Protein 6UDG (pdb70)

Organism: NCBI:txid1338011

Solvent-accessible surface area: 25747 Å² total; per-residue (Å²): 188,7,39,41,80,61,114,85,7,61,32,83,42,131,28,13,93,72,58,83,110,15,111,88,14,61,0,3,47,52,75,18,7,80,7,44,46,74,93,19,170,37,17,13,7,0,0,4,0,21,16,10,8,14,86,68,84,55,31,94,56,10,40,47,2,2,46,87,0,17,86,46,139,83,7,22,0,0,2,0,1,34,0,6,2,62,2,3,58,85,17,39,4,10,72,28,46,82,82,14,47,17,0,0,1,36,62,18,121,0,0,78,69,0,2,0,16,2,39,61,33,69,21,80,13,0,0,1,10,0,0,1,2,2,29,99,106,13,40,1,66,40,44,36,49,4,85,44,19,88,50,85,8,80,18,112,35,0,8,62,36,35,181,76,19,102,65,70,88,33,60,37,83,55,85,31,21,93,74,61,81,111,12,44,93,14,62,0,2,48,53,61,14,8,80,12,43,45,79,88,18,88,40,18,10,7,0,0,1,0,24,15,10,7,15,98,66,82,50,33,91,55,10,47,122,3,1,52,69,0,14,86,65,97,84,6,22,0,0,0,0,1,33,0,3,1,62,1,4,67,70,21,47,10,12,74,19,49,81,82,14,46,18,0,1,0,42,61,17,121,0,0,76,87,2,1,0,16,5,37,66,35,85,30,77,16,0,0,1,11,2,1,2,1,2,44,90,127,12,26,3,73,42,47,34,80,5,81,38,25,92,88,71,8,84,13,96,38,0,37,65,30,26,129,73,48,16,101,61,71,87,14,61,37,77,54,87,34,26,99,76,55,85,119,12,44,91,12,60,0,1,30,50,112,47,53,102,57,45,42,79,59,9,78,42,60,11,6,19,0,4,0,19,16,9,12,9,60,20,64,30,34,74,50,1,35,67,21,2,51,44,6,23,88,65,97,81,6,2,5,0,1,0,1,34,0,4,1,61,2,5,60,39,16,34,9,16,63,80,61,122,81,15,31,16,0,1,1,33,66,23,110,2,0,81,72,3,3,0,17,5,40,64,37,56,31,72,16,0,0,1,11,0,5,1,3,2,37,97,71,13,41,2,70,29,56,34,60,10,98,34,23,96,56,68,15,88,38,81,55,15,67,68,26,17,121,62,47,18,84,62,115,84,8,56,34,47,47,130,21,12,89,82,59,72,107,13,102,82,7,60,0,1,36,48,111,47,57,94,53,43,36,78,82,12,87,43,15,10,6,0,0,0,0,20,18,6,9,9,65,23,60,39,33,74,59,4,42,66,9,0,63,58,2,24,88,73,97,79,6,18,0,0,1,0,0,36,1,3,2,54,4,6,59,40,18,36,9,28,66,93,35,72,87,16,30,15,0,1,0,35,62,26,115,2,0,91,41,1,2,0,19,3,50,64,35,49,25,76,15,0,0,2,12,0,0,0,1,2,40,89,123,15,24,3,71,49,46,31,60,4,94,45,15,91,48,66,13,77,22,122,38,0,33,65,28,25,121

Secondary structure (DSSP, 8-state):
-EEETTEEE-BSS-PPPTTSBPPP-EEE-TTS-EEEGGGGTTSEEEEEE-S-S-S----HHHHHHHHHHHHSTTEEEEEEES--GGGGGG-GGGSS-SSEEEEE-TTSSHHHHTT-BB-SSTTTTSBPSEEEEE-SSSBEEEEEE-SBSSSPP-HHHHHHHH-/-BTTB---BSS-PPPTTPBPPP-EEE-TTS-EEEGGGGTTSEEEEEE-S-S--S---HHHHHHHHHHHHSTTEEEEEEESS-HHHHTT-GGGTT-SSEEEEE-TTSSHHHHTT-BB-SSTTTTSBPSEEEEE-SS-BEEEEEE-SSTTSPP-HHHHHHHH-/-EETTEE--BSS-PPPTTSBPPP-EEE-TTS-EEEGGGGTTSEEEEEE-S-S-S----HHHHHHHHHHHHSTTEEEEEEESS-TTTGGG-GGGTT-SSEEEEE-TTS-HHHHTT-BB-SSTTTTSBPSEEEEE-SS-BEEEEEE-SBTTSPP-HHHHHHHH-/-EETTEE--EES-PPPTTPBPPP-EEE-TTS-EEEGGGGTTSEEEEEEES-S-S-S--HHHHHHHHHHHHSTTEEEEEEESS-GGGGGG-GGGSS-SSEEEEE-SSS-HHHHTT-EE-SSTTTTSBPSEEEEE-SS-BEEEEEE-SBSSSPP-HHHHHHHH-

Structure (mmCIF, N/CA/C/O backbone):
data_6UDG
#
_entry.id   6UDG
#
_cell.length_a   53.590
_cell.length_b   107.800
_cell.length_c   113.700
_cell.angle_alpha   90.000
_cell.angle_beta   90.000
_cell.angle_gamma   90.000
#
_symmetry.space_group_name_H-M   'P 21 21 21'
#
loop_
_entity.id
_entity.type
_entity.pdbx_description
1 polymer 'Thiol peroxidase'
2 water water
#
loop_
_atom_site.group_PDB
_atom_site.id
_atom_site.type_symbol
_atom_site.label_atom_id
_atom_site.label_alt_id
_atom_site.label_comp_id
_atom_site.label_asym_id
_atom_site.label_entity_id
_atom_site.label_seq_id
_atom_site.pdbx_PDB_ins_code
_atom_site.Cartn_x
_atom_site.Cartn_y
_atom_site.Cartn_z
_atom_site.occupancy
_atom_site.B_iso_or_equiv
_atom_site.auth_seq_id
_atom_site.auth_comp_id
_atom_site.auth_asym_id
_atom_site.auth_atom_id
_atom_site.pdbx_PDB_model_num
ATOM 1 N N . ASN A 1 11 ? -26.446 -2.367 -35.296 1.00 91.40 3 ASN A N 1
ATOM 2 C CA . ASN A 1 11 ? -26.083 -2.480 -36.706 1.00 104.95 3 ASN A CA 1
ATOM 3 C C . ASN A 1 11 ? -25.429 -1.202 -37.238 1.00 113.88 3 ASN A C 1
ATOM 4 O O . ASN A 1 11 ? -26.108 -0.192 -37.437 1.00 121.90 3 ASN A O 1
ATOM 9 N N . ILE A 1 12 ? -24.111 -1.248 -37.472 1.00 109.67 4 ILE A N 1
ATOM 10 C CA . ILE A 1 12 ? -23.394 -0.121 -38.054 1.00 96.33 4 ILE A CA 1
ATOM 11 C C . ILE A 1 12 ? -23.323 -0.302 -39.566 1.00 97.10 4 ILE A C 1
ATOM 12 O O . ILE A 1 12 ? -23.437 -1.411 -40.093 1.00 92.78 4 ILE A O 1
ATOM 14 N N . THR A 1 13 ? -23.165 0.811 -40.283 1.00 99.57 5 THR A N 1
ATOM 15 C CA . THR A 1 13 ? -22.982 0.789 -41.730 1.00 94.79 5 THR A CA 1
ATOM 16 C C . THR A 1 13 ? -21.909 1.796 -42.122 1.00 91.44 5 THR A C 1
ATOM 17 O O . THR A 1 13 ? -21.606 2.738 -41.385 1.00 82.30 5 THR A O 1
ATOM 21 N N . LEU A 1 14 ? -21.304 1.556 -43.283 1.00 87.69 6 LEU A N 1
ATOM 22 C CA . LEU A 1 14 ? -20.329 2.467 -43.871 1.00 90.48 6 LEU A CA 1
ATOM 23 C C . LEU A 1 14 ? -20.778 2.783 -45.290 1.00 99.18 6 LEU A C 1
ATOM 24 O O . LEU A 1 14 ? -20.768 1.899 -46.154 1.00 101.69 6 LEU A O 1
ATOM 29 N N . LYS A 1 15 ? -21.170 4.038 -45.523 1.00 100.61 7 LYS A N 1
ATOM 30 C CA . LYS A 1 15 ? -21.619 4.495 -46.839 1.00 99.99 7 LYS A CA 1
ATOM 31 C C . LYS A 1 15 ? -22.730 3.599 -47.379 1.00 101.29 7 LYS A C 1
ATOM 32 O O . LYS A 1 15 ? -22.796 3.299 -48.573 1.00 108.04 7 LYS A O 1
ATOM 34 N N . GLY A 1 16 ? -23.614 3.165 -46.488 1.00 97.59 8 GLY A N 1
ATOM 35 C CA . GLY A 1 16 ? -24.708 2.282 -46.843 1.00 98.38 8 GLY A CA 1
ATOM 36 C C . GLY A 1 16 ? -24.400 0.813 -46.646 1.00 98.03 8 GLY A C 1
ATOM 37 O O . GLY A 1 16 ? -25.270 0.048 -46.228 1.00 102.60 8 GLY A O 1
ATOM 38 N N . ASN A 1 17 ? -23.164 0.406 -46.924 1.00 97.17 9 ASN A N 1
ATOM 39 C CA . ASN A 1 17 ? -22.782 -0.990 -46.767 1.00 104.31 9 ASN A CA 1
ATOM 40 C C . ASN A 1 17 ? -22.625 -1.337 -45.291 1.00 100.70 9 ASN A C 1
ATOM 41 O O . ASN A 1 17 ? -22.311 -0.483 -44.460 1.00 96.59 9 ASN A O 1
ATOM 46 N N . ALA A 1 18 ? -22.834 -2.614 -44.973 1.00 101.63 10 ALA A N 1
ATOM 47 C CA . ALA A 1 18 ? -22.876 -3.068 -43.587 1.00 100.95 10 ALA A CA 1
ATOM 48 C C . ALA A 1 18 ? -21.483 -3.244 -42.984 1.00 97.49 10 ALA A C 1
ATOM 49 O O . ALA A 1 18 ? -20.610 -3.880 -43.582 1.00 102.73 10 ALA A O 1
ATOM 51 N N . ILE A 1 19 ? -21.287 -2.678 -41.793 1.00 90.73 11 ILE A N 1
ATOM 52 C CA . ILE A 1 19 ? -20.095 -2.876 -40.978 1.00 80.77 11 ILE A CA 1
ATOM 53 C C . ILE A 1 19 ? -20.544 -3.393 -39.616 1.00 76.98 11 ILE A C 1
ATOM 54 O O . ILE A 1 19 ? -21.673 -3.148 -39.182 1.00 85.92 11 ILE A O 1
ATOM 56 N N . SER A 1 20 ? -19.657 -4.103 -38.935 1.00 70.23 12 SER A N 1
ATOM 57 C CA . SER A 1 20 ? -19.955 -4.646 -37.618 1.00 72.28 12 SER A CA 1
ATOM 58 C C . SER A 1 20 ? -18.832 -4.275 -36.661 1.00 73.70 12 SER A C 1
ATOM 59 O O . SER A 1 20 ? -17.702 -4.012 -37.081 1.00 69.97 12 SER A O 1
ATOM 62 N N . THR A 1 21 ? -19.153 -4.217 -35.371 1.00 76.78 13 THR A N 1
ATOM 63 C CA . THR A 1 21 ? -18.160 -3.899 -34.355 1.00 78.38 13 THR A CA 1
ATOM 64 C C . THR A 1 21 ? -17.910 -5.111 -33.466 1.00 79.22 13 THR A C 1
ATOM 65 O O . THR A 1 21 ? -18.834 -5.855 -33.123 1.00 87.52 13 THR A O 1
ATOM 69 N N . VAL A 1 22 ? -16.647 -5.286 -33.094 1.00 62.36 14 VAL A N 1
ATOM 70 C CA . VAL A 1 22 ? -16.233 -6.301 -32.137 1.00 62.02 14 VAL A CA 1
ATOM 71 C C . VAL A 1 22 ? -16.806 -5.934 -30.776 1.00 51.13 14 VAL A C 1
ATOM 72 O O . VAL A 1 22 ? -16.408 -4.936 -30.171 1.00 55.00 14 VAL A O 1
ATOM 76 N N . GLY A 1 23 ? -17.774 -6.692 -30.317 1.00 51.76 15 GLY A N 1
ATOM 77 C CA . GLY A 1 23 ? -18.326 -6.451 -29.008 1.00 52.30 15 GLY A CA 1
ATOM 78 C C . GLY A 1 23 ? -19.583 -5.619 -29.093 1.00 52.51 15 GLY A C 1
ATOM 79 O O . GLY A 1 23 ? -20.141 -5.361 -30.164 1.00 52.63 15 GLY A O 1
ATOM 80 N N . ASN A 1 24 ? -20.010 -5.160 -27.926 1.00 52.79 16 ASN A N 1
ATOM 81 C CA . ASN A 1 24 ? -21.210 -4.355 -27.826 1.00 67.14 16 ASN A CA 1
ATOM 82 C C . ASN A 1 24 ? -20.935 -3.130 -26.967 1.00 68.76 16 ASN A C 1
ATOM 83 O O . ASN A 1 24 ? -20.177 -3.193 -25.995 1.00 66.10 16 ASN A O 1
ATOM 88 N N . LEU A 1 25 ? -21.556 -2.017 -27.347 1.00 70.29 17 LEU A N 1
ATOM 89 C CA . LEU A 1 25 ? -21.454 -0.771 -26.603 1.00 63.93 17 LEU A CA 1
ATOM 90 C C . LEU A 1 25 ? -22.052 -0.950 -25.203 1.00 68.82 17 LEU A C 1
ATOM 91 O O . LEU A 1 25 ? -22.917 -1.807 -24.998 1.00 81.90 17 LEU A O 1
ATOM 96 N N . PRO A 1 26 ? -21.583 -0.188 -24.210 1.00 68.45 18 PRO A N 1
ATOM 97 C CA . PRO A 1 26 ? -22.175 -0.288 -22.868 1.00 63.97 18 PRO A CA 1
ATOM 98 C C . PRO A 1 26 ? -23.637 0.131 -22.864 1.00 71.84 18 PRO A C 1
ATOM 99 O O . PRO A 1 26 ? -24.072 0.962 -23.664 1.00 74.93 18 PRO A O 1
ATOM 103 N N . ASN A 1 27 ? -24.402 -0.473 -21.966 1.00 81.88 19 ASN A N 1
ATOM 104 C CA . ASN A 1 27 ? -25.808 -0.139 -21.806 1.00 93.10 19 ASN A CA 1
ATOM 105 C C . ASN A 1 27 ? -25.994 0.916 -20.722 1.00 87.73 19 ASN A C 1
ATOM 106 O O . ASN A 1 27 ? -25.156 1.085 -19.831 1.00 92.06 19 ASN A O 1
ATOM 111 N N . ILE A 1 28 ? -27.123 1.622 -20.803 1.00 62.33 20 ILE A N 1
ATOM 112 C CA . ILE A 1 28 ? -27.475 2.572 -19.760 1.00 73.62 20 ILE A CA 1
ATOM 113 C C . ILE A 1 28 ? -27.601 1.821 -18.446 1.00 77.51 20 ILE A C 1
ATOM 114 O O . ILE A 1 28 ? -28.168 0.723 -18.392 1.00 78.61 20 ILE A O 1
ATOM 116 N N . GLY A 1 29 ? -27.015 2.379 -17.392 1.00 75.52 21 GLY A N 1
ATOM 117 C CA . GLY A 1 29 ? -27.027 1.777 -16.083 1.00 81.41 21 GLY A CA 1
ATOM 118 C C . GLY A 1 29 ? -25.768 1.014 -15.738 1.00 89.63 21 GLY A C 1
ATOM 119 O O . GLY A 1 29 ? -25.486 0.811 -14.551 1.00 96.32 21 GLY A O 1
ATOM 120 N N . GLU A 1 30 ? -25.003 0.598 -16.739 1.00 87.40 22 GLU A N 1
ATOM 121 C CA . GLU A 1 30 ? -23.756 -0.094 -16.479 1.00 87.82 22 GLU A CA 1
ATOM 122 C C . GLU A 1 30 ? -22.692 0.907 -16.049 1.00 85.27 22 GLU A C 1
ATOM 123 O O . GLU A 1 30 ? -22.719 2.079 -16.434 1.00 82.10 22 GLU A O 1
ATOM 129 N N . GLN A 1 31 ? -21.739 0.432 -15.256 1.00 83.92 23 GLN A N 1
ATOM 130 C CA . GLN A 1 31 ? -20.639 1.279 -14.829 1.00 78.70 23 GLN A CA 1
ATOM 131 C C . GLN A 1 31 ? -19.608 1.389 -15.946 1.00 81.87 23 GLN A C 1
ATOM 132 O O . GLN A 1 31 ? -19.412 0.456 -16.733 1.00 85.70 23 GLN A O 1
ATOM 138 N N . LEU A 1 32 ? -18.942 2.539 -16.009 1.00 71.49 24 LEU A N 1
ATOM 139 C CA . LEU A 1 32 ? -17.922 2.744 -17.026 1.00 70.26 24 LEU A CA 1
ATOM 140 C C . LEU A 1 32 ? -16.749 1.797 -16.805 1.00 73.92 24 LEU A C 1
ATOM 141 O O . LEU A 1 32 ? -16.272 1.633 -15.677 1.00 68.68 24 LEU A O 1
ATOM 146 N N . LYS A 1 33 ? -16.288 1.172 -17.888 1.00 72.21 25 LYS A N 1
ATOM 147 C CA . LYS A 1 33 ? -15.141 0.276 -17.834 1.00 71.43 25 LYS A CA 1
ATOM 148 C C . LYS A 1 33 ? -13.838 1.064 -17.777 1.00 68.76 25 LYS A C 1
ATOM 149 O O . LYS A 1 33 ? -13.704 2.115 -18.407 1.00 65.62 25 LYS A O 1
ATOM 155 N N . ASP A 1 34 ? -12.867 0.533 -17.039 1.00 66.36 26 ASP A N 1
ATOM 156 C CA . ASP A 1 34 ? -11.565 1.171 -16.911 1.00 60.00 26 ASP A CA 1
ATOM 157 C C . ASP A 1 34 ? -10.845 1.202 -18.261 1.00 62.32 26 ASP A C 1
ATOM 158 O O . ASP A 1 34 ? -11.197 0.484 -19.201 1.00 69.15 26 ASP A O 1
ATOM 163 N N . PHE A 1 35 ? -9.823 2.052 -18.353 1.00 57.21 27 PHE A N 1
ATOM 164 C CA . PHE A 1 35 ? -9.035 2.167 -19.574 1.00 56.91 27 PHE A CA 1
ATOM 165 C C . PHE A 1 35 ? -7.719 2.859 -19.250 1.00 63.12 27 PHE A C 1
ATOM 166 O O . PHE A 1 35 ? -7.549 3.446 -18.179 1.00 73.68 27 PHE A O 1
ATOM 174 N N . THR A 1 36 ? -6.786 2.782 -20.196 1.00 55.05 28 THR A N 1
ATOM 175 C CA . THR A 1 36 ? -5.568 3.588 -20.152 1.00 58.58 28 THR A CA 1
ATOM 176 C C . THR A 1 36 ? -5.306 4.110 -21.557 1.00 55.31 28 THR A C 1
ATOM 177 O O . THR A 1 36 ? -5.029 3.332 -22.471 1.00 56.35 28 THR A O 1
ATOM 181 N N . LEU A 1 37 ? -5.412 5.419 -21.735 1.00 45.67 29 LEU A N 1
ATOM 182 C CA . LEU A 1 37 ? -5.224 6.043 -23.032 1.00 43.73 29 LEU A CA 1
ATOM 183 C C . LEU A 1 37 ? -3.992 6.933 -23.004 1.00 51.24 29 LEU A C 1
ATOM 184 O O . LEU A 1 37 ? -3.487 7.302 -21.940 1.00 58.81 29 LEU A O 1
ATOM 189 N N . VAL A 1 38 ? -3.504 7.276 -24.190 1.00 51.51 30 VAL A N 1
ATOM 190 C CA . VAL A 1 38 ? -2.265 8.032 -24.329 1.00 54.38 30 VAL A CA 1
ATOM 191 C C . VAL A 1 38 ? -2.599 9.449 -24.784 1.00 58.74 30 VAL A C 1
ATOM 192 O O . VAL A 1 38 ? -3.393 9.647 -25.712 1.00 45.70 30 VAL A O 1
ATOM 196 N N . ASN A 1 39 ? -2.001 10.431 -24.119 1.00 57.57 31 ASN A N 1
ATOM 197 C CA . ASN A 1 39 ? -2.189 11.827 -24.470 1.00 72.59 31 ASN A CA 1
ATOM 198 C C . ASN A 1 39 ? -1.222 12.208 -25.591 1.00 75.09 31 ASN A C 1
ATOM 199 O O . ASN A 1 39 ? -0.419 11.397 -26.055 1.00 77.73 31 ASN A O 1
ATOM 204 N N . ALA A 1 40 ? -1.317 13.456 -26.052 1.00 78.17 32 ALA A N 1
ATOM 205 C CA . ALA A 1 40 ? -0.464 13.911 -27.146 1.00 53.95 32 ALA A CA 1
ATOM 206 C C . ALA A 1 40 ? 1.004 13.997 -26.747 1.00 56.29 32 ALA A C 1
ATOM 207 O O . ALA A 1 40 ? 1.881 13.956 -27.619 1.00 57.47 32 ALA A O 1
ATOM 209 N N . ASP A 1 41 ? 1.301 14.182 -25.462 1.00 64.94 33 ASP A N 1
ATOM 210 C CA . ASP A 1 41 ? 2.684 14.236 -25.007 1.00 76.18 33 ASP A CA 1
ATOM 211 C C . ASP A 1 41 ? 3.169 12.886 -24.498 1.00 88.10 33 ASP A C 1
ATOM 212 O O . ASP A 1 41 ? 4.139 12.828 -23.728 1.00 93.65 33 ASP A O 1
ATOM 217 N N . LEU A 1 42 ? 2.513 11.803 -24.928 1.00 83.53 34 LEU A N 1
ATOM 218 C CA . LEU A 1 42 ? 2.842 10.424 -24.586 1.00 66.94 34 LEU A CA 1
ATOM 219 C C . LEU A 1 42 ? 2.607 10.114 -23.113 1.00 60.89 34 LEU A C 1
ATOM 220 O O . LEU A 1 42 ? 3.103 9.104 -22.603 1.00 64.74 34 LEU A O 1
ATOM 225 N N . SER A 1 43 ? 1.869 10.967 -22.416 1.00 57.04 35 SER A N 1
ATOM 226 C CA . SER A 1 43 ? 1.459 10.707 -21.048 1.00 58.78 35 SER A CA 1
ATOM 227 C C . SER A 1 43 ? 0.139 9.956 -21.075 1.00 58.30 35 SER A C 1
ATOM 228 O O . SER A 1 43 ? -0.590 9.978 -22.069 1.00 57.08 35 SER A O 1
ATOM 231 N N . GLU A 1 44 ? -0.145 9.251 -19.986 1.00 69.34 36 GLU A N 1
ATOM 232 C CA . GLU A 1 44 ? -1.303 8.373 -19.917 1.00 66.65 36 GLU A CA 1
ATOM 233 C C . GLU A 1 44 ? -2.437 8.979 -19.103 1.00 70.44 36 GLU A C 1
ATOM 234 O O . GLU A 1 44 ? -2.218 9.698 -18.125 1.00 75.72 36 GLU A O 1
ATOM 240 N N . LYS A 1 45 ? -3.661 8.663 -19.523 1.00 73.67 37 LYS A N 1
ATOM 241 C CA . LYS A 1 45 ? -4.880 9.054 -18.828 1.00 69.26 37 LYS A CA 1
ATOM 242 C C . LYS A 1 45 ? -5.667 7.797 -18.487 1.00 70.10 37 LYS A C 1
ATOM 243 O O . LYS A 1 45 ? -5.687 6.833 -19.262 1.00 72.10 37 LYS A O 1
ATOM 245 N N . THR A 1 46 ? -6.294 7.803 -17.314 1.00 62.30 38 THR A N 1
ATOM 246 C CA . THR A 1 46 ? -6.988 6.636 -16.795 1.00 64.55 38 THR A CA 1
ATOM 247 C C . THR A 1 46 ? -8.389 7.036 -16.348 1.00 71.89 38 THR A C 1
ATOM 248 O O . THR A 1 46 ? -8.661 8.207 -16.078 1.00 77.12 38 THR A O 1
ATOM 252 N N . LEU A 1 47 ? -9.284 6.045 -16.276 1.00 65.92 39 LEU A N 1
ATOM 253 C CA . LEU A 1 47 ? -10.620 6.285 -15.746 1.00 62.92 39 LEU A CA 1
ATOM 254 C C . LEU A 1 47 ? -10.573 6.995 -14.398 1.00 66.86 39 LEU A C 1
ATOM 255 O O . LEU A 1 47 ? -11.456 7.804 -14.089 1.00 74.89 39 LEU A O 1
ATOM 260 N N . ALA A 1 48 ? -9.533 6.742 -13.603 1.00 66.40 40 ALA A N 1
ATOM 261 C CA . ALA A 1 48 ? -9.411 7.416 -12.316 1.00 72.36 40 ALA A CA 1
ATOM 262 C C . ALA A 1 48 ? -9.201 8.914 -12.481 1.00 77.85 40 ALA A C 1
ATOM 263 O O . ALA A 1 48 ? -9.547 9.683 -11.578 1.00 89.40 40 ALA A O 1
ATOM 265 N N . ASP A 1 49 ? -8.630 9.349 -13.613 1.00 73.67 41 ASP A N 1
ATOM 266 C CA . ASP A 1 49 ? -8.425 10.774 -13.865 1.00 73.16 41 ASP A CA 1
ATOM 267 C C . ASP A 1 49 ? -9.729 11.549 -13.984 1.00 68.63 41 ASP A C 1
ATOM 268 O O . ASP A 1 49 ? -9.699 12.783 -13.959 1.00 72.25 41 ASP A O 1
ATOM 273 N N . TYR A 1 50 ? -10.865 10.861 -14.091 1.00 60.51 42 TYR A N 1
ATOM 274 C CA . TYR A 1 50 ? -12.164 11.500 -14.240 1.00 62.08 42 TYR A CA 1
ATOM 275 C C . TYR A 1 50 ? -13.102 11.101 -13.113 1.00 69.58 42 TYR A C 1
ATOM 276 O O . TYR A 1 50 ? -14.325 11.194 -13.259 1.00 74.65 42 TYR A O 1
ATOM 285 N N . LYS A 1 51 ? -12.544 10.664 -11.987 1.00 67.95 43 LYS A N 1
ATOM 286 C CA . LYS A 1 51 ? -13.355 10.216 -10.866 1.00 76.35 43 LYS A CA 1
ATOM 287 C C . LYS A 1 51 ? -14.231 11.350 -10.342 1.00 77.39 43 LYS A C 1
ATOM 288 O O . LYS A 1 51 ? -13.749 12.454 -10.069 1.00 76.60 43 LYS A O 1
ATOM 294 N N . GLY A 1 52 ? -15.524 11.067 -10.196 1.00 78.61 44 GLY A N 1
ATOM 295 C CA . GLY A 1 52 ? -16.468 12.028 -9.658 1.00 86.17 44 GLY A CA 1
ATOM 296 C C . GLY A 1 52 ? -16.921 13.126 -10.598 1.00 78.98 44 GLY A C 1
ATOM 297 O O . GLY A 1 52 ? -17.639 14.028 -10.155 1.00 82.26 44 GLY A O 1
ATOM 298 N N . LYS A 1 53 ? -16.538 13.084 -11.874 1.00 76.21 45 LYS A N 1
ATOM 299 C CA . LYS A 1 53 ? -16.897 14.112 -12.843 1.00 75.40 45 LYS A CA 1
ATOM 300 C C . LYS A 1 53 ? -17.732 13.506 -13.967 1.00 75.64 45 LYS A C 1
ATOM 301 O O . LYS A 1 53 ? -17.460 12.390 -14.420 1.00 75.12 45 LYS A O 1
ATOM 303 N N . LYS A 1 54 ? -18.735 14.255 -14.428 1.00 70.47 46 LYS A N 1
ATOM 304 C CA . LYS A 1 54 ? -19.570 13.804 -15.535 1.00 60.40 46 LYS A CA 1
ATOM 305 C C . LYS A 1 54 ? -18.769 13.798 -16.830 1.00 65.73 46 LYS A C 1
ATOM 306 O O . LYS A 1 54 ? -18.127 14.791 -17.183 1.00 72.07 46 LYS A O 1
ATOM 308 N N . VAL A 1 55 ? -18.818 12.677 -17.545 1.00 58.77 47 VAL A N 1
ATOM 309 C CA . VAL A 1 55 ? -17.922 12.410 -18.661 1.00 55.11 47 VAL A CA 1
ATOM 310 C C . VAL A 1 55 ? -18.728 12.212 -19.937 1.00 56.25 47 VAL A C 1
ATOM 311 O O . VAL A 1 55 ? -19.791 11.579 -19.929 1.00 54.92 47 VAL A O 1
ATOM 315 N N . VAL A 1 56 ? -18.221 12.771 -21.031 1.00 52.81 48 VAL A N 1
ATOM 316 C CA . VAL A 1 56 ? -18.694 12.474 -22.375 1.00 49.03 48 VAL A CA 1
ATOM 317 C C . VAL A 1 56 ? -17.556 11.801 -23.128 1.00 66.84 48 VAL A C 1
ATOM 318 O O . VAL A 1 56 ? -16.478 12.385 -23.290 1.00 69.55 48 VAL A O 1
ATOM 322 N N . LEU A 1 57 ? -17.778 10.565 -23.552 1.00 60.51 49 LEU A N 1
ATOM 323 C CA . LEU A 1 57 ? -16.830 9.868 -24.408 1.00 59.20 49 LEU A CA 1
ATOM 324 C C . LEU A 1 57 ? -17.253 10.131 -25.847 1.00 56.90 49 LEU A C 1
ATOM 325 O O . LEU A 1 57 ? -18.321 9.681 -26.283 1.00 51.60 49 LEU A O 1
ATOM 330 N N . ASN A 1 58 ? -16.442 10.906 -26.563 1.00 58.34 50 ASN A N 1
ATOM 331 C CA . ASN A 1 58 ? -16.682 11.249 -27.962 1.00 59.98 50 ASN A CA 1
ATOM 332 C C . ASN A 1 58 ? -15.766 10.357 -28.792 1.00 55.43 50 ASN A C 1
ATOM 333 O O . ASN A 1 58 ? -14.554 10.571 -28.841 1.00 55.64 50 ASN A O 1
ATOM 338 N N . ILE A 1 59 ? -16.347 9.330 -29.407 1.00 61.30 51 ILE A N 1
ATOM 339 C CA . ILE A 1 59 ? -15.598 8.234 -30.017 1.00 47.51 51 ILE A CA 1
ATOM 340 C C . ILE A 1 59 ? -15.585 8.389 -31.535 1.00 49.31 51 ILE A C 1
ATOM 341 O O . ILE A 1 59 ? -16.642 8.393 -32.183 1.00 42.69 51 ILE A O 1
ATOM 346 N N . PHE A 1 60 ? -14.383 8.482 -32.107 1.00 45.65 52 PHE A N 1
ATOM 347 C CA . PHE A 1 60 ? -14.226 8.743 -33.527 1.00 52.98 52 PHE A CA 1
ATOM 348 C C . PHE A 1 60 ? -13.473 7.613 -34.236 1.00 62.46 52 PHE A C 1
ATOM 349 O O . PHE A 1 60 ? -12.569 6.991 -33.660 1.00 40.79 52 PHE A O 1
ATOM 357 N N . PRO A 1 61 ? -13.832 7.322 -35.489 1.00 55.22 53 PRO A N 1
ATOM 358 C CA . PRO A 1 61 ? -12.920 6.534 -36.337 1.00 42.96 53 PRO A CA 1
ATOM 359 C C . PRO A 1 61 ? -11.571 7.196 -36.509 1.00 48.50 53 PRO A C 1
ATOM 360 O O . PRO A 1 61 ? -10.540 6.511 -36.490 1.00 56.96 53 PRO A O 1
ATOM 364 N N . SER A 1 62 ? -11.550 8.514 -36.684 1.00 54.33 54 SER A N 1
ATOM 365 C CA . SER A 1 62 ? -10.309 9.274 -36.694 1.00 56.36 54 SER A CA 1
ATOM 366 C C . SER A 1 62 ? -10.637 10.723 -36.373 1.00 61.54 54 SER A C 1
ATOM 367 O O . SER A 1 62 ? -11.692 11.224 -36.770 1.00 76.41 54 SER A O 1
ATOM 370 N N . ILE A 1 63 ? -9.738 11.382 -35.636 1.00 60.99 55 ILE A N 1
ATOM 371 C CA . ILE A 1 63 ? -9.799 12.831 -35.463 1.00 66.89 55 ILE A CA 1
ATOM 372 C C . ILE A 1 63 ? -8.815 13.560 -36.366 1.00 67.51 55 ILE A C 1
ATOM 373 O O . ILE A 1 63 ? -8.728 14.796 -36.314 1.00 67.09 55 ILE A O 1
ATOM 378 N N . ASP A 1 64 ? -8.097 12.829 -37.217 1.00 63.85 56 ASP A N 1
ATOM 379 C CA . ASP A 1 64 ? -7.120 13.371 -38.158 1.00 61.08 56 ASP A CA 1
ATOM 380 C C . ASP A 1 64 ? -7.672 13.440 -39.577 1.00 62.33 56 ASP A C 1
ATOM 381 O O . ASP A 1 64 ? -6.972 13.126 -40.547 1.00 66.18 56 ASP A O 1
ATOM 386 N N . THR A 1 65 ? -8.934 13.840 -39.729 1.00 55.90 57 THR A N 1
ATOM 387 C CA . THR A 1 65 ? -9.530 13.990 -41.050 1.00 67.99 57 THR A CA 1
ATOM 388 C C . THR A 1 65 ? -9.488 15.427 -41.545 1.00 89.70 57 THR A C 1
ATOM 389 O O . THR A 1 65 ? -9.488 15.658 -42.759 1.00 95.18 57 THR A O 1
ATOM 393 N N . GLY A 1 66 ? -9.475 16.392 -40.633 1.00 113.31 58 GLY A N 1
ATOM 394 C CA . GLY A 1 66 ? -9.307 17.787 -40.973 1.00 138.18 58 GLY A CA 1
ATOM 395 C C . GLY A 1 66 ? -10.576 18.501 -41.364 1.00 153.04 58 GLY A C 1
ATOM 396 O O . GLY A 1 66 ? -10.503 19.621 -41.887 1.00 157.66 58 GLY A O 1
ATOM 397 N N . VAL A 1 67 ? -11.730 17.899 -41.121 1.00 152.81 59 VAL A N 1
ATOM 398 C CA . VAL A 1 67 ? -13.015 18.467 -41.504 1.00 148.25 59 VAL A CA 1
ATOM 399 C C . VAL A 1 67 ? -13.844 18.602 -40.233 1.00 141.27 59 VAL A C 1
ATOM 400 O O . VAL A 1 67 ? -14.636 17.715 -39.896 1.00 138.69 59 VAL A O 1
ATOM 402 N N . CYS A 1 68 ? -13.640 19.688 -39.487 1.00 130.40 60 CYS A N 1
ATOM 403 C CA . CYS A 1 68 ? -14.416 19.890 -38.270 1.00 116.05 60 CYS A CA 1
ATOM 404 C C . CYS A 1 68 ? -15.833 20.289 -38.663 1.00 101.63 60 CYS A C 1
ATOM 405 O O . CYS A 1 68 ? -16.214 20.258 -39.836 1.00 104.74 60 CYS A O 1
ATOM 408 N N . ALA A 1 69 ? -16.628 20.719 -37.693 1.00 86.55 61 ALA A N 1
ATOM 409 C CA . ALA A 1 69 ? -18.016 21.011 -38.001 1.00 86.53 61 ALA A CA 1
ATOM 410 C C . ALA A 1 69 ? -18.565 21.978 -36.971 1.00 84.79 61 ALA A C 1
ATOM 411 O O . ALA A 1 69 ? -18.207 21.907 -35.791 1.00 74.16 61 ALA A O 1
ATOM 413 N N . ALA A 1 70 ? -19.424 22.889 -37.435 1.00 91.85 62 ALA A N 1
ATOM 414 C CA . ALA A 1 70 ? -20.052 23.836 -36.527 1.00 107.69 62 ALA A CA 1
ATOM 415 C C . ALA A 1 70 ? -20.752 23.096 -35.397 1.00 118.96 62 ALA A C 1
ATOM 416 O O . ALA A 1 70 ? -20.643 23.480 -34.228 1.00 124.08 62 ALA A O 1
ATOM 418 N N . SER A 1 71 ? -21.471 22.022 -35.734 1.00 118.50 63 SER A N 1
ATOM 419 C CA . SER A 1 71 ? -22.161 21.230 -34.722 1.00 110.92 63 SER A CA 1
ATOM 420 C C . SER A 1 71 ? -21.178 20.495 -33.816 1.00 105.42 63 SER A C 1
ATOM 421 O O . SER A 1 71 ? -21.369 20.452 -32.595 1.00 104.36 63 SER A O 1
ATOM 424 N N . ALA A 1 72 ? -20.122 19.907 -34.396 1.00 102.08 64 ALA A N 1
ATOM 425 C CA . ALA A 1 72 ? -19.145 19.171 -33.598 1.00 91.48 64 ALA A CA 1
ATOM 426 C C . ALA A 1 72 ? -18.383 20.097 -32.663 1.00 94.59 64 ALA A C 1
ATOM 427 O O . ALA A 1 72 ? -18.051 19.713 -31.534 1.00 92.48 64 ALA A O 1
ATOM 429 N N . ARG A 1 73 ? -18.053 21.303 -33.138 1.00 95.39 65 ARG A N 1
ATOM 430 C CA . ARG A 1 73 ? -17.382 22.282 -32.292 1.00 88.01 65 ARG A CA 1
ATOM 431 C C . ARG A 1 73 ? -18.325 22.863 -31.248 1.00 82.31 65 ARG A C 1
ATOM 432 O O . ARG A 1 73 ? -17.938 23.031 -30.086 1.00 84.46 65 ARG A O 1
ATOM 434 N N . LYS A 1 74 ? -19.576 23.142 -31.634 1.00 91.44 66 LYS A N 1
ATOM 435 C CA . LYS A 1 74 ? -20.525 23.776 -30.716 1.00 82.59 66 LYS A CA 1
ATOM 436 C C . LYS A 1 74 ? -20.849 22.873 -29.534 1.00 80.96 66 LYS A C 1
ATOM 437 O O . LYS A 1 74 ? -21.038 23.355 -28.411 1.00 82.27 66 LYS A O 1
ATOM 439 N N . PHE A 1 75 ? -20.929 21.563 -29.771 1.00 67.36 67 PHE A N 1
ATOM 440 C CA . PHE A 1 75 ? -21.186 20.626 -28.685 1.00 78.03 67 PHE A CA 1
ATOM 441 C C . PHE A 1 75 ? -20.023 20.598 -27.699 1.00 85.35 67 PHE A C 1
ATOM 442 O O . PHE A 1 75 ? -20.230 20.653 -26.481 1.00 82.46 67 PHE A O 1
ATOM 450 N N . ASN A 1 76 ? -18.790 20.498 -28.210 1.00 88.06 68 ASN A N 1
ATOM 451 C CA . ASN A 1 76 ? -17.623 20.434 -27.332 1.00 84.71 68 ASN A CA 1
ATOM 452 C C . ASN A 1 76 ? -17.489 21.701 -26.493 1.00 87.98 68 ASN A C 1
ATOM 453 O O . ASN A 1 76 ? -17.062 21.644 -25.334 1.00 91.55 68 ASN A O 1
ATOM 455 N N . GLN A 1 77 ? -17.843 22.855 -27.062 1.00 83.69 69 GLN A N 1
ATOM 456 C CA . GLN A 1 77 ? -17.822 24.097 -26.293 1.00 89.47 69 GLN A CA 1
ATOM 457 C C . GLN A 1 77 ? -18.915 24.098 -25.228 1.00 93.30 69 GLN A C 1
ATOM 458 O O . GLN A 1 77 ? -18.668 24.446 -24.067 1.00 100.91 69 GLN A O 1
ATOM 460 N N . GLU A 1 78 ? -20.128 23.688 -25.605 1.00 82.76 70 GLU A N 1
ATOM 461 C CA . GLU A 1 78 ? -21.250 23.726 -24.674 1.00 78.17 70 GLU A CA 1
ATOM 462 C C . GLU A 1 78 ? -21.068 22.717 -23.549 1.00 84.46 70 GLU A C 1
ATOM 463 O O . GLU A 1 78 ? -21.270 23.043 -22.373 1.00 89.05 70 GLU A O 1
ATOM 469 N N . ALA A 1 79 ? -20.681 21.484 -23.893 1.00 82.14 71 ALA A N 1
ATOM 470 C CA . ALA A 1 79 ? -20.537 20.435 -22.888 1.00 79.87 71 ALA A CA 1
ATOM 471 C C . ALA A 1 79 ? -19.478 20.795 -21.854 1.00 86.69 71 ALA A C 1
ATOM 472 O O . ALA A 1 79 ? -19.652 20.530 -20.659 1.00 83.18 71 ALA A O 1
ATOM 474 N N . SER A 1 80 ? -18.370 21.396 -22.295 1.00 96.79 72 SER A N 1
ATOM 475 C CA . SER A 1 80 ? -17.330 21.809 -21.358 1.00 88.71 72 SER A CA 1
ATOM 476 C C . SER A 1 80 ? -17.835 22.894 -20.421 1.00 90.88 72 SER A C 1
ATOM 477 O O . SER A 1 80 ? -17.463 22.923 -19.243 1.00 94.25 72 SER A O 1
ATOM 480 N N . ASN A 1 81 ? -18.695 23.785 -20.930 1.00 91.04 73 ASN A N 1
ATOM 481 C CA . ASN A 1 81 ? -19.292 24.831 -20.109 1.00 95.59 73 ASN A CA 1
ATOM 482 C C . ASN A 1 81 ? -20.145 24.264 -18.985 1.00 96.36 73 ASN A C 1
ATOM 483 O O . ASN A 1 81 ? -20.336 24.938 -17.968 1.00 109.21 73 ASN A O 1
ATOM 485 N N . LEU A 1 82 ? -20.667 23.050 -19.150 1.00 88.54 74 LEU A N 1
ATOM 486 C CA . LEU A 1 82 ? -21.505 22.449 -18.123 1.00 84.58 74 LEU A CA 1
ATOM 487 C C . LEU A 1 82 ? -20.701 22.234 -16.849 1.00 92.96 74 LEU A C 1
ATOM 488 O O . LEU A 1 82 ? -19.491 21.991 -16.882 1.00 103.21 74 LEU A O 1
ATOM 493 N N . ASP A 1 83 ? -21.390 22.327 -15.718 1.00 90.04 75 ASP A N 1
ATOM 494 C CA . ASP A 1 83 ? -20.720 22.228 -14.431 1.00 90.65 75 ASP A CA 1
ATOM 495 C C . ASP A 1 83 ? -20.162 20.826 -14.225 1.00 95.97 75 ASP A C 1
ATOM 496 O O . ASP A 1 83 ? -20.879 19.831 -14.375 1.00 96.28 75 ASP A O 1
ATOM 501 N N . ASN A 1 84 ? -18.872 20.759 -13.882 1.00 94.15 76 ASN A N 1
ATOM 502 C CA . ASN A 1 84 ? -18.195 19.513 -13.529 1.00 86.78 76 ASN A CA 1
ATOM 503 C C . ASN A 1 84 ? -18.379 18.464 -14.625 1.00 87.86 76 ASN A C 1
ATOM 504 O O . ASN A 1 84 ? -18.823 17.340 -14.387 1.00 87.08 76 ASN A O 1
ATOM 509 N N . THR A 1 85 ? -18.032 18.850 -15.847 1.00 86.29 77 THR A N 1
ATOM 510 C CA . THR A 1 85 ? -18.203 17.988 -17.005 1.00 74.24 77 THR A CA 1
ATOM 511 C C . THR A 1 85 ? -16.966 18.084 -17.887 1.00 68.60 77 THR A C 1
ATOM 512 O O . THR A 1 85 ? -16.386 19.159 -18.044 1.00 79.14 77 THR A O 1
ATOM 516 N N . VAL A 1 86 ? -16.558 16.954 -18.449 1.00 72.19 78 VAL A N 1
ATOM 517 C CA . VAL A 1 86 ? -15.399 16.878 -19.327 1.00 70.71 78 VAL A CA 1
ATOM 518 C C . VAL A 1 86 ? -15.812 16.118 -20.579 1.00 70.06 78 VAL A C 1
ATOM 519 O O . VAL A 1 86 ? -16.674 15.232 -20.521 1.00 61.93 78 VAL A O 1
ATOM 523 N N . VAL A 1 87 ? -15.257 16.523 -21.718 1.00 71.32 79 VAL A N 1
ATOM 524 C CA . VAL A 1 87 ? -15.410 15.818 -22.987 1.00 70.55 79 VAL A CA 1
ATOM 525 C C . VAL A 1 87 ? -14.097 15.094 -23.287 1.00 70.98 79 VAL A C 1
ATOM 526 O O . VAL A 1 87 ? -13.018 15.693 -23.196 1.00 69.05 79 VAL A O 1
ATOM 530 N N . VAL A 1 88 ? -14.181 13.804 -23.619 1.00 70.84 80 VAL A N 1
ATOM 531 C CA . VAL A 1 88 ? -13.002 12.972 -23.870 1.00 65.50 80 VAL A CA 1
ATOM 532 C C . VAL A 1 88 ? -13.120 12.342 -25.252 1.00 61.86 80 VAL A C 1
ATOM 533 O O . VAL A 1 88 ? -14.003 11.509 -25.493 1.00 58.23 80 VAL A O 1
ATOM 537 N N . ASN A 1 89 ? -12.203 12.711 -26.142 1.00 60.95 81 ASN A N 1
ATOM 538 C CA . ASN A 1 89 ? -12.181 12.201 -27.506 1.00 64.53 81 ASN A CA 1
ATOM 539 C C . ASN A 1 89 ? -11.252 10.996 -27.608 1.00 67.64 81 ASN A C 1
ATOM 540 O O . ASN A 1 89 ? -10.080 11.072 -27.225 1.00 72.23 81 ASN A O 1
ATOM 545 N N . VAL A 1 90 ? -11.780 9.885 -28.124 1.00 59.40 82 VAL A N 1
ATOM 546 C CA . VAL A 1 90 ? -11.026 8.646 -28.259 1.00 61.14 82 VAL A CA 1
ATOM 547 C C . VAL A 1 90 ? -10.986 8.240 -29.727 1.00 60.07 82 VAL A C 1
ATOM 548 O O . VAL A 1 90 ? -11.990 8.341 -30.441 1.00 40.43 82 VAL A O 1
ATOM 552 N N . SER A 1 91 ? -9.810 7.804 -30.174 1.00 48.36 83 SER A N 1
ATOM 553 C CA . SER A 1 91 ? -9.613 7.347 -31.543 1.00 48.75 83 SER A CA 1
ATOM 554 C C . SER A 1 91 ? -8.393 6.434 -31.573 1.00 46.65 83 SER A C 1
ATOM 555 O O . SER A 1 91 ? -7.666 6.299 -30.585 1.00 47.49 83 SER A O 1
ATOM 558 N N . LYS A 1 92 ? -8.182 5.797 -32.720 1.00 42.65 84 LYS A N 1
ATOM 559 C CA . LYS A 1 92 ? -6.984 4.997 -32.923 1.00 53.93 84 LYS A CA 1
ATOM 560 C C . LYS A 1 92 ? -5.825 5.833 -33.435 1.00 56.53 84 LYS A C 1
ATOM 561 O O . LYS A 1 92 ? -4.746 5.281 -33.681 1.00 46.08 84 LYS A O 1
ATOM 567 N N . ASP A 1 93 ? -6.032 7.143 -33.592 1.00 63.75 85 ASP A N 1
ATOM 568 C CA . ASP A 1 93 ? -4.995 8.039 -34.083 1.00 51.16 85 ASP A CA 1
ATOM 569 C C . ASP A 1 93 ? -3.792 8.014 -33.156 1.00 45.11 85 ASP A C 1
ATOM 570 O O . ASP A 1 93 ? -3.929 7.962 -31.932 1.00 48.98 85 ASP A O 1
ATOM 575 N N . LEU A 1 94 ? -2.607 8.030 -33.739 1.00 45.52 86 LEU A N 1
ATOM 576 C CA . LEU A 1 94 ? -1.422 8.105 -32.913 1.00 51.44 86 LEU A CA 1
ATOM 577 C C . LEU A 1 94 ? -1.374 9.441 -32.166 1.00 64.05 86 LEU A C 1
ATOM 578 O O . LEU A 1 94 ? -1.909 10.449 -32.639 1.00 58.73 86 LEU A O 1
ATOM 583 N N . PRO A 1 95 ? -0.745 9.470 -30.986 1.00 64.55 87 PRO A N 1
ATOM 584 C CA . PRO A 1 95 ? -0.616 10.729 -30.229 1.00 63.47 87 PRO A CA 1
ATOM 585 C C . PRO A 1 95 ? 0.021 11.878 -31.006 1.00 65.13 87 PRO A C 1
ATOM 586 O O . PRO A 1 95 ? -0.171 13.050 -30.668 1.00 79.01 87 PRO A O 1
ATOM 590 N N . PHE A 1 96 ? 0.803 11.555 -32.033 1.00 56.38 88 PHE A N 1
ATOM 591 C CA . PHE A 1 96 ? 1.409 12.581 -32.868 1.00 55.58 88 PHE A CA 1
ATOM 592 C C . PHE A 1 96 ? 0.388 13.365 -33.681 1.00 57.04 88 PHE A C 1
ATOM 593 O O . PHE A 1 96 ? 0.718 14.441 -34.196 1.00 58.44 88 PHE A O 1
ATOM 601 N N . ALA A 1 97 ? -0.825 12.839 -3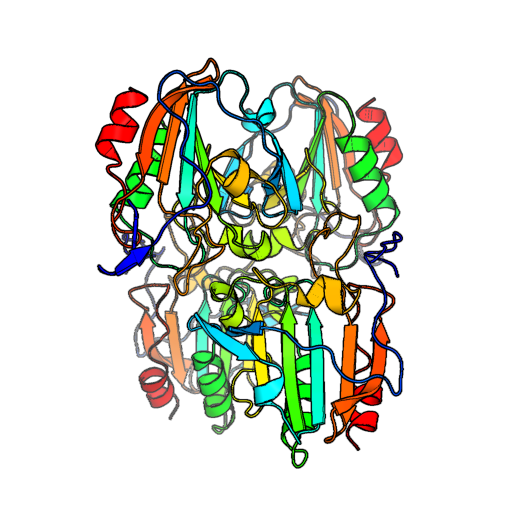3.837 1.00 59.99 89 ALA A N 1
ATOM 602 C CA . ALA A 1 97 ? -1.883 13.518 -34.573 1.00 53.57 89 ALA A CA 1
ATOM 603 C C . ALA A 1 97 ? -3.006 14.034 -33.685 1.00 52.52 89 ALA A C 1
ATOM 604 O O . ALA A 1 97 ? -3.949 14.638 -34.205 1.00 52.89 89 ALA A O 1
ATOM 606 N N . LEU A 1 98 ? -2.966 13.777 -32.375 1.00 51.44 90 LEU A N 1
ATOM 607 C CA . LEU A 1 98 ? -4.065 14.209 -31.518 1.00 50.65 90 LEU A CA 1
ATOM 608 C C . LEU A 1 98 ? -4.239 15.730 -31.518 1.00 71.73 90 LEU A C 1
ATOM 609 O O . LEU A 1 98 ? -5.368 16.226 -31.415 1.00 76.91 90 LEU A O 1
ATOM 614 N N . GLY A 1 99 ? -3.146 16.488 -31.641 1.00 69.45 91 GLY A N 1
ATOM 615 C CA . GLY A 1 99 ? -3.237 17.936 -31.696 1.00 70.19 91 GLY A CA 1
ATOM 616 C C . GLY A 1 99 ? -4.005 18.471 -32.890 1.00 75.32 91 GLY A C 1
ATOM 617 O O . GLY A 1 99 ? -4.422 19.635 -32.875 1.00 76.78 91 GLY A O 1
ATOM 618 N N . ARG A 1 100 ? -4.219 17.643 -33.914 1.00 83.96 92 ARG A N 1
ATOM 619 C CA . ARG A 1 100 ? -4.910 18.049 -35.133 1.00 87.58 92 ARG A CA 1
ATOM 620 C C . ARG A 1 100 ? -6.425 18.049 -34.987 1.00 93.57 92 ARG A C 1
ATOM 621 O O . ARG A 1 100 ? -7.122 18.373 -35.955 1.00 102.55 92 ARG A O 1
ATOM 629 N N . PHE A 1 101 ? -6.954 17.712 -33.814 1.00 87.75 93 PHE A N 1
ATOM 630 C CA . PHE A 1 101 ? -8.392 17.779 -33.584 1.00 84.26 93 PHE A CA 1
ATOM 631 C C . PHE A 1 101 ? -8.787 19.228 -33.354 1.00 86.63 93 PHE A C 1
ATOM 632 O O . PHE A 1 101 ? -8.496 19.807 -32.302 1.00 88.01 93 PHE A O 1
ATOM 640 N N . CYS A 1 102 ? -9.471 19.803 -34.341 1.00 92.02 94 CYS A N 1
ATOM 641 C CA . CYS A 1 102 ? -9.789 21.222 -34.310 1.00 103.48 94 CYS A CA 1
ATOM 642 C C . CYS A 1 102 ? -10.885 21.530 -33.303 1.00 96.67 94 CYS A C 1
ATOM 643 O O . CYS A 1 102 ? -10.895 22.621 -32.723 1.00 90.82 94 CYS A O 1
ATOM 646 N N . ALA A 1 103 ? -11.799 20.582 -33.069 1.00 100.35 95 ALA A N 1
ATOM 647 C CA . ALA A 1 103 ? -12.918 20.818 -32.162 1.00 101.93 95 ALA A CA 1
ATOM 648 C C . ALA A 1 103 ? -12.463 21.123 -30.738 1.00 122.39 95 ALA A C 1
ATOM 649 O O . ALA A 1 103 ? -13.256 21.652 -29.948 1.00 120.14 95 ALA A O 1
ATOM 651 N N . ALA A 1 104 ? -11.219 20.782 -30.385 1.00 148.99 96 ALA A N 1
ATOM 652 C CA . ALA A 1 104 ? -10.645 21.121 -29.089 1.00 143.06 96 ALA A CA 1
ATOM 653 C C . ALA A 1 104 ? -9.685 22.308 -29.155 1.00 135.62 96 ALA A C 1
ATOM 654 O O . ALA A 1 104 ? -8.872 22.485 -28.242 1.00 135.13 96 ALA A O 1
ATOM 656 N N . GLU A 1 105 ? -9.770 23.134 -30.196 1.00 129.35 97 GLU A N 1
ATOM 657 C CA . GLU A 1 105 ? -8.865 24.270 -30.336 1.00 129.41 97 GLU A CA 1
ATOM 658 C C . GLU A 1 105 ? -9.294 25.392 -29.400 1.00 124.79 97 GLU A C 1
ATOM 659 O O . GLU A 1 105 ? -10.401 25.927 -29.526 1.00 129.73 97 GLU A O 1
ATOM 665 N N . GLY A 1 106 ? -8.409 25.758 -28.475 1.00 118.89 98 GLY A N 1
ATOM 666 C CA . GLY A 1 106 ? -8.675 26.820 -27.532 1.00 115.97 98 GLY A CA 1
ATOM 667 C C . GLY A 1 106 ? -9.634 26.463 -26.422 1.00 108.51 98 GLY A C 1
ATOM 668 O O . GLY A 1 106 ? -9.822 27.274 -25.507 1.00 107.42 98 GLY A O 1
ATOM 669 N N . LEU A 1 107 ? -10.222 25.268 -26.456 1.00 103.92 99 LEU A N 1
ATOM 670 C CA . LEU A 1 107 ? -11.207 24.851 -25.471 1.00 99.19 99 LEU A CA 1
ATOM 671 C C . LEU A 1 107 ? -10.537 24.172 -24.287 1.00 93.04 99 LEU A C 1
ATOM 672 O O . LEU A 1 107 ? -9.604 23.382 -24.454 1.00 94.55 99 LEU A O 1
ATOM 677 N N . ASN A 1 108 ? -11.017 24.496 -23.091 1.00 92.85 100 ASN A N 1
ATOM 678 C CA . ASN A 1 108 ? -10.630 23.806 -21.873 1.00 84.44 100 ASN A CA 1
ATOM 679 C C . ASN A 1 108 ? -11.583 22.637 -21.620 1.00 75.28 100 ASN A C 1
ATOM 680 O O . ASN A 1 108 ? -12.614 22.486 -22.277 1.00 63.58 100 ASN A O 1
ATOM 685 N N . ASN A 1 109 ? -11.208 21.785 -20.667 1.00 81.19 101 ASN A N 1
ATOM 686 C CA . ASN A 1 109 ? -12.012 20.623 -20.282 1.00 88.13 101 ASN A CA 1
ATOM 687 C C . ASN A 1 109 ? -12.308 19.690 -21.462 1.00 79.39 101 ASN A C 1
ATOM 688 O O . ASN A 1 109 ? -13.347 19.025 -21.502 1.00 76.30 101 ASN A O 1
ATOM 693 N N . VAL A 1 110 ? -11.400 19.611 -22.431 1.00 77.48 102 VAL A N 1
ATOM 694 C CA . VAL A 1 110 ? -11.531 18.684 -23.552 1.00 77.28 102 VAL A CA 1
ATOM 695 C C . VAL A 1 110 ? -10.197 17.977 -23.758 1.00 75.08 102 VAL A C 1
ATOM 696 O O . VAL A 1 110 ? -9.206 18.600 -24.159 1.00 76.56 102 VAL A O 1
ATOM 700 N N . ASP A 1 111 ? -10.181 16.677 -23.522 1.00 73.82 103 ASP A N 1
ATOM 701 C CA . ASP A 1 111 ? -9.002 15.872 -23.765 1.00 64.95 103 ASP A CA 1
ATOM 702 C C . ASP A 1 111 ? -9.182 15.131 -25.081 1.00 59.79 103 ASP A C 1
ATOM 703 O O . ASP A 1 111 ? -10.296 14.772 -25.468 1.00 58.55 103 ASP A O 1
ATOM 708 N N . THR A 1 112 ? -8.075 14.920 -25.776 1.00 58.86 104 THR A N 1
ATOM 709 C CA . THR A 1 112 ? -8.058 14.115 -26.989 1.00 66.01 104 THR A CA 1
ATOM 710 C C . THR A 1 112 ? -7.039 13.005 -26.764 1.00 66.73 104 THR A C 1
ATOM 711 O O . THR A 1 112 ? -5.831 13.265 -26.727 1.00 76.11 104 THR A O 1
ATOM 715 N N . LEU A 1 113 ? -7.519 11.771 -26.635 1.00 46.32 105 LEU A N 1
ATOM 716 C CA . LEU A 1 113 ? -6.675 10.676 -26.181 1.00 58.60 105 LEU A CA 1
ATOM 717 C C . LEU A 1 113 ? -6.637 9.568 -27.226 1.00 54.71 105 LEU A C 1
ATOM 718 O O . LEU A 1 113 ? -7.554 9.409 -28.036 1.00 53.11 105 LEU A O 1
ATOM 723 N N . SER A 1 114 ? -5.573 8.776 -27.178 1.00 55.75 106 SER A N 1
ATOM 724 C CA . SER A 1 114 ? -5.332 7.741 -28.171 1.00 55.82 106 SER A CA 1
ATOM 725 C C . SER A 1 114 ? -5.413 6.370 -27.526 1.00 60.66 106 SER A C 1
ATOM 726 O O . SER A 1 114 ? -4.906 6.165 -26.417 1.00 61.85 106 SER A O 1
ATOM 729 N N . ASP A 1 115 ? -6.081 5.450 -28.233 1.00 65.28 107 ASP A N 1
ATOM 730 C CA . ASP A 1 115 ? -6.197 4.037 -27.886 1.00 61.67 107 ASP A CA 1
ATOM 731 C C . ASP A 1 115 ? -5.327 3.168 -28.797 1.00 68.09 107 ASP A C 1
ATOM 732 O O . ASP A 1 115 ? -5.659 2.011 -29.062 1.00 80.49 107 ASP A O 1
ATOM 737 N N . PHE A 1 116 ? -4.212 3.717 -29.300 1.00 61.76 108 PHE A N 1
ATOM 738 C CA . PHE A 1 116 ? -3.401 2.990 -30.277 1.00 59.28 108 PHE A CA 1
ATOM 739 C C . PHE A 1 116 ? -2.776 1.724 -29.689 1.00 55.58 108 PHE A C 1
ATOM 740 O O . PHE A 1 116 ? -2.418 0.813 -30.444 1.00 48.95 108 PHE A O 1
ATOM 748 N N . ARG A 1 117 ? -2.639 1.649 -28.363 1.00 55.97 109 ARG A N 1
ATOM 749 C CA . ARG A 1 117 ? -2.102 0.471 -27.695 1.00 53.54 109 ARG A CA 1
ATOM 750 C C . ARG A 1 117 ? -2.938 0.054 -26.488 1.00 57.58 109 ARG A C 1
ATOM 751 O O . ARG A 1 117 ? -2.453 -0.729 -25.660 1.00 55.72 109 ARG A O 1
ATOM 759 N N . GLY A 1 118 ? -4.166 0.563 -26.354 1.00 56.78 110 GLY A N 1
ATOM 760 C CA . GLY A 1 118 ? -5.021 0.245 -25.231 1.00 56.80 110 GLY A CA 1
ATOM 761 C C . GLY A 1 118 ? -6.088 -0.781 -25.577 1.00 70.08 110 GLY A C 1
ATOM 762 O O . GLY A 1 118 ? -6.055 -1.442 -26.617 1.00 76.84 110 GLY A O 1
ATOM 763 N N . HIS A 1 119 ? -7.045 -0.931 -24.659 1.00 72.33 111 HIS A N 1
ATOM 764 C CA . HIS A 1 119 ? -8.192 -1.806 -24.874 1.00 68.74 111 HIS A CA 1
ATOM 765 C C . HIS A 1 119 ? -9.510 -1.061 -24.750 1.00 69.91 111 HIS A C 1
ATOM 766 O O . HIS A 1 119 ? -10.532 -1.686 -24.451 1.00 68.33 111 HIS A O 1
ATOM 773 N N . PHE A 1 120 ? -9.512 0.260 -24.949 1.00 70.52 112 PHE A N 1
ATOM 774 C CA . PHE A 1 120 ? -10.773 0.995 -24.936 1.00 68.49 112 PHE A CA 1
ATOM 775 C C . PHE A 1 120 ? -11.725 0.456 -25.994 1.00 68.92 112 PHE A C 1
ATOM 776 O O . PHE A 1 120 ? -12.869 0.097 -25.692 1.00 74.58 112 PHE A O 1
ATOM 784 N N . GLY A 1 121 ? -11.255 0.365 -27.239 1.00 68.20 113 GLY A N 1
ATOM 785 C CA . GLY A 1 121 ? -12.110 -0.113 -28.311 1.00 71.96 113 GLY A CA 1
ATOM 786 C C . GLY A 1 121 ? -12.617 -1.513 -28.048 1.00 76.31 113 GLY A C 1
ATOM 787 O O . GLY A 1 121 ? -13.759 -1.849 -28.377 1.00 76.57 113 GLY A O 1
ATOM 788 N N . ASP A 1 122 ? -11.758 -2.354 -27.474 1.00 70.84 114 ASP A N 1
ATOM 789 C CA . ASP A 1 122 ? -12.153 -3.707 -27.115 1.00 53.82 114 ASP A CA 1
ATOM 790 C C . ASP A 1 122 ? -13.156 -3.694 -25.970 1.00 49.34 114 ASP A C 1
ATOM 791 O O . ASP A 1 122 ? -14.305 -4.114 -26.133 1.00 57.58 114 ASP A O 1
ATOM 796 N N . ASP A 1 123 ? -12.764 -3.125 -24.824 1.00 45.37 115 ASP A N 1
ATOM 797 C CA . ASP A 1 123 ? -13.623 -3.149 -23.641 1.00 52.38 115 ASP A CA 1
ATOM 798 C C . ASP A 1 123 ? -14.951 -2.415 -23.854 1.00 57.84 115 ASP A C 1
ATOM 799 O O . ASP A 1 123 ? -15.944 -2.737 -23.192 1.00 65.43 115 ASP A O 1
ATOM 804 N N . TYR A 1 124 ? -15.000 -1.435 -24.756 1.00 51.44 116 TYR A N 1
ATOM 805 C CA . TYR A 1 124 ? -16.230 -0.693 -25.004 1.00 58.73 116 TYR A CA 1
ATOM 806 C C . TYR A 1 124 ? -16.966 -1.153 -26.254 1.00 69.97 116 TYR A C 1
ATOM 807 O O . TYR A 1 124 ? -17.980 -0.546 -26.615 1.00 71.36 116 TYR A O 1
ATOM 816 N N . GLY A 1 125 ? -16.474 -2.187 -26.931 1.00 68.91 117 GLY A N 1
ATOM 817 C CA . GLY A 1 125 ? -17.187 -2.769 -28.060 1.00 64.39 117 GLY A CA 1
ATOM 818 C C . GLY A 1 125 ? -17.388 -1.851 -29.246 1.00 68.00 117 GLY A C 1
ATOM 819 O O . GLY A 1 125 ? -18.446 -1.906 -29.890 1.00 68.84 117 GLY A O 1
ATOM 820 N N . VAL A 1 126 ? -16.394 -1.017 -29.564 1.00 62.64 118 VAL A N 1
ATOM 821 C CA . VAL A 1 126 ? -16.521 -0.048 -30.647 1.00 49.63 118 VAL A CA 1
ATOM 822 C C . VAL A 1 126 ? -15.516 -0.231 -31.781 1.00 48.42 118 VAL A C 1
ATOM 823 O O . VAL A 1 126 ? -15.651 0.456 -32.806 1.00 56.24 118 VAL A O 1
ATOM 827 N N . THR A 1 127 ? -14.501 -1.091 -31.657 1.00 50.11 119 THR A N 1
ATOM 828 C CA . THR A 1 127 ? -13.579 -1.279 -32.780 1.00 51.77 119 THR A CA 1
ATOM 829 C C . THR A 1 127 ? -14.327 -1.904 -33.960 1.00 53.42 119 THR A C 1
ATOM 830 O O . THR A 1 127 ? -15.103 -2.846 -33.784 1.00 56.58 119 THR A O 1
ATOM 834 N N . LEU A 1 128 ? -14.111 -1.368 -35.161 1.00 59.25 120 LEU A N 1
ATOM 835 C CA . LEU A 1 128 ? -14.792 -1.861 -36.355 1.00 61.98 120 LEU A CA 1
ATOM 836 C C . LEU A 1 128 ? -14.171 -3.171 -36.833 1.00 64.44 120 LEU A C 1
ATOM 837 O O . LEU A 1 128 ? -12.945 -3.316 -36.862 1.00 65.49 120 LEU A O 1
ATOM 842 N N . ALA A 1 129 ? -15.028 -4.111 -37.251 1.00 62.26 121 ALA A N 1
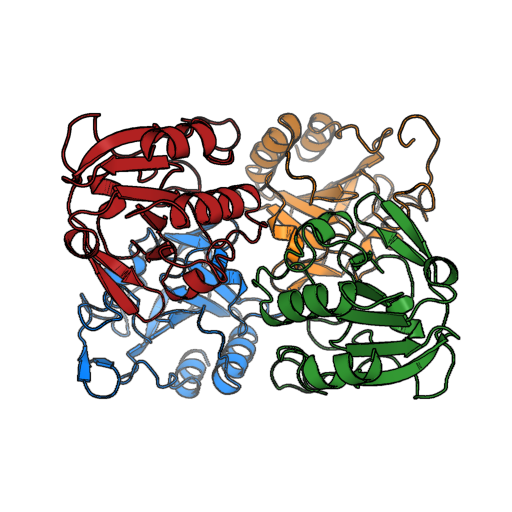ATOM 843 C CA . ALA A 1 129 ? -14.616 -5.480 -37.569 1.00 61.92 121 ALA A CA 1
ATOM 844 C C . ALA A 1 129 ? -14.314 -5.734 -39.043 1.00 59.48 121 ALA A C 1
ATOM 845 O O . ALA A 1 129 ? -13.526 -6.635 -39.346 1.00 54.64 121 ALA A O 1
ATOM 847 N N . ASP A 1 130 ? -14.954 -5.035 -39.971 1.00 70.61 122 ASP A N 1
ATOM 848 C CA . ASP A 1 130 ? -14.647 -5.192 -41.393 1.00 72.99 122 ASP A CA 1
ATOM 849 C C . ASP A 1 130 ? -14.609 -3.804 -42.035 1.00 67.68 122 ASP A C 1
ATOM 850 O O . ASP A 1 130 ? -14.458 -2.787 -41.346 1.00 65.69 122 ASP A O 1
ATOM 855 N N . SER A 1 131 ? -14.724 -3.758 -43.380 1.00 59.15 123 SER A N 1
ATOM 856 C CA . SER A 1 131 ? -14.704 -2.538 -44.194 1.00 61.98 123 SER A CA 1
ATOM 857 C C . SER A 1 131 ? -13.303 -1.931 -44.217 1.00 61.78 123 SER A C 1
ATOM 858 O O . SER A 1 131 ? -12.466 -2.283 -43.372 1.00 54.85 123 SER A O 1
ATOM 861 N N . PRO A 1 132 ? -13.003 -1.007 -45.141 1.00 62.18 124 PRO A N 1
ATOM 862 C CA . PRO A 1 132 ? -11.656 -0.412 -45.149 1.00 62.96 124 PRO A CA 1
ATOM 863 C C . PRO A 1 132 ? -11.296 0.281 -43.851 1.00 55.63 124 PRO A C 1
ATOM 864 O O . PRO A 1 132 ? -10.102 0.470 -43.586 1.00 53.74 124 PRO A O 1
ATOM 868 N N . LEU A 1 133 ? -12.278 0.593 -43.005 1.00 49.67 125 LEU A N 1
ATOM 869 C CA . LEU A 1 133 ? -12.045 1.191 -41.699 1.00 47.56 125 LEU A CA 1
ATOM 870 C C . LEU A 1 133 ? -11.866 0.155 -40.595 1.00 57.20 125 LEU A C 1
ATOM 871 O O . LEU A 1 133 ? -11.907 0.515 -39.412 1.00 52.43 125 LEU A O 1
ATOM 876 N N . GLN A 1 134 ? -11.672 -1.116 -40.950 1.00 57.09 126 GLN A N 1
ATOM 877 C CA . GLN A 1 134 ? -11.513 -2.165 -39.951 1.00 58.57 126 GLN A CA 1
ATOM 878 C C . GLN A 1 134 ? -10.363 -1.826 -39.011 1.00 53.71 126 GLN A C 1
ATOM 879 O O . GLN A 1 134 ? -9.291 -1.397 -39.449 1.00 53.61 126 GLN A O 1
ATOM 885 N N . GLY A 1 135 ? -10.597 -1.991 -37.711 1.00 46.52 127 GLY A N 1
ATOM 886 C CA . GLY A 1 135 ? -9.607 -1.673 -36.713 1.00 44.72 127 GLY A CA 1
ATOM 887 C C . GLY A 1 135 ? -9.730 -0.283 -36.125 1.00 60.70 127 GLY A C 1
ATOM 888 O O . GLY A 1 135 ? -9.169 -0.022 -35.052 1.00 66.70 127 GLY A O 1
ATOM 889 N N . LEU A 1 136 ? -10.431 0.620 -36.800 1.00 57.02 128 LEU A N 1
ATOM 890 C CA . LEU A 1 136 ? -10.675 1.943 -36.255 1.00 59.24 128 LEU A CA 1
ATOM 891 C C . LEU A 1 136 ? -11.913 1.881 -35.368 1.00 64.53 128 LEU A C 1
ATOM 892 O O . LEU A 1 136 ? -12.718 0.951 -35.456 1.00 71.82 128 LEU A O 1
ATOM 897 N N . LEU A 1 137 ? -12.063 2.882 -34.508 1.00 56.60 129 LEU A N 1
ATOM 898 C CA . LEU A 1 137 ? -13.239 2.925 -33.657 1.00 55.35 129 LEU A CA 1
ATOM 899 C C . LEU A 1 137 ? -14.445 3.368 -34.470 1.00 62.66 129 LEU A C 1
ATOM 900 O O . LEU A 1 137 ? -14.319 4.002 -35.516 1.00 69.91 129 LEU A O 1
ATOM 905 N N . SER A 1 138 ? -15.624 2.992 -34.002 1.00 59.73 130 SER A N 1
ATOM 906 C CA . SER A 1 138 ? -16.831 3.455 -34.663 1.00 62.48 130 SER A CA 1
ATOM 907 C C . SER A 1 138 ? -17.223 4.826 -34.122 1.00 58.53 130 SER A C 1
ATOM 908 O O . SER A 1 138 ? -16.758 5.257 -33.065 1.00 54.39 130 SER A O 1
ATOM 911 N N . ARG A 1 139 ? -18.113 5.503 -34.841 1.00 62.60 131 ARG A N 1
ATOM 912 C CA . ARG A 1 139 ? -18.602 6.798 -34.380 1.00 62.12 131 ARG A CA 1
ATOM 913 C C . ARG A 1 139 ? -19.656 6.568 -33.307 1.00 60.96 131 ARG A C 1
ATOM 914 O O . ARG A 1 139 ? -20.726 6.021 -33.589 1.00 79.29 131 ARG A O 1
ATOM 922 N N . ALA A 1 140 ? -19.360 6.991 -32.083 1.00 52.43 132 ALA A N 1
ATOM 923 C CA . ALA A 1 140 ? -20.242 6.718 -30.962 1.00 44.61 132 ALA A CA 1
ATOM 924 C C . ALA A 1 140 ? -20.024 7.751 -29.872 1.00 50.91 132 ALA A C 1
ATOM 925 O O . ALA A 1 140 ? -18.978 8.401 -29.803 1.00 58.54 132 ALA A O 1
ATOM 927 N N . VAL A 1 141 ? -21.025 7.879 -29.007 1.00 50.39 133 VAL A N 1
ATOM 928 C CA . VAL A 1 141 ? -20.997 8.825 -27.901 1.00 51.37 133 VAL A CA 1
ATOM 929 C C . VAL A 1 141 ? -21.513 8.110 -26.662 1.00 57.83 133 VAL A C 1
ATOM 930 O O . VAL A 1 141 ? -22.616 7.553 -26.675 1.00 53.13 133 VAL A O 1
ATOM 934 N N . VAL A 1 142 ? -20.736 8.154 -25.583 1.00 49.02 134 VAL A N 1
ATOM 935 C CA . VAL A 1 142 ? -21.119 7.560 -24.306 1.00 51.95 134 VAL A CA 1
ATOM 936 C C . VAL A 1 142 ? -21.056 8.654 -23.260 1.00 54.79 134 VAL A C 1
ATOM 937 O O . VAL A 1 142 ? -20.019 9.310 -23.105 1.00 60.28 134 VAL A O 1
ATOM 941 N N . VAL A 1 143 ? -22.166 8.863 -22.558 1.00 51.31 135 VAL A N 1
ATOM 942 C CA . VAL A 1 143 ? -22.271 9.862 -21.503 1.00 56.94 135 VAL A CA 1
ATOM 943 C C . VAL A 1 143 ? -22.470 9.144 -20.177 1.00 63.81 135 VAL A C 1
ATOM 944 O O . VAL A 1 143 ? -23.280 8.213 -20.085 1.00 72.48 135 VAL A O 1
ATOM 948 N N . ALA A 1 144 ? -21.735 9.576 -19.156 1.00 63.05 136 ALA A N 1
ATOM 949 C CA . ALA A 1 144 ? -21.835 9.010 -17.822 1.00 62.46 136 ALA A CA 1
ATOM 950 C C . ALA A 1 144 ? -22.009 10.140 -16.822 1.00 70.72 136 ALA A C 1
ATOM 951 O O . ALA A 1 144 ? -21.653 11.290 -17.090 1.00 72.84 136 ALA A O 1
ATOM 953 N N . ASP A 1 145 ? -22.523 9.795 -15.646 1.00 73.25 137 ASP A N 1
ATOM 954 C CA . ASP A 1 145 ? -22.780 10.783 -14.610 1.00 76.19 137 ASP A CA 1
ATOM 955 C C . ASP A 1 145 ? -21.539 10.960 -13.735 1.00 81.28 137 ASP A C 1
ATOM 956 O O . ASP A 1 145 ? -20.448 10.480 -14.050 1.00 86.38 137 ASP A O 1
ATOM 961 N N . GLU A 1 146 ? -21.700 11.663 -12.616 1.00 89.10 138 GLU A N 1
ATOM 962 C CA . GLU A 1 146 ? -20.582 11.874 -11.709 1.00 92.37 138 GLU A CA 1
ATOM 963 C C . GLU A 1 146 ? -20.163 10.576 -11.033 1.00 91.16 138 GLU A C 1
ATOM 964 O O . GLU A 1 146 ? -18.991 10.417 -10.679 1.00 99.33 138 GLU A O 1
ATOM 970 N N . ASN A 1 147 ? -21.098 9.648 -10.829 1.00 83.05 139 ASN A N 1
ATOM 971 C CA . ASN A 1 147 ? -20.744 8.378 -10.212 1.00 81.48 139 ASN A CA 1
ATOM 972 C C . ASN A 1 147 ? -20.027 7.429 -11.169 1.00 76.58 139 ASN A C 1
ATOM 973 O O . ASN A 1 147 ? -19.212 6.614 -10.726 1.00 70.17 139 ASN A O 1
ATOM 978 N N . GLY A 1 148 ? -20.291 7.522 -12.470 1.00 71.32 140 GLY A N 1
ATOM 979 C CA . GLY A 1 148 ? -19.638 6.669 -13.445 1.00 74.23 140 GLY A CA 1
ATOM 980 C C . GLY A 1 148 ? -20.548 5.704 -14.183 1.00 78.74 140 GLY A C 1
ATOM 981 O O . GLY A 1 148 ? -20.051 4.931 -15.014 1.00 70.75 140 GLY A O 1
ATOM 982 N N . ASN A 1 149 ? -21.851 5.695 -13.902 1.00 85.44 141 ASN A N 1
ATOM 983 C CA . ASN A 1 149 ? -22.772 4.823 -14.617 1.00 88.38 141 ASN A CA 1
ATOM 984 C C . ASN A 1 149 ? -23.244 5.497 -15.903 1.00 82.87 141 ASN A C 1
ATOM 985 O O . ASN A 1 149 ? -23.524 6.699 -15.926 1.00 81.96 141 ASN A O 1
ATOM 990 N N . VAL A 1 150 ? -23.281 4.714 -16.984 1.00 80.42 142 VAL A N 1
ATOM 991 C CA . VAL A 1 150 ? -23.715 5.220 -18.283 1.00 69.27 142 VAL A CA 1
ATOM 992 C C . VAL A 1 150 ? -25.175 5.653 -18.227 1.00 76.67 142 VAL A C 1
ATOM 993 O O . VAL A 1 150 ? -26.059 4.887 -17.817 1.00 77.23 142 VAL A O 1
ATOM 997 N N . VAL A 1 151 ? -25.431 6.889 -18.658 1.00 72.20 143 VAL A N 1
ATOM 998 C CA . VAL A 1 151 ? -26.766 7.481 -18.669 1.00 73.86 143 VAL A CA 1
ATOM 999 C C . VAL A 1 151 ? -27.330 7.480 -20.084 1.00 73.80 143 VAL A C 1
ATOM 1000 O O . VAL A 1 151 ? -28.537 7.300 -20.281 1.00 86.75 143 VAL A O 1
ATOM 1004 N N . TYR A 1 152 ? -26.467 7.671 -21.078 1.00 65.03 144 TYR A N 1
ATOM 1005 C CA . TYR A 1 152 ? -26.911 7.787 -22.462 1.00 65.33 144 TYR A CA 1
ATOM 1006 C C . TYR A 1 152 ? -25.817 7.249 -23.371 1.00 61.95 144 TYR A C 1
ATOM 1007 O O . TYR A 1 152 ? -24.631 7.457 -23.106 1.00 62.01 144 TYR A O 1
ATOM 1016 N N . THR A 1 153 ? -26.220 6.545 -24.430 1.00 54.79 145 THR A N 1
ATOM 1017 C CA . THR A 1 153 ? -25.294 6.065 -25.450 1.00 58.42 145 THR A CA 1
ATOM 1018 C C . THR A 1 153 ? -25.876 6.297 -26.833 1.00 59.45 145 THR A C 1
ATOM 1019 O O . THR A 1 153 ? -27.091 6.417 -27.007 1.00 55.04 145 THR A O 1
ATOM 1023 N N . GLU A 1 154 ? -24.985 6.353 -27.821 1.00 58.79 146 GLU A N 1
ATOM 1024 C CA . GLU A 1 154 ? -25.401 6.349 -29.215 1.00 66.94 146 GLU A CA 1
ATOM 1025 C C . GLU A 1 154 ? -24.332 5.666 -30.048 1.00 68.02 146 GLU A C 1
ATOM 1026 O O . GLU A 1 154 ? -23.155 6.015 -29.954 1.00 61.82 146 GLU A O 1
ATOM 1032 N N . GLN A 1 155 ? -24.743 4.683 -30.831 1.00 75.68 147 GLN A N 1
ATOM 1033 C CA . GLN A 1 155 ? -23.911 4.087 -31.868 1.00 77.67 147 GLN A CA 1
ATOM 1034 C C . GLN A 1 155 ? -24.426 4.681 -33.173 1.00 84.42 147 GLN A C 1
ATOM 1035 O O . GLN A 1 155 ? -25.452 4.244 -33.698 1.00 97.60 147 GLN A O 1
ATOM 1041 N N . VAL A 1 156 ? -23.750 5.715 -33.668 1.00 75.52 148 VAL A N 1
ATOM 1042 C CA . VAL A 1 156 ? -24.194 6.426 -34.869 1.00 70.37 148 VAL A CA 1
ATOM 1043 C C . VAL A 1 156 ? -24.358 5.443 -36.025 1.00 69.72 148 VAL A C 1
ATOM 1044 O O . VAL A 1 156 ? -23.366 4.851 -36.477 1.00 63.09 148 VAL A O 1
ATOM 1048 N N . PRO A 1 157 ? -25.580 5.267 -36.552 1.00 68.32 149 PRO A N 1
ATOM 1049 C CA . PRO A 1 157 ? -25.804 4.249 -37.598 1.00 57.89 149 PRO A CA 1
ATOM 1050 C C . PRO A 1 157 ? -24.919 4.400 -38.825 1.00 56.45 149 PRO A C 1
ATOM 1051 O O . PRO A 1 157 ? -24.506 3.395 -39.407 1.00 60.71 149 PRO A O 1
ATOM 1055 N N . GLU A 1 158 ? -24.630 5.620 -39.253 1.00 74.41 150 GLU A N 1
ATOM 1056 C CA . GLU A 1 158 ? -23.747 5.857 -40.386 1.00 83.38 150 GLU A CA 1
ATOM 1057 C C . GLU A 1 158 ? -22.496 6.563 -39.889 1.00 87.66 150 GLU A C 1
ATOM 1058 O O . GLU A 1 158 ? -22.584 7.645 -39.301 1.00 91.61 150 GLU A O 1
ATOM 1064 N N . ILE A 1 159 ? -21.336 5.949 -40.133 1.00 90.99 151 ILE A N 1
ATOM 1065 C CA . ILE A 1 159 ? -20.067 6.460 -39.619 1.00 87.84 151 ILE A CA 1
ATOM 1066 C C . ILE A 1 159 ? -19.795 7.879 -40.117 1.00 89.21 151 ILE A C 1
ATOM 1067 O O . ILE A 1 159 ? -19.177 8.689 -39.411 1.00 95.43 151 ILE A O 1
ATOM 1072 N N . ALA A 1 160 ? -20.278 8.221 -41.313 1.00 82.29 152 ALA A N 1
ATOM 1073 C CA . ALA A 1 160 ? -20.080 9.573 -41.821 1.00 75.90 152 ALA A CA 1
ATOM 1074 C C . ALA A 1 160 ? -20.920 10.595 -41.060 1.00 79.47 152 ALA A C 1
ATOM 1075 O O . ALA A 1 160 ? -20.448 11.703 -40.776 1.00 89.81 152 ALA A O 1
ATOM 1077 N N . GLN A 1 161 ? -22.159 10.247 -40.715 1.00 76.83 153 GLN A N 1
ATOM 1078 C CA . GLN A 1 161 ? -23.058 11.198 -40.076 1.00 70.43 153 GLN A CA 1
ATOM 1079 C C . GLN A 1 161 ? -22.558 11.572 -38.684 1.00 76.66 153 GLN A C 1
ATOM 1080 O O . GLN A 1 161 ? -21.823 10.825 -38.034 1.00 77.84 153 GLN A O 1
ATOM 1082 N N . GLU A 1 162 ? -22.968 12.766 -38.233 1.00 84.00 154 GLU A N 1
ATOM 1083 C CA . GLU A 1 162 ? -22.636 13.287 -36.918 1.00 85.20 154 GLU A CA 1
ATOM 1084 C C . GLU A 1 162 ? -23.603 12.746 -35.867 1.00 78.71 154 GLU A C 1
ATOM 1085 O O . GLU A 1 162 ? -24.758 12.439 -36.173 1.00 75.99 154 GLU A O 1
ATOM 1091 N N . PRO A 1 163 ? -23.145 12.598 -34.627 1.00 71.26 155 PRO A N 1
ATOM 1092 C CA . PRO A 1 163 ? -24.042 12.167 -33.550 1.00 64.41 155 PRO A CA 1
ATOM 1093 C C . PRO A 1 163 ? -25.121 13.197 -33.249 1.00 77.46 155 PRO A C 1
ATOM 1094 O O . PRO A 1 163 ? -25.043 14.368 -33.628 1.00 79.47 155 PRO A O 1
ATOM 1098 N N . ASN A 1 164 ? -26.153 12.729 -32.546 1.00 87.33 156 ASN A N 1
ATOM 1099 C CA . ASN A 1 164 ? -27.228 13.586 -32.042 1.00 84.31 156 ASN A CA 1
ATOM 1100 C C . ASN A 1 164 ? -26.715 14.326 -30.809 1.00 76.51 156 ASN A C 1
ATOM 1101 O O . ASN A 1 164 ? -27.047 14.011 -29.663 1.00 76.45 156 ASN A O 1
ATOM 1106 N N . TYR A 1 165 ? -25.935 15.377 -31.060 1.00 68.37 157 TYR A N 1
ATOM 1107 C CA . TYR A 1 165 ? -25.268 16.068 -29.965 1.00 65.98 157 TYR A CA 1
ATOM 1108 C C . TYR A 1 165 ? -26.267 16.678 -28.984 1.00 67.05 157 TYR A C 1
ATOM 1109 O O . TYR A 1 165 ? -25.963 16.801 -27.791 1.00 66.87 157 TYR A O 1
ATOM 1118 N N . ASP A 1 166 ? -27.473 17.026 -29.453 1.00 72.26 158 ASP A N 1
ATOM 1119 C CA . ASP A 1 166 ? -28.468 17.648 -28.579 1.00 71.14 158 ASP A CA 1
ATOM 1120 C C . ASP A 1 166 ? -28.993 16.664 -27.547 1.00 70.98 158 ASP A C 1
ATOM 1121 O O . ASP A 1 166 ? -29.148 17.013 -26.371 1.00 65.18 158 ASP A O 1
ATOM 1126 N N . ALA A 1 167 ? -29.278 15.432 -27.973 1.00 73.76 159 ALA A N 1
ATOM 1127 C CA . ALA A 1 167 ? -29.717 14.412 -27.031 1.00 70.28 159 ALA A CA 1
ATOM 1128 C C . ALA A 1 167 ? -28.609 14.067 -26.048 1.00 61.12 159 ALA A C 1
ATOM 1129 O O . ALA A 1 167 ? -28.870 13.846 -24.859 1.00 61.94 159 ALA A O 1
ATOM 1131 N N . ALA A 1 168 ? -27.360 14.045 -26.518 1.00 60.73 160 ALA A N 1
ATOM 1132 C CA . ALA A 1 168 ? -26.247 13.795 -25.610 1.00 63.42 160 ALA A CA 1
ATOM 1133 C C . ALA A 1 168 ? -26.131 14.904 -24.575 1.00 70.22 160 ALA A C 1
ATOM 1134 O O . ALA A 1 168 ? -25.986 14.630 -23.378 1.00 67.34 160 ALA A O 1
ATOM 1136 N N . LEU A 1 169 ? -26.223 16.163 -25.013 1.00 79.63 161 LEU A N 1
ATOM 1137 C CA . LEU A 1 169 ? -26.187 17.277 -24.071 1.00 71.50 161 LEU A CA 1
ATOM 1138 C C . LEU A 1 169 ? -27.322 17.182 -23.064 1.00 70.05 161 LEU A C 1
ATOM 1139 O O . LEU A 1 169 ? -27.113 17.391 -21.864 1.00 72.15 161 LEU A O 1
ATOM 1144 N N . ALA A 1 170 ? -28.516 16.804 -23.531 1.00 69.47 162 ALA A N 1
ATOM 1145 C CA . ALA A 1 170 ? -29.690 16.751 -22.664 1.00 79.44 162 ALA A CA 1
ATOM 1146 C C . ALA A 1 170 ? -29.506 15.777 -21.508 1.00 83.50 162 ALA A C 1
ATOM 1147 O O . ALA A 1 170 ? -29.982 16.035 -20.396 1.00 89.71 162 ALA A O 1
ATOM 1149 N N . ALA A 1 171 ? -28.844 14.640 -21.753 1.00 79.43 163 ALA A N 1
ATOM 1150 C CA . ALA A 1 171 ? -28.603 13.683 -20.676 1.00 77.97 163 ALA A CA 1
ATOM 1151 C C . ALA A 1 171 ? -27.699 14.282 -19.611 1.00 81.74 163 ALA A C 1
ATOM 1152 O O . ALA A 1 171 ? -27.873 14.021 -18.415 1.00 78.65 163 ALA A O 1
ATOM 1154 N N . LEU A 1 172 ? -26.715 15.077 -20.033 1.00 89.20 164 LEU A N 1
ATOM 1155 C CA . LEU A 1 172 ? -25.876 15.797 -19.085 1.00 88.22 164 LEU A CA 1
ATOM 1156 C C . LEU A 1 172 ? -26.661 16.844 -18.315 1.00 78.72 164 LEU A C 1
ATOM 1157 O O . LEU A 1 172 ? -26.375 17.084 -17.138 1.00 77.36 164 LEU A O 1
ATOM 1162 N N . LYS A 1 173 ? -27.660 17.454 -18.948 1.00 83.10 165 LYS A N 1
ATOM 1163 C CA . LYS A 1 173 ? -28.409 18.560 -18.345 1.00 86.46 165 LYS A CA 1
ATOM 1164 C C . LYS A 1 173 ? -29.434 18.125 -17.313 1.00 88.06 165 LYS A C 1
ATOM 1165 O O . LYS A 1 173 ? -29.686 16.947 -17.097 1.00 95.47 165 LYS A O 1
ATOM 1172 N N . THR B 1 13 ? 25.113 36.911 -17.542 1.00 150.11 5 THR B N 1
ATOM 1173 C CA . THR B 1 13 ? 25.982 37.011 -18.710 1.00 150.93 5 THR B CA 1
ATOM 1174 C C . THR B 1 13 ? 25.586 36.012 -19.804 1.00 151.96 5 THR B C 1
ATOM 1175 O O . THR B 1 13 ? 25.012 34.961 -19.522 1.00 152.43 5 THR B O 1
ATOM 1179 N N . LEU B 1 14 ? 25.896 36.352 -21.056 1.00 153.61 6 LEU B N 1
ATOM 1180 C CA . LEU B 1 14 ? 25.658 35.479 -22.203 1.00 148.37 6 LEU B CA 1
ATOM 1181 C C . LEU B 1 14 ? 26.963 35.317 -22.971 1.00 154.06 6 LEU B C 1
ATOM 1182 O O . LEU B 1 14 ? 27.458 36.280 -23.570 1.00 157.72 6 LEU B O 1
ATOM 1184 N N . LYS B 1 15 ? 27.509 34.098 -22.963 1.00 158.75 7 LYS B N 1
ATOM 1185 C CA . LYS B 1 15 ? 28.779 33.785 -23.626 1.00 165.17 7 LYS B CA 1
ATOM 1186 C C . LYS B 1 15 ? 29.904 34.691 -23.133 1.00 168.11 7 LYS B C 1
ATOM 1187 O O . LYS B 1 15 ? 30.763 35.125 -23.904 1.00 176.82 7 LYS B O 1
ATOM 1189 N N . GLY B 1 16 ? 29.899 34.980 -21.837 1.00 157.76 8 GLY B N 1
ATOM 1190 C CA . GLY B 1 16 ? 30.901 35.826 -21.210 1.00 159.88 8 GLY B CA 1
ATOM 1191 C C . GLY B 1 16 ? 30.528 37.290 -21.114 1.00 152.62 8 GLY B C 1
ATOM 1192 O O . GLY B 1 16 ? 30.814 37.937 -20.105 1.00 153.26 8 GL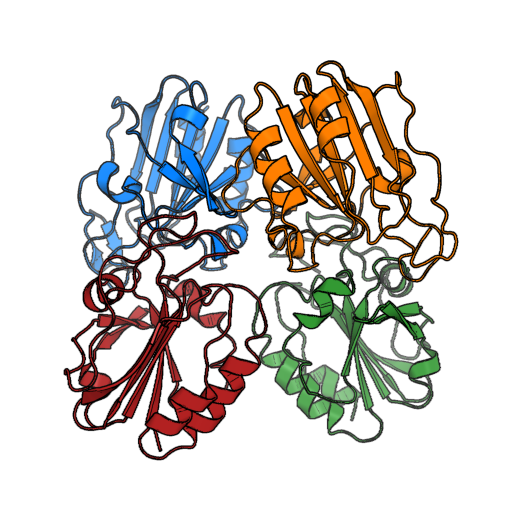Y B O 1
ATOM 1193 N N . ASN B 1 17 ? 29.883 37.826 -22.147 1.00 142.11 9 ASN B N 1
ATOM 1194 C CA . ASN B 1 17 ? 29.458 39.216 -22.132 1.00 135.33 9 ASN B CA 1
ATOM 1195 C C . ASN B 1 17 ? 28.219 39.383 -21.257 1.00 131.56 9 ASN B C 1
ATOM 1196 O O . ASN B 1 17 ? 27.423 38.457 -21.092 1.00 129.96 9 ASN B O 1
ATOM 1198 N N . ALA B 1 18 ? 28.059 40.584 -20.704 1.00 132.20 10 ALA B N 1
ATOM 1199 C CA . ALA B 1 18 ? 26.987 40.864 -19.754 1.00 126.64 10 ALA B CA 1
ATOM 1200 C C . ALA B 1 18 ? 25.663 41.082 -20.479 1.00 118.77 10 ALA B C 1
ATOM 1201 O O . ALA B 1 18 ? 25.602 41.820 -21.467 1.00 119.86 10 ALA B O 1
ATOM 1203 N N . ILE B 1 19 ? 24.603 40.443 -19.982 1.00 114.27 11 ILE B N 1
ATOM 1204 C CA . ILE B 1 19 ? 23.257 40.624 -20.508 1.00 110.87 11 ILE B CA 1
ATOM 1205 C C . ILE B 1 19 ? 22.352 41.134 -19.388 1.00 111.49 11 ILE B C 1
ATOM 1206 O O . ILE B 1 19 ? 22.616 40.935 -18.199 1.00 125.74 11 ILE B O 1
ATOM 1208 N N . SER B 1 20 ? 21.275 41.817 -19.788 1.00 94.67 12 SER B N 1
ATOM 1209 C CA . SER B 1 20 ? 20.325 42.424 -18.863 1.00 83.75 12 SER B CA 1
ATOM 1210 C C . SER B 1 20 ? 18.893 42.059 -19.238 1.00 74.86 12 SER B C 1
ATOM 1211 O O . SER B 1 20 ? 18.598 41.722 -20.389 1.00 71.26 12 SER B O 1
ATOM 1214 N N . THR B 1 21 ? 18.003 42.104 -18.241 1.00 71.22 13 THR B N 1
ATOM 1215 C CA . THR B 1 21 ? 16.586 41.805 -18.430 1.00 68.88 13 THR B CA 1
ATOM 1216 C C . THR B 1 21 ? 15.718 43.034 -18.177 1.00 76.34 13 THR B C 1
ATOM 1217 O O . THR B 1 21 ? 15.990 43.833 -17.271 1.00 65.90 13 THR B O 1
ATOM 1221 N N . VAL B 1 22 ? 14.657 43.159 -18.972 1.00 76.68 14 VAL B N 1
ATOM 1222 C CA . VAL B 1 22 ? 13.621 44.165 -18.756 1.00 67.02 14 VAL B CA 1
ATOM 1223 C C . VAL B 1 22 ? 12.889 43.813 -17.464 1.00 64.32 14 VAL B C 1
ATOM 1224 O O . VAL B 1 22 ? 12.129 42.842 -17.418 1.00 71.90 14 VAL B O 1
ATOM 1228 N N . GLY B 1 23 ? 13.122 44.583 -16.415 1.00 65.82 15 GLY B N 1
ATOM 1229 C CA . GLY B 1 23 ? 12.471 44.351 -15.145 1.00 68.52 15 GLY B CA 1
ATOM 1230 C C . GLY B 1 23 ? 13.368 43.586 -14.197 1.00 81.26 15 GLY B C 1
ATOM 1231 O O . GLY B 1 23 ? 14.569 43.405 -14.424 1.00 80.32 15 GLY B O 1
ATOM 1232 N N . ASN B 1 24 ? 12.760 43.128 -13.106 1.00 89.09 16 ASN B N 1
ATOM 1233 C CA . ASN B 1 24 ? 13.460 42.358 -12.089 1.00 91.09 16 ASN B CA 1
ATOM 1234 C C . ASN B 1 24 ? 12.631 41.135 -11.725 1.00 88.28 16 ASN B C 1
ATOM 1235 O O . ASN B 1 24 ? 11.399 41.203 -11.676 1.00 90.94 16 ASN B O 1
ATOM 1237 N N . LEU B 1 25 ? 13.315 40.022 -11.463 1.00 78.00 17 LEU B N 1
ATOM 1238 C CA . LEU B 1 25 ? 12.635 38.806 -11.052 1.00 69.36 17 LEU B CA 1
ATOM 1239 C C . LEU B 1 25 ? 11.948 39.026 -9.706 1.00 73.06 17 LEU B C 1
ATOM 1240 O O . LEU B 1 25 ? 12.394 39.848 -8.902 1.00 72.71 17 LEU B O 1
ATOM 1242 N N . PRO B 1 26 ? 10.859 38.305 -9.435 1.00 78.98 18 PRO B N 1
ATOM 1243 C CA . PRO B 1 26 ? 10.190 38.445 -8.137 1.00 80.19 18 PRO B CA 1
ATOM 1244 C C . PRO B 1 26 ? 11.122 38.064 -6.998 1.00 85.61 18 PRO B C 1
ATOM 1245 O O . PRO B 1 26 ? 12.018 37.231 -7.151 1.00 92.20 18 PRO B O 1
ATOM 1249 N N . ASN B 1 27 ? 10.905 38.689 -5.848 1.00 86.82 19 ASN B N 1
ATOM 1250 C CA . ASN B 1 27 ? 11.737 38.430 -4.686 1.00 97.78 19 ASN B CA 1
ATOM 1251 C C . ASN B 1 27 ? 11.155 37.318 -3.820 1.00 94.71 19 ASN B C 1
ATOM 1252 O O . ASN B 1 27 ? 9.950 37.050 -3.829 1.00 92.15 19 ASN B O 1
ATOM 1257 N N . ILE B 1 28 ? 12.039 36.680 -3.046 1.00 91.44 20 ILE B N 1
ATOM 1258 C CA . ILE B 1 28 ? 11.598 35.675 -2.092 1.00 92.91 20 ILE B CA 1
ATOM 1259 C C . ILE B 1 28 ? 10.664 36.332 -1.089 1.00 101.13 20 ILE B C 1
ATOM 1260 O O . ILE B 1 28 ? 10.942 37.423 -0.575 1.00 95.84 20 ILE B O 1
ATOM 1262 N N . GLY B 1 29 ? 9.534 35.680 -0.829 1.00 107.57 21 GLY B N 1
ATOM 1263 C CA . GLY B 1 29 ? 8.509 36.196 0.046 1.00 112.71 21 GLY B CA 1
ATOM 1264 C C . GLY B 1 29 ? 7.357 36.859 -0.679 1.00 107.35 21 GLY B C 1
ATOM 1265 O O . GLY B 1 29 ? 6.268 36.987 -0.107 1.00 103.81 21 GLY B O 1
ATOM 1266 N N . GLU B 1 30 ? 7.574 37.288 -1.917 1.00 105.17 22 GLU B N 1
ATOM 1267 C CA . GLU B 1 30 ? 6.524 37.890 -2.720 1.00 102.07 22 GLU B CA 1
ATOM 1268 C C . GLU B 1 30 ? 5.596 36.828 -3.298 1.00 96.30 22 GLU B C 1
ATOM 1269 O O . GLU B 1 30 ? 5.979 35.668 -3.490 1.00 96.74 22 GLU B O 1
ATOM 1275 N N . GLN B 1 31 ? 4.362 37.240 -3.568 1.00 90.45 23 GLN B N 1
ATOM 1276 C CA . GLN B 1 31 ? 3.368 36.373 -4.179 1.00 87.29 23 GLN B CA 1
ATOM 1277 C C . GLN B 1 31 ? 3.591 36.289 -5.681 1.00 82.76 23 GLN B C 1
ATOM 1278 O O . GLN B 1 31 ? 4.098 37.222 -6.307 1.00 81.61 23 GLN B O 1
ATOM 1284 N N . LEU B 1 32 ? 3.235 35.145 -6.256 1.00 83.24 24 LEU B N 1
ATOM 1285 C CA . LEU B 1 32 ? 3.347 34.973 -7.697 1.00 81.53 24 LEU B CA 1
ATOM 1286 C C . LEU B 1 32 ? 2.359 35.887 -8.412 1.00 91.66 24 LEU B C 1
ATOM 1287 O O . LEU B 1 32 ? 1.183 35.959 -8.043 1.00 98.37 24 LEU B O 1
ATOM 1292 N N . LYS B 1 33 ? 2.839 36.588 -9.432 1.00 89.88 25 LYS B N 1
ATOM 1293 C CA . LYS B 1 33 ? 1.978 37.436 -10.239 1.00 75.57 25 LYS B CA 1
ATOM 1294 C C . LYS B 1 33 ? 1.184 36.591 -11.229 1.00 82.85 25 LYS B C 1
ATOM 1295 O O . LYS B 1 33 ? 1.648 35.555 -11.712 1.00 95.33 25 LYS B O 1
ATOM 1297 N N . ASP B 1 34 ? -0.028 37.043 -11.521 1.00 80.31 26 ASP B N 1
ATOM 1298 C CA . ASP B 1 34 ? -0.900 36.345 -12.447 1.00 69.33 26 ASP B CA 1
ATOM 1299 C C . ASP B 1 34 ? -0.265 36.321 -13.839 1.00 57.73 26 ASP B C 1
ATOM 1300 O O . ASP B 1 34 ? 0.716 37.016 -14.122 1.00 65.67 26 ASP B O 1
ATOM 1305 N N . PHE B 1 35 ? -0.807 35.471 -14.704 1.00 54.30 27 PHE B N 1
ATOM 1306 C CA . PHE B 1 35 ? -0.310 35.371 -16.069 1.00 54.51 27 PHE B CA 1
ATOM 1307 C C . PHE B 1 35 ? -1.363 34.672 -16.910 1.00 54.72 27 PHE B C 1
ATOM 1308 O O . PHE B 1 35 ? -2.303 34.065 -16.388 1.00 54.26 27 PHE B O 1
ATOM 1316 N N . THR B 1 36 ? -1.188 34.758 -18.226 1.00 50.76 28 THR B N 1
ATOM 1317 C CA . THR B 1 36 ? -1.984 33.974 -19.166 1.00 62.16 28 THR B CA 1
ATOM 1318 C C . THR B 1 36 ? -1.036 33.437 -20.229 1.00 63.10 28 THR B C 1
ATOM 1319 O O . THR B 1 36 ? -0.497 34.202 -21.035 1.00 56.89 28 THR B O 1
ATOM 1323 N N . LEU B 1 37 ? -0.828 32.125 -20.221 1.00 58.86 29 LEU B N 1
ATOM 1324 C CA . LEU B 1 37 ? 0.069 31.456 -21.147 1.00 58.05 29 LEU B CA 1
ATOM 1325 C C . LEU B 1 37 ? -0.731 30.507 -22.030 1.00 62.34 29 LEU B C 1
ATOM 1326 O O . LEU B 1 37 ? -1.870 30.153 -21.714 1.00 70.34 29 LEU B O 1
ATOM 1331 N N . VAL B 1 38 ? -0.142 30.114 -23.157 1.00 46.83 30 VAL B N 1
ATOM 1332 C CA . VAL B 1 38 ? -0.821 29.277 -24.142 1.00 70.71 30 VAL B CA 1
ATOM 1333 C C . VAL B 1 38 ? -0.215 27.877 -24.160 1.00 73.33 30 VAL B C 1
ATOM 1334 O O . VAL B 1 38 ? 1.015 27.714 -24.155 1.00 72.75 30 VAL B O 1
ATOM 1338 N N . ASN B 1 39 ? -1.089 26.867 -24.169 1.00 57.28 31 ASN B N 1
ATOM 1339 C CA . ASN B 1 39 ? -0.683 25.474 -24.276 1.00 71.43 31 ASN B CA 1
ATOM 1340 C C . ASN B 1 39 ? -0.442 25.101 -25.737 1.00 72.13 31 ASN B C 1
ATOM 1341 O O . ASN B 1 39 ? -0.707 25.875 -26.662 1.00 66.28 31 ASN B O 1
ATOM 1346 N N . ALA B 1 40 ? 0.040 23.873 -25.940 1.00 67.04 32 ALA B N 1
ATOM 1347 C CA . ALA B 1 40 ? 0.314 23.399 -27.290 1.00 55.32 32 ALA B CA 1
ATOM 1348 C C . ALA B 1 40 ? -0.957 23.251 -28.112 1.00 63.00 32 ALA B C 1
ATOM 1349 O O . ALA B 1 40 ? -0.890 23.302 -29.346 1.00 66.95 32 ALA B O 1
ATOM 1351 N N . ASP B 1 41 ? -2.107 23.049 -27.467 1.00 59.85 33 ASP B N 1
ATOM 1352 C CA . ASP B 1 41 ? -3.375 22.928 -28.174 1.00 83.97 33 ASP B CA 1
ATOM 1353 C C . ASP B 1 41 ? -4.127 24.250 -28.246 1.00 69.82 33 ASP B C 1
ATOM 1354 O O . ASP B 1 41 ? -5.353 24.243 -28.391 1.00 66.44 33 ASP B O 1
ATOM 1359 N N . LEU B 1 42 ? -3.419 25.377 -28.118 1.00 75.52 34 LEU B N 1
ATOM 1360 C CA . LEU B 1 42 ? -3.977 26.726 -28.202 1.00 72.99 34 LEU B CA 1
ATOM 1361 C C . LEU B 1 42 ? -4.939 27.033 -27.064 1.00 66.73 34 LEU B C 1
ATOM 1362 O O . LEU B 1 42 ? -5.710 27.991 -27.145 1.00 74.37 34 LEU B O 1
ATOM 1367 N N . SER B 1 43 ? -4.904 26.239 -26.006 1.00 70.70 35 SER B N 1
ATOM 1368 C CA . SER B 1 43 ? -5.689 26.480 -24.809 1.00 77.11 35 SER B CA 1
ATOM 1369 C C . SER B 1 43 ? -4.899 27.355 -23.841 1.00 59.07 35 SER B C 1
ATOM 1370 O O . SER B 1 43 ? -3.668 27.426 -23.889 1.00 56.00 35 SER B O 1
ATOM 1373 N N . GLU B 1 44 ? -5.620 28.048 -22.971 1.00 62.29 36 GLU B N 1
ATOM 1374 C CA . GLU B 1 44 ? -4.990 28.995 -22.066 1.00 68.84 36 GLU B CA 1
ATOM 1375 C C . GLU B 1 44 ? -4.894 28.402 -20.668 1.00 67.52 36 GLU B C 1
ATOM 1376 O O . GLU B 1 44 ? -5.801 27.702 -20.211 1.00 68.94 36 GLU B O 1
ATOM 1382 N N . LYS B 1 45 ? -3.789 28.692 -19.992 1.00 72.08 37 LYS B N 1
ATOM 1383 C CA . LYS B 1 45 ? -3.590 28.318 -18.602 1.00 73.89 37 LYS B CA 1
ATOM 1384 C C . LYS B 1 45 ? -3.256 29.583 -17.830 1.00 73.64 37 LYS B C 1
ATOM 1385 O O . LYS B 1 45 ? -2.594 30.485 -18.350 1.00 78.87 37 LYS B O 1
ATOM 1387 N N . THR B 1 46 ? -3.756 29.667 -16.607 1.00 67.96 38 THR B N 1
ATOM 1388 C CA . THR B 1 46 ? -3.586 30.845 -15.777 1.00 64.77 38 THR B CA 1
ATOM 1389 C C . THR B 1 46 ? -3.097 30.422 -14.398 1.00 68.46 38 THR B C 1
ATOM 1390 O O . THR B 1 46 ? -3.152 29.247 -14.031 1.00 83.15 38 THR B O 1
ATOM 1394 N N . LEU B 1 47 ? -2.576 31.399 -13.653 1.00 62.45 39 LEU B N 1
ATOM 1395 C CA . LEU B 1 47 ? -2.174 31.174 -12.267 1.00 57.06 39 LEU B CA 1
ATOM 1396 C C . LEU B 1 47 ? -3.263 30.502 -11.447 1.00 62.60 39 LEU B C 1
ATOM 1397 O O . LEU B 1 47 ? -2.962 29.817 -10.464 1.00 70.06 39 LEU B O 1
ATOM 1402 N N . ALA B 1 48 ? -4.534 30.724 -11.796 1.00 72.89 40 ALA B N 1
ATOM 1403 C CA . ALA B 1 48 ? -5.616 30.070 -11.064 1.00 80.63 40 ALA B CA 1
ATOM 1404 C C . ALA B 1 48 ? -5.599 28.562 -11.267 1.00 80.35 40 ALA B C 1
ATOM 1405 O O . ALA B 1 48 ? -6.054 27.814 -10.396 1.00 85.53 40 ALA B O 1
ATOM 1407 N N . ASP B 1 49 ? -5.081 28.099 -12.405 1.00 76.37 41 ASP B N 1
ATOM 1408 C CA . ASP B 1 49 ? -4.984 26.673 -12.678 1.00 77.33 41 ASP B CA 1
ATOM 1409 C C . ASP B 1 49 ? -4.023 25.950 -11.738 1.00 79.37 41 ASP B C 1
ATOM 1410 O O . ASP B 1 49 ? -3.993 24.715 -11.749 1.00 82.53 41 ASP B O 1
ATOM 1415 N N . TYR B 1 50 ? -3.232 26.674 -10.939 1.00 71.32 42 TYR B N 1
ATOM 1416 C CA . TYR B 1 50 ? -2.258 26.051 -10.050 1.00 73.06 42 TYR B CA 1
ATOM 1417 C C . TYR B 1 50 ? -2.453 26.446 -8.589 1.00 74.78 42 TYR B C 1
ATOM 1418 O O . TYR B 1 50 ? -1.519 26.320 -7.790 1.00 76.33 42 TYR B O 1
ATOM 1427 N N . LYS B 1 51 ? -3.642 26.919 -8.220 1.00 76.21 43 LYS B N 1
ATOM 1428 C CA . LYS B 1 51 ? -3.883 27.336 -6.843 1.00 82.01 43 LYS B CA 1
ATOM 1429 C C . LYS B 1 51 ? -3.763 26.148 -5.901 1.00 87.93 43 LYS B C 1
ATOM 1430 O O . LYS B 1 51 ? -4.364 25.096 -6.131 1.00 85.46 43 LYS B O 1
ATOM 1432 N N . GLY B 1 52 ? -3.003 26.329 -4.824 1.00 93.73 44 GLY B N 1
ATOM 1433 C CA . GLY B 1 52 ? -2.824 25.283 -3.837 1.00 92.27 44 GLY B CA 1
ATOM 1434 C C . GLY B 1 52 ? -1.855 24.191 -4.225 1.00 92.25 44 GLY B C 1
ATOM 1435 O O . GLY B 1 52 ? -1.708 23.222 -3.474 1.00 104.92 44 GLY B O 1
ATOM 1436 N N . LYS B 1 53 ? -1.167 24.326 -5.351 1.00 81.66 45 LYS B N 1
ATOM 1437 C CA . LYS B 1 53 ? -0.228 23.324 -5.826 1.00 78.13 45 LYS B CA 1
ATOM 1438 C C . LYS B 1 53 ? 1.169 23.926 -5.850 1.00 78.18 45 LYS B C 1
ATOM 1439 O O . LYS B 1 53 ? 1.340 25.092 -6.203 1.00 79.18 45 LYS B O 1
ATOM 1441 N N . LYS B 1 54 ? 2.168 23.129 -5.472 1.00 87.35 46 LYS B N 1
ATOM 1442 C CA . LYS B 1 54 ? 3.548 23.601 -5.489 1.00 88.64 46 LYS B CA 1
ATOM 1443 C C . LYS B 1 54 ? 4.027 23.771 -6.924 1.00 88.85 46 LYS B C 1
ATOM 1444 O O . LYS B 1 54 ? 3.919 22.849 -7.741 1.00 88.72 46 LYS B O 1
ATOM 1446 N N . VAL B 1 55 ? 4.585 24.942 -7.223 1.00 87.08 47 VAL B N 1
ATOM 1447 C CA . VAL B 1 55 ? 4.873 25.351 -8.591 1.00 81.43 47 VAL B CA 1
ATOM 1448 C C . VAL B 1 55 ? 6.369 25.566 -8.759 1.00 76.36 47 VAL B C 1
ATOM 1449 O O . VAL B 1 55 ? 7.023 26.195 -7.919 1.00 77.37 47 VAL B O 1
ATOM 1453 N N . VAL B 1 56 ? 6.903 25.043 -9.857 1.00 68.15 48 VAL B N 1
ATOM 1454 C CA . VAL B 1 56 ? 8.242 25.359 -10.318 1.00 62.77 48 VAL B CA 1
ATOM 1455 C C . VAL B 1 56 ? 8.078 26.042 -11.662 1.00 69.60 48 VAL B C 1
ATOM 1456 O O . VAL B 1 56 ? 7.608 25.422 -12.624 1.00 72.17 48 VAL B O 1
ATOM 1460 N N . LEU B 1 57 ? 8.474 27.304 -11.736 1.00 71.31 49 LEU B N 1
ATOM 1461 C CA . LEU B 1 57 ? 8.467 28.041 -12.990 1.00 58.93 49 LEU B CA 1
ATOM 1462 C C . LEU B 1 57 ? 9.831 27.844 -13.635 1.00 60.05 49 LEU B C 1
ATOM 1463 O O . LEU B 1 57 ? 10.841 28.353 -13.140 1.00 62.87 49 LEU B O 1
ATOM 1468 N N . ASN B 1 58 ? 9.860 27.073 -14.717 1.00 54.26 50 ASN B N 1
ATOM 1469 C CA . ASN B 1 58 ? 11.088 26.737 -15.437 1.00 55.50 50 ASN B CA 1
ATOM 1470 C C . ASN B 1 58 ? 11.107 27.617 -16.681 1.00 59.18 50 ASN B C 1
ATOM 1471 O O . ASN B 1 58 ? 10.405 27.343 -17.657 1.00 64.37 50 ASN B O 1
ATOM 1476 N N . ILE B 1 59 ? 11.916 28.674 -16.645 1.00 62.27 51 ILE B N 1
ATOM 1477 C CA . ILE B 1 59 ? 11.858 29.758 -17.625 1.00 52.35 51 ILE B CA 1
ATOM 1478 C C . ILE B 1 59 ? 13.005 29.589 -18.615 1.00 54.48 51 ILE B C 1
ATOM 1479 O O . ILE B 1 59 ? 14.177 29.560 -18.220 1.00 60.27 51 ILE B O 1
ATOM 1484 N N . PHE B 1 60 ? 12.674 29.463 -19.901 1.00 49.59 52 PHE B N 1
ATOM 1485 C CA . PHE B 1 60 ? 13.668 29.165 -20.926 1.00 54.08 52 PHE B CA 1
ATOM 1486 C C . PHE B 1 60 ? 13.730 30.256 -21.988 1.00 55.02 52 PHE B C 1
ATOM 1487 O O . PHE B 1 60 ? 12.706 30.859 -22.333 1.00 71.16 52 PHE B O 1
ATOM 1495 N N . PRO B 1 61 ? 14.918 30.536 -22.524 1.00 48.63 53 PRO B N 1
ATOM 1496 C CA . PRO B 1 61 ? 14.962 31.262 -23.800 1.00 53.84 53 PRO B CA 1
ATOM 1497 C C . PRO B 1 61 ? 14.262 30.503 -24.912 1.00 52.59 53 PRO B C 1
ATOM 1498 O O . PRO B 1 61 ? 13.501 31.089 -25.692 1.00 69.26 53 PRO B O 1
ATOM 1502 N N . SER B 1 62 ? 14.464 29.195 -24.969 1.00 50.02 54 SER B N 1
ATOM 1503 C CA . SER B 1 62 ? 13.779 28.332 -25.919 1.00 54.46 54 SER B CA 1
ATOM 1504 C C . SER B 1 62 ? 13.791 26.924 -25.359 1.00 44.62 54 SER B C 1
ATOM 1505 O O . SER B 1 62 ? 14.733 26.548 -24.665 1.00 65.71 54 SER B O 1
ATOM 1508 N N . ILE B 1 63 ? 12.702 26.187 -25.585 1.00 58.17 55 ILE B N 1
ATOM 1509 C CA . ILE B 1 63 ? 12.668 24.751 -25.337 1.00 46.34 55 ILE B CA 1
ATOM 1510 C C . ILE B 1 63 ? 12.766 23.971 -26.639 1.00 52.87 55 ILE B C 1
ATOM 1511 O O . ILE B 1 63 ? 12.582 22.752 -26.648 1.00 57.89 55 ILE B O 1
ATOM 1516 N N . ASP B 1 64 ? 13.040 24.658 -27.744 1.00 55.16 56 ASP B N 1
ATOM 1517 C CA . ASP B 1 64 ? 13.165 24.061 -29.070 1.00 56.71 56 ASP B CA 1
ATOM 1518 C C . ASP B 1 64 ? 14.634 23.790 -29.402 1.00 67.83 56 ASP B C 1
ATOM 1519 O O . ASP B 1 64 ? 15.118 24.078 -30.507 1.00 57.05 56 ASP B O 1
ATOM 1524 N N . THR B 1 65 ? 15.368 23.223 -28.432 1.00 78.36 57 THR B N 1
ATOM 1525 C CA . THR B 1 65 ? 16.799 22.975 -28.570 1.00 87.22 57 THR B CA 1
ATOM 1526 C C . THR B 1 65 ? 17.134 21.573 -29.068 1.00 95.80 57 THR B C 1
ATOM 1527 O O . THR B 1 65 ? 18.176 21.390 -29.711 1.00 91.74 57 THR B O 1
ATOM 1531 N N . GLY B 1 66 ? 16.316 20.570 -28.756 1.00 110.07 58 GLY B N 1
ATOM 1532 C CA . GLY B 1 66 ? 16.533 19.261 -29.338 1.00 115.38 58 GLY B CA 1
ATOM 1533 C C . GLY B 1 66 ? 17.549 18.384 -28.643 1.00 116.37 58 GLY B C 1
ATOM 1534 O O . GLY B 1 66 ? 18.014 17.412 -29.248 1.00 123.89 58 GLY B O 1
ATOM 1535 N N . VAL B 1 67 ? 17.927 18.692 -27.406 1.00 113.85 59 VAL B N 1
ATOM 1536 C CA . VAL B 1 67 ? 18.943 17.907 -26.716 1.00 115.73 59 VAL B CA 1
ATOM 1537 C C . VAL B 1 67 ? 18.780 18.108 -25.220 1.00 112.19 59 VAL B C 1
ATOM 1538 O O . VAL B 1 67 ? 19.546 18.849 -24.595 1.00 123.34 59 VAL B O 1
ATOM 1540 N N . CYS B 1 68 ? 17.794 17.438 -24.633 1.00 109.14 60 CYS B N 1
ATOM 1541 C CA . CYS B 1 68 ? 17.497 17.644 -23.223 1.00 115.49 60 CYS B CA 1
ATOM 1542 C C . CYS B 1 68 ? 18.627 17.083 -22.366 1.00 99.35 60 CYS B C 1
ATOM 1543 O O . CYS B 1 68 ? 19.065 15.946 -22.555 1.00 109.45 60 CYS B O 1
ATOM 1546 N N . ALA B 1 69 ? 19.105 17.902 -21.431 1.00 81.82 61 ALA B N 1
ATOM 1547 C CA . ALA B 1 69 ? 20.271 17.584 -20.618 1.00 68.73 61 ALA B CA 1
ATOM 1548 C C . ALA B 1 69 ? 19.964 16.570 -19.522 1.00 71.64 61 ALA B C 1
ATOM 1549 O O . ALA B 1 69 ? 18.866 16.536 -18.962 1.00 68.41 61 ALA B O 1
ATOM 1551 N N . ALA B 1 70 ? 20.987 15.774 -19.183 1.00 79.85 62 ALA B N 1
ATOM 1552 C CA . ALA B 1 70 ? 20.847 14.724 -18.177 1.00 84.16 62 ALA B CA 1
ATOM 1553 C C . ALA B 1 70 ? 20.331 15.266 -16.848 1.00 85.86 62 ALA B C 1
ATOM 1554 O O . ALA B 1 70 ? 19.438 14.675 -16.231 1.00 91.46 62 ALA B O 1
ATOM 1556 N N . SER B 1 71 ? 20.881 16.390 -16.387 1.00 73.70 63 SER B N 1
ATOM 1557 C CA . SER B 1 71 ? 20.425 16.944 -15.116 1.00 81.61 63 SER B CA 1
ATOM 1558 C C . SER B 1 71 ? 18.977 17.391 -15.215 1.00 68.52 63 SER B C 1
ATOM 1559 O O . SER B 1 71 ? 18.201 17.213 -14.271 1.00 69.81 63 SER B O 1
ATOM 1562 N N . ALA B 1 72 ? 18.606 17.992 -16.349 1.00 66.06 64 ALA B N 1
ATOM 1563 C CA . ALA B 1 72 ? 17.246 18.488 -16.541 1.00 69.20 64 ALA B CA 1
ATOM 1564 C C . ALA B 1 72 ? 16.230 17.353 -16.574 1.00 84.48 64 ALA B C 1
ATOM 1565 O O . ALA B 1 72 ? 15.111 17.501 -16.067 1.00 94.34 64 ALA B O 1
ATOM 1567 N N . ARG B 1 73 ? 16.595 16.215 -17.176 1.00 84.44 65 ARG B N 1
ATOM 1568 C CA . ARG B 1 73 ? 15.694 15.067 -17.218 1.00 77.81 65 ARG B CA 1
ATOM 1569 C C . ARG B 1 73 ? 15.482 14.488 -15.827 1.00 77.80 65 ARG B C 1
ATOM 1570 O O . ARG B 1 73 ? 14.383 14.028 -15.495 1.00 78.20 65 ARG B O 1
ATOM 1572 N N . LYS B 1 74 ? 16.536 14.474 -15.015 1.00 78.90 66 LYS B N 1
ATOM 1573 C CA . LYS B 1 74 ? 16.429 13.947 -13.662 1.00 81.97 66 LYS B CA 1
ATOM 1574 C C . LYS B 1 74 ? 15.535 14.823 -12.792 1.00 79.36 66 LYS B C 1
ATOM 1575 O O . LYS B 1 74 ? 14.764 14.312 -11.972 1.00 82.80 66 LYS B O 1
ATOM 1581 N N . PHE B 1 75 ? 15.604 16.143 -12.971 1.00 73.85 67 PHE B N 1
ATOM 1582 C CA . PHE B 1 75 ? 14.788 17.041 -12.160 1.00 77.39 67 PHE B CA 1
ATOM 1583 C C . PHE B 1 75 ? 13.304 16.853 -12.441 1.00 88.65 67 PHE B C 1
ATOM 1584 O O . PHE B 1 75 ? 12.494 16.756 -11.512 1.00 90.99 67 PHE B O 1
ATOM 1592 N N . ASN B 1 76 ? 12.925 16.824 -13.720 1.00 95.92 68 ASN B N 1
ATOM 1593 C CA . ASN B 1 76 ? 11.516 16.674 -14.069 1.00 107.14 68 ASN B CA 1
ATOM 1594 C C . ASN B 1 76 ? 10.952 15.347 -13.579 1.00 107.32 68 ASN B C 1
ATOM 1595 O O . ASN B 1 76 ? 9.767 15.268 -13.239 1.00 117.42 68 ASN B O 1
ATOM 1600 N N . GLN B 1 77 ? 11.769 14.293 -13.553 1.00 97.73 69 GLN B N 1
ATOM 1601 C CA . GLN B 1 77 ? 11.298 13.026 -13.007 1.00 104.58 69 GLN B CA 1
ATOM 1602 C C . GLN B 1 77 ? 11.067 13.132 -11.505 1.00 106.33 69 GLN B C 1
ATOM 1603 O O . GLN B 1 77 ? 10.071 12.614 -10.985 1.00 118.56 69 GLN B O 1
ATOM 1605 N N . GLU B 1 78 ? 11.997 13.760 -10.785 1.00 93.86 70 GLU B N 1
ATOM 1606 C CA . GLU B 1 78 ? 11.868 13.861 -9.335 1.00 86.11 70 GLU B CA 1
ATOM 1607 C C . GLU B 1 78 ? 10.782 14.850 -8.929 1.00 86.56 70 GLU B C 1
ATOM 1608 O O . GLU B 1 78 ? 9.941 14.542 -8.076 1.00 73.90 70 GLU B O 1
ATOM 1614 N N . ALA B 1 79 ? 10.794 16.052 -9.519 1.00 86.26 71 ALA B N 1
ATOM 1615 C CA . ALA B 1 79 ? 9.848 17.096 -9.126 1.00 84.46 71 ALA B CA 1
ATOM 1616 C C . ALA B 1 79 ? 8.409 16.706 -9.431 1.00 94.15 71 ALA B C 1
ATOM 1617 O O . ALA B 1 79 ? 7.511 16.939 -8.615 1.00 90.12 71 ALA B O 1
ATOM 1619 N N . SER B 1 80 ? 8.170 16.109 -10.600 1.00 109.31 72 SER B N 1
ATOM 1620 C CA . SER B 1 80 ? 6.817 15.695 -10.958 1.00 117.04 72 SER B CA 1
ATOM 1621 C C . SER B 1 80 ? 6.298 14.588 -10.043 1.00 116.97 72 SER B C 1
ATOM 1622 O O . SER B 1 80 ? 5.099 14.543 -9.746 1.00 126.90 72 SER B O 1
ATOM 1625 N N . ASN B 1 81 ? 7.179 13.691 -9.596 1.00 110.69 73 ASN B N 1
ATOM 1626 C CA . ASN B 1 81 ? 6.792 12.639 -8.661 1.00 110.92 73 ASN B CA 1
ATOM 1627 C C . ASN B 1 81 ? 6.325 13.189 -7.317 1.00 109.68 73 ASN B C 1
ATOM 1628 O O . ASN B 1 81 ? 5.578 12.503 -6.608 1.00 112.97 73 ASN B O 1
ATOM 1630 N N . LEU B 1 82 ? 6.748 14.399 -6.952 1.00 104.03 74 LEU B N 1
ATOM 1631 C CA . LEU B 1 82 ? 6.423 14.962 -5.646 1.00 107.24 74 LEU B CA 1
ATOM 1632 C C . LEU B 1 82 ? 4.923 15.181 -5.477 1.00 109.66 74 LEU B C 1
ATOM 1633 O O . LEU B 1 82 ? 4.206 15.518 -6.424 1.00 112.45 74 LEU B O 1
ATOM 1638 N N . ASP B 1 83 ? 4.460 14.993 -4.242 1.00 110.59 75 ASP B N 1
ATOM 1639 C CA . ASP B 1 83 ? 3.051 15.174 -3.919 1.00 112.87 75 ASP B CA 1
ATOM 1640 C C . ASP B 1 83 ? 2.687 16.648 -4.001 1.00 114.61 75 ASP B C 1
ATOM 1641 O O . ASP B 1 83 ? 3.390 17.503 -3.451 1.00 110.65 75 ASP B O 1
ATOM 1643 N N . ASN B 1 84 ? 1.584 16.943 -4.689 1.00 115.02 76 ASN B N 1
ATOM 1644 C CA . ASN B 1 84 ? 1.046 18.300 -4.778 1.00 117.29 76 ASN B CA 1
ATOM 1645 C C . ASN B 1 84 ? 2.096 19.271 -5.322 1.00 103.81 76 ASN B C 1
ATOM 1646 O O . ASN B 1 84 ? 2.354 20.338 -4.759 1.00 105.14 76 ASN B O 1
ATOM 1651 N N . THR B 1 85 ? 2.700 18.891 -6.443 1.00 84.60 77 THR B N 1
ATOM 1652 C CA . THR B 1 85 ? 3.738 19.687 -7.073 1.00 76.23 77 THR B CA 1
ATOM 1653 C C . THR B 1 85 ? 3.545 19.657 -8.579 1.00 74.82 77 THR B C 1
ATOM 1654 O O . THR B 1 85 ? 3.169 18.624 -9.139 1.00 71.37 77 THR B O 1
ATOM 1658 N N . VAL B 1 86 ? 3.762 20.806 -9.225 1.00 69.61 78 VAL B N 1
ATOM 1659 C CA . VAL B 1 86 ? 3.660 20.934 -10.672 1.00 64.70 78 VAL B CA 1
ATOM 1660 C C . VAL B 1 86 ? 4.882 21.683 -11.185 1.00 69.83 78 VAL B C 1
ATOM 1661 O O . VAL B 1 86 ? 5.354 22.633 -10.552 1.00 77.46 78 VAL B O 1
ATOM 1665 N N . VAL B 1 87 ? 5.396 21.243 -12.330 1.00 68.39 79 VAL B N 1
ATOM 1666 C CA . VAL B 1 87 ? 6.473 21.915 -13.045 1.00 68.34 79 VAL B CA 1
ATOM 1667 C C . VAL B 1 87 ? 5.852 22.608 -14.243 1.00 69.28 79 VAL B C 1
ATOM 1668 O O . VAL B 1 87 ? 5.092 21.993 -15.001 1.00 78.99 79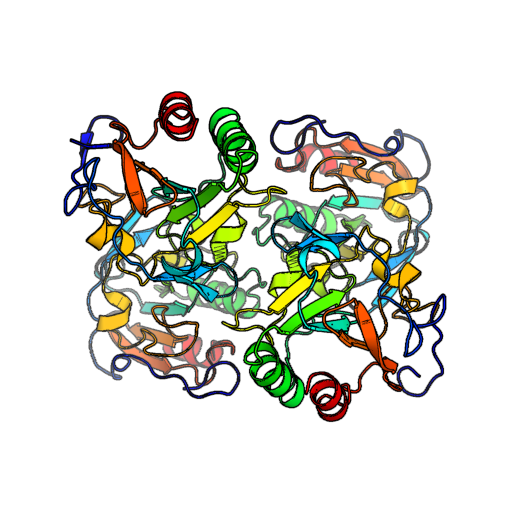 VAL B O 1
ATOM 1672 N N . VAL B 1 88 ? 6.157 23.888 -14.411 1.00 62.38 80 VAL B N 1
ATOM 1673 C CA . VAL B 1 88 ? 5.566 24.691 -15.470 1.00 66.02 80 VAL B CA 1
ATOM 1674 C C . VAL B 1 88 ? 6.702 25.313 -16.272 1.00 70.48 80 VAL B C 1
ATOM 1675 O O . VAL B 1 88 ? 7.498 26.093 -15.731 1.00 68.11 80 VAL B O 1
ATOM 1679 N N . ASN B 1 89 ? 6.785 24.960 -17.548 1.00 64.57 81 ASN B N 1
ATOM 1680 C CA . ASN B 1 89 ? 7.793 25.510 -18.438 1.00 63.53 81 ASN B CA 1
ATOM 1681 C C . ASN B 1 89 ? 7.221 26.710 -19.181 1.00 65.90 81 ASN B C 1
ATOM 1682 O O . ASN B 1 89 ? 6.164 26.611 -19.815 1.00 78.29 81 ASN B O 1
ATOM 1687 N N . VAL B 1 90 ? 7.902 27.846 -19.099 1.00 49.94 82 VAL B N 1
ATOM 1688 C CA . VAL B 1 90 ? 7.447 29.031 -19.806 1.00 47.61 82 VAL B CA 1
ATOM 1689 C C . VAL B 1 90 ? 8.562 29.479 -20.740 1.00 45.12 82 VAL B C 1
ATOM 1690 O O . VAL B 1 90 ? 9.734 29.501 -20.355 1.00 42.38 82 VAL B O 1
ATOM 1694 N N . SER B 1 91 ? 8.197 29.812 -21.974 1.00 43.10 83 SER B N 1
ATOM 1695 C CA . SER B 1 91 ? 9.163 30.267 -22.961 1.00 38.83 83 SER B CA 1
ATOM 1696 C C . SER B 1 91 ? 8.420 31.070 -24.016 1.00 46.04 83 SER B C 1
ATOM 1697 O O . SER B 1 91 ? 7.189 31.052 -24.083 1.00 46.62 83 SER B O 1
ATOM 1700 N N . LYS B 1 92 ? 9.191 31.732 -24.877 1.00 44.61 84 LYS B N 1
ATOM 1701 C CA . LYS B 1 92 ? 8.631 32.516 -25.965 1.00 50.03 84 LYS B CA 1
ATOM 1702 C C . LYS B 1 92 ? 8.333 31.683 -27.200 1.00 51.56 84 LYS B C 1
ATOM 1703 O O . LYS B 1 92 ? 7.888 32.242 -28.206 1.00 64.03 84 LYS B O 1
ATOM 1709 N N . ASP B 1 93 ? 8.574 30.374 -27.149 1.00 48.19 85 ASP B N 1
ATOM 1710 C CA . ASP B 1 93 ? 8.318 29.497 -28.285 1.00 47.07 85 ASP B CA 1
ATOM 1711 C C . ASP B 1 93 ? 6.844 29.492 -28.660 1.00 59.55 85 ASP B C 1
ATOM 1712 O O . ASP B 1 93 ? 5.965 29.472 -27.794 1.00 61.01 85 ASP B O 1
ATOM 1717 N N . LEU B 1 94 ? 6.570 29.473 -29.961 1.00 62.29 86 LEU B N 1
ATOM 1718 C CA . LEU B 1 94 ? 5.187 29.350 -30.386 1.00 56.34 86 LEU B CA 1
ATOM 1719 C C . LEU B 1 94 ? 4.622 28.032 -29.872 1.00 51.68 86 LEU B C 1
ATOM 1720 O O . LEU B 1 94 ? 5.371 27.077 -29.654 1.00 60.49 86 LEU B O 1
ATOM 1725 N N . PRO B 1 95 ? 3.312 27.972 -29.617 1.00 62.10 87 PRO B N 1
ATOM 1726 C CA . PRO B 1 95 ? 2.714 26.712 -29.144 1.00 63.95 87 PRO B CA 1
ATOM 1727 C C . PRO B 1 95 ? 2.944 25.525 -30.066 1.00 55.58 87 PRO B C 1
ATOM 1728 O O . PRO B 1 95 ? 3.040 24.395 -29.573 1.00 55.71 87 PRO B O 1
ATOM 1732 N N . PHE B 1 96 ? 3.120 25.753 -31.372 1.00 52.54 88 PHE B N 1
ATOM 1733 C CA . PHE B 1 96 ? 3.388 24.662 -32.302 1.00 55.07 88 PHE B CA 1
ATOM 1734 C C . PHE B 1 96 ? 4.714 23.970 -32.021 1.00 67.42 88 PHE B C 1
ATOM 1735 O O . PHE B 1 96 ? 4.921 22.843 -32.484 1.00 77.46 88 PHE B O 1
ATOM 1743 N N . ALA B 1 97 ? 5.609 24.614 -31.274 1.00 60.85 89 ALA B N 1
ATOM 1744 C CA . ALA B 1 97 ? 6.908 24.057 -30.941 1.00 58.69 89 ALA B CA 1
ATOM 1745 C C . ALA B 1 97 ? 7.022 23.595 -29.496 1.00 63.35 89 ALA B C 1
ATOM 1746 O O . ALA B 1 97 ? 8.064 23.039 -29.126 1.00 62.85 89 ALA B O 1
ATOM 1748 N N . LEU B 1 98 ? 6.000 23.828 -28.665 1.00 67.39 90 LEU B N 1
ATOM 1749 C CA . LEU B 1 98 ? 6.077 23.396 -27.273 1.00 65.63 90 LEU B CA 1
ATOM 1750 C C . LEU B 1 98 ? 6.247 21.888 -27.180 1.00 65.73 90 LEU B C 1
ATOM 1751 O O . LEU B 1 98 ? 6.901 21.390 -26.257 1.00 62.37 90 LEU B O 1
ATOM 1756 N N . GLY B 1 99 ? 5.679 21.150 -28.135 1.00 70.91 91 GLY B N 1
ATOM 1757 C CA . GLY B 1 99 ? 5.821 19.706 -28.153 1.00 77.00 91 GLY B CA 1
ATOM 1758 C C . GLY B 1 99 ? 7.250 19.225 -28.299 1.00 74.89 91 GLY B C 1
ATOM 1759 O O . GLY B 1 99 ? 7.530 18.059 -28.013 1.00 68.35 91 GLY B O 1
ATOM 1760 N N . ARG B 1 100 ? 8.164 20.099 -28.728 1.00 78.04 92 ARG B N 1
ATOM 1761 C CA . ARG B 1 100 ? 9.564 19.736 -28.917 1.00 61.57 92 ARG B CA 1
ATOM 1762 C C . ARG B 1 100 ? 10.360 19.751 -27.617 1.00 60.21 92 ARG B C 1
ATOM 1763 O O . ARG B 1 100 ? 11.582 19.585 -27.663 1.00 80.63 92 ARG B O 1
ATOM 1771 N N . PHE B 1 101 ? 9.712 19.968 -26.473 1.00 53.84 93 PHE B N 1
ATOM 1772 C CA . PHE B 1 101 ? 10.346 19.809 -25.163 1.00 81.28 93 PHE B CA 1
ATOM 1773 C C . PHE B 1 101 ? 10.458 18.323 -24.839 1.00 109.59 93 PHE B C 1
ATOM 1774 O O . PHE B 1 101 ? 9.475 17.680 -24.463 1.00 120.98 93 PHE B O 1
ATOM 1782 N N . CYS B 1 102 ? 11.668 17.771 -24.958 1.00 145.51 94 CYS B N 1
ATOM 1783 C CA . CYS B 1 102 ? 11.843 16.338 -24.757 1.00 166.34 94 CYS B CA 1
ATOM 1784 C C . CYS B 1 102 ? 11.871 15.962 -23.282 1.00 165.64 94 CYS B C 1
ATOM 1785 O O . CYS B 1 102 ? 11.464 14.851 -22.925 1.00 176.47 94 CYS B O 1
ATOM 1788 N N . ALA B 1 103 ? 12.338 16.871 -22.420 1.00 134.93 95 ALA B N 1
ATOM 1789 C CA . ALA B 1 103 ? 12.520 16.564 -21.002 1.00 118.42 95 ALA B CA 1
ATOM 1790 C C . ALA B 1 103 ? 11.223 16.156 -20.306 1.00 129.69 95 ALA B C 1
ATOM 1791 O O . ALA B 1 103 ? 11.271 15.611 -19.196 1.00 115.81 95 ALA B O 1
ATOM 1793 N N . ALA B 1 104 ? 10.071 16.417 -20.924 1.00 158.81 96 ALA B N 1
ATOM 1794 C CA . ALA B 1 104 ? 8.765 16.002 -20.426 1.00 160.95 96 ALA B CA 1
ATOM 1795 C C . ALA B 1 104 ? 8.271 14.726 -21.104 1.00 165.10 96 ALA B C 1
ATOM 1796 O O . ALA B 1 104 ? 7.059 14.537 -21.262 1.00 171.64 96 ALA B O 1
ATOM 1798 N N . GLU B 1 105 ? 9.188 13.841 -21.502 1.00 144.93 97 GLU B N 1
ATOM 1799 C CA . GLU B 1 105 ? 8.840 12.652 -22.278 1.00 127.47 97 GLU B CA 1
ATOM 1800 C C . GLU B 1 105 ? 8.050 11.672 -21.422 1.00 112.55 97 GLU B C 1
ATOM 1801 O O . GLU B 1 105 ? 8.590 11.077 -20.483 1.00 108.36 97 GLU B O 1
ATOM 1807 N N . GLY B 1 106 ? 6.779 11.470 -21.780 1.00 104.27 98 GLY B N 1
ATOM 1808 C CA . GLY B 1 106 ? 5.923 10.534 -21.085 1.00 101.84 98 GLY B CA 1
ATOM 1809 C C . GLY B 1 106 ? 5.465 10.965 -19.710 1.00 96.06 98 GLY B C 1
ATOM 1810 O O . GLY B 1 106 ? 4.690 10.236 -19.080 1.00 87.81 98 GLY B O 1
ATOM 1811 N N . LEU B 1 107 ? 5.906 12.124 -19.229 1.00 94.60 99 LEU B N 1
ATOM 1812 C CA . LEU B 1 107 ? 5.660 12.550 -17.858 1.00 87.43 99 LEU B CA 1
ATOM 1813 C C . LEU B 1 107 ? 4.348 13.299 -17.690 1.00 82.65 99 LEU B C 1
ATOM 1814 O O . LEU B 1 107 ? 3.955 14.099 -18.543 1.00 100.28 99 LEU B O 1
ATOM 1819 N N . ASN B 1 108 ? 3.671 13.015 -16.583 1.00 73.76 100 ASN B N 1
ATOM 1820 C CA . ASN B 1 108 ? 2.523 13.780 -16.123 1.00 85.20 100 ASN B CA 1
ATOM 1821 C C . ASN B 1 108 ? 3.002 14.908 -15.206 1.00 84.38 100 ASN B C 1
ATOM 1822 O O . ASN B 1 108 ? 4.172 14.972 -14.818 1.00 90.77 100 ASN B O 1
ATOM 1827 N N . ASN B 1 109 ? 2.083 15.812 -14.866 1.00 81.94 101 ASN B N 1
ATOM 1828 C CA . ASN B 1 109 ? 2.374 16.937 -13.971 1.00 80.41 101 ASN B CA 1
ATOM 1829 C C . ASN B 1 109 ? 3.502 17.821 -14.494 1.00 81.70 101 ASN B C 1
ATOM 1830 O O . ASN B 1 109 ? 4.274 18.380 -13.711 1.00 79.56 101 ASN B O 1
ATOM 1835 N N . VAL B 1 110 ? 3.630 17.936 -15.816 1.00 78.56 102 VAL B N 1
ATOM 1836 C CA . VAL B 1 110 ? 4.595 18.846 -16.427 1.00 79.02 102 VAL B CA 1
ATOM 1837 C C . VAL B 1 110 ? 3.894 19.583 -17.565 1.00 77.07 102 VAL B C 1
ATOM 1838 O O . VAL B 1 110 ? 3.539 18.967 -18.577 1.00 83.35 102 VAL B O 1
ATOM 1842 N N . ASP B 1 111 ? 3.710 20.894 -17.415 1.00 69.51 103 ASP B N 1
ATOM 1843 C CA . ASP B 1 111 ? 3.138 21.722 -18.468 1.00 63.34 103 ASP B CA 1
ATOM 1844 C C . ASP B 1 111 ? 4.224 22.517 -19.177 1.00 66.72 103 ASP B C 1
ATOM 1845 O O . ASP B 1 111 ? 5.207 22.946 -18.568 1.00 65.65 103 ASP B O 1
ATOM 1850 N N . THR B 1 112 ? 4.017 22.729 -20.474 1.00 62.18 104 THR B N 1
ATOM 1851 C CA . THR B 1 112 ? 4.897 23.550 -21.296 1.00 64.83 104 THR B CA 1
ATOM 1852 C C . THR B 1 112 ? 4.045 24.613 -21.980 1.00 61.81 104 THR B C 1
ATOM 1853 O O . THR B 1 112 ? 3.191 24.287 -22.809 1.00 61.85 104 THR B O 1
ATOM 1857 N N . LEU B 1 113 ? 4.265 25.877 -21.622 1.00 67.68 105 LEU B N 1
ATOM 1858 C CA . LEU B 1 113 ? 3.390 26.969 -22.023 1.00 66.02 105 LEU B CA 1
ATOM 1859 C C . LEU B 1 113 ? 4.192 28.026 -22.767 1.00 65.59 105 LEU B C 1
ATOM 1860 O O . LEU B 1 113 ? 5.420 28.087 -22.670 1.00 67.58 105 LEU B O 1
ATOM 1865 N N . SER B 1 114 ? 3.474 28.842 -23.534 1.00 55.79 106 SER B N 1
ATOM 1866 C CA . SER B 1 114 ? 4.060 29.854 -24.401 1.00 58.09 106 SER B CA 1
ATOM 1867 C C . SER B 1 114 ? 3.637 31.256 -23.956 1.00 65.29 106 SER B C 1
ATOM 1868 O O . SER B 1 114 ? 2.470 31.488 -23.621 1.00 67.50 106 SER B O 1
ATOM 1871 N N . ASP B 1 115 ? 4.594 32.189 -23.939 1.00 68.91 107 ASP B N 1
ATOM 1872 C CA . ASP B 1 115 ? 4.322 33.591 -23.644 1.00 69.80 107 ASP B CA 1
ATOM 1873 C C . ASP B 1 115 ? 4.411 34.462 -24.896 1.00 66.85 107 ASP B C 1
ATOM 1874 O O . ASP B 1 115 ? 4.668 35.666 -24.809 1.00 64.96 107 ASP B O 1
ATOM 1879 N N . PHE B 1 116 ? 4.153 33.872 -26.068 1.00 50.68 108 PHE B N 1
ATOM 1880 C CA . PHE B 1 116 ? 4.324 34.591 -27.326 1.00 47.77 108 PHE B CA 1
ATOM 1881 C C . PHE B 1 116 ? 3.388 35.795 -27.464 1.00 64.31 108 PHE B C 1
ATOM 1882 O O . PHE B 1 116 ? 3.699 36.714 -28.238 1.00 43.23 108 PHE B O 1
ATOM 1890 N N . ARG B 1 117 ? 2.258 35.815 -26.730 1.00 60.63 109 ARG B N 1
ATOM 1891 C CA . ARG B 1 117 ? 1.320 36.936 -26.755 1.00 48.37 109 ARG B CA 1
ATOM 1892 C C . ARG B 1 117 ? 0.898 37.375 -25.359 1.00 45.73 109 ARG B C 1
ATOM 1893 O O . ARG B 1 117 ? -0.074 38.126 -25.229 1.00 64.90 109 ARG B O 1
ATOM 1901 N N . GLY B 1 118 ? 1.579 36.915 -24.314 1.00 51.29 110 GLY B N 1
ATOM 1902 C CA . GLY B 1 118 ? 1.256 37.272 -22.955 1.00 48.31 110 GLY B CA 1
ATOM 1903 C C . GLY B 1 118 ? 2.237 38.269 -22.370 1.00 48.06 110 GLY B C 1
ATOM 1904 O O . GLY B 1 118 ? 3.066 38.857 -23.066 1.00 64.01 110 GLY B O 1
ATOM 1905 N N . HIS B 1 119 ? 2.138 38.443 -21.052 1.00 43.85 111 HIS B N 1
ATOM 1906 C CA . HIS B 1 119 ? 3.061 39.307 -20.328 1.00 53.37 111 HIS B CA 1
ATOM 1907 C C . HIS B 1 119 ? 3.775 38.583 -19.195 1.00 52.93 111 HIS B C 1
ATOM 1908 O O . HIS B 1 119 ? 4.242 39.238 -18.257 1.00 54.57 111 HIS B O 1
ATOM 1915 N N . PHE B 1 120 ? 3.885 37.251 -19.262 1.00 63.44 112 PHE B N 1
ATOM 1916 C CA . PHE B 1 120 ? 4.651 36.534 -18.247 1.00 60.97 112 PHE B CA 1
ATOM 1917 C C . PHE B 1 120 ? 6.082 37.057 -18.177 1.00 67.75 112 PHE B C 1
ATOM 1918 O O . PHE B 1 120 ? 6.572 37.417 -17.099 1.00 80.47 112 PHE B O 1
ATOM 1926 N N . GLY B 1 121 ? 6.755 37.136 -19.329 1.00 57.03 113 GLY B N 1
ATOM 1927 C CA . GLY B 1 121 ? 8.144 37.563 -19.332 1.00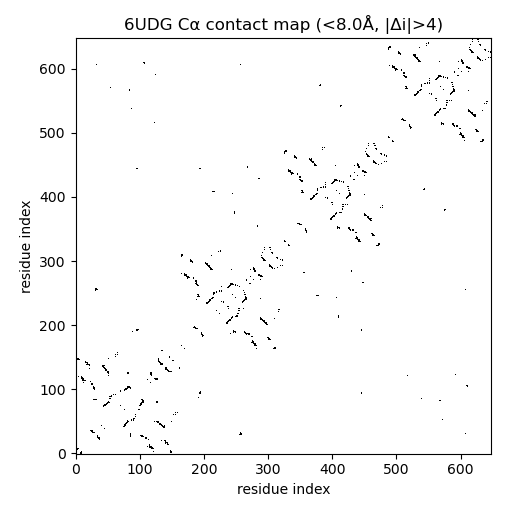 65.03 113 GLY B CA 1
ATOM 1928 C C . GLY B 1 121 ? 8.338 38.953 -18.761 1.00 61.39 113 GLY B C 1
ATOM 1929 O O . GLY B 1 121 ? 9.259 39.186 -17.977 1.00 59.35 113 GLY B O 1
ATOM 1930 N N . ASP B 1 122 ? 7.446 39.880 -19.117 1.00 62.44 114 ASP B N 1
ATOM 1931 C CA . ASP B 1 122 ? 7.495 41.237 -18.578 1.00 55.65 114 ASP B CA 1
ATOM 1932 C C . ASP B 1 122 ? 7.190 41.242 -17.089 1.00 53.67 114 ASP B C 1
ATOM 1933 O O . ASP B 1 122 ? 7.997 41.704 -16.276 1.00 56.33 114 ASP B O 1
ATOM 1938 N N . ASP B 1 123 ? 6.038 40.687 -16.712 1.00 53.62 115 ASP B N 1
ATOM 1939 C CA . ASP B 1 123 ? 5.614 40.710 -15.317 1.00 56.84 115 ASP B CA 1
ATOM 1940 C C . ASP B 1 123 ? 6.581 39.966 -14.409 1.00 63.76 115 ASP B C 1
ATOM 1941 O O . ASP B 1 123 ? 6.638 40.247 -13.207 1.00 67.45 115 ASP B O 1
ATOM 1946 N N . TYR B 1 124 ? 7.338 39.009 -14.949 1.00 70.23 116 TYR B N 1
ATOM 1947 C CA . TYR B 1 124 ? 8.304 38.262 -14.155 1.00 72.06 116 TYR B CA 1
ATOM 1948 C C . TYR B 1 124 ? 9.729 38.768 -14.330 1.00 72.58 116 TYR B C 1
ATOM 1949 O O . TYR B 1 124 ? 10.649 38.214 -13.722 1.00 68.24 116 TYR B O 1
ATOM 1958 N N . GLY B 1 125 ? 9.921 39.825 -15.115 1.00 79.28 117 GLY B N 1
ATOM 1959 C CA . GLY B 1 125 ? 11.213 40.490 -15.233 1.00 74.80 117 GLY B CA 1
ATOM 1960 C C . GLY B 1 125 ? 12.322 39.622 -15.783 1.00 69.32 117 GLY B C 1
ATOM 1961 O O . GLY B 1 125 ? 13.484 39.777 -15.382 1.00 73.48 117 GLY B O 1
ATOM 1962 N N . VAL B 1 126 ? 11.997 38.736 -16.722 1.00 53.58 118 VAL B N 1
ATOM 1963 C CA . VAL B 1 126 ? 12.975 37.807 -17.275 1.00 54.53 118 VAL B CA 1
ATOM 1964 C C . VAL B 1 126 ? 13.203 38.000 -18.763 1.00 53.14 118 VAL B C 1
ATOM 1965 O O . VAL B 1 126 ? 14.181 37.458 -19.297 1.00 58.81 118 VAL B O 1
ATOM 1969 N N . THR B 1 127 ? 12.377 38.780 -19.447 1.00 48.33 119 THR B N 1
ATOM 1970 C CA . THR B 1 127 ? 12.601 39.012 -20.866 1.00 56.29 119 THR B CA 1
ATOM 1971 C C . THR B 1 127 ? 13.939 39.717 -21.084 1.00 58.10 119 THR B C 1
ATOM 1972 O O . THR B 1 127 ? 14.257 40.709 -20.420 1.00 53.44 119 THR B O 1
ATOM 1976 N N . LEU B 1 128 ? 14.717 39.199 -22.028 1.00 64.93 120 LEU B N 1
ATOM 1977 C CA . LEU B 1 128 ? 16.044 39.726 -22.296 1.00 66.87 120 LEU B CA 1
ATOM 1978 C C . LEU B 1 128 ? 15.954 41.037 -23.060 1.00 71.62 120 LEU B C 1
ATOM 1979 O O . LEU B 1 128 ? 15.134 41.189 -23.970 1.00 73.34 120 LEU B O 1
ATOM 1984 N N . ALA B 1 129 ? 16.814 41.984 -22.689 1.00 69.19 121 ALA B N 1
ATOM 1985 C CA . ALA B 1 129 ? 16.751 43.327 -23.245 1.00 59.91 121 ALA B CA 1
ATOM 1986 C C . ALA B 1 129 ? 17.674 43.539 -24.431 1.00 65.94 121 ALA B C 1
ATOM 1987 O O . ALA B 1 129 ? 17.313 44.275 -25.353 1.00 78.21 121 ALA B O 1
ATOM 1989 N N . ASP B 1 130 ? 18.835 42.898 -24.446 1.00 68.13 122 ASP B N 1
ATOM 1990 C CA . ASP B 1 130 ? 19.764 42.995 -25.567 1.00 70.85 122 ASP B CA 1
ATOM 1991 C C . ASP B 1 130 ? 20.285 41.592 -25.859 1.00 69.52 122 ASP B C 1
ATOM 1992 O O . ASP B 1 130 ? 19.647 40.588 -25.518 1.00 73.50 122 ASP B O 1
ATOM 1997 N N . SER B 1 131 ? 21.442 41.524 -26.523 1.00 68.76 123 SER B N 1
ATOM 1998 C CA . SER B 1 131 ? 22.151 40.317 -26.950 1.00 67.40 123 SER B CA 1
ATOM 1999 C C . SER B 1 131 ? 21.363 39.693 -28.094 1.00 63.23 123 SER B C 1
ATOM 2000 O O . SER B 1 131 ? 20.206 40.066 -28.313 1.00 69.39 123 SER B O 1
ATOM 2003 N N . PRO B 1 132 ? 21.942 38.771 -28.864 1.00 63.95 124 PRO B N 1
ATOM 2004 C CA . PRO B 1 132 ? 21.172 38.160 -29.959 1.00 64.40 124 PRO B CA 1
ATOM 2005 C C . PRO B 1 132 ? 19.920 37.452 -29.489 1.00 61.02 124 PRO B C 1
ATOM 2006 O O . PRO B 1 132 ? 19.036 37.185 -30.310 1.00 59.96 124 PRO B O 1
ATOM 2010 N N . LEU B 1 133 ? 19.810 37.157 -28.195 1.00 55.17 125 LEU B N 1
ATOM 2011 C CA . LEU B 1 133 ? 18.639 36.521 -27.612 1.00 56.33 125 LEU B CA 1
ATOM 2012 C C . LEU B 1 133 ? 17.607 37.528 -27.128 1.00 65.92 125 LEU B C 1
ATOM 2013 O O . LEU B 1 133 ? 16.724 37.162 -26.341 1.00 57.95 125 LEU B O 1
ATOM 2018 N N . GLN B 1 134 ? 17.728 38.791 -27.546 1.00 70.81 126 GLN B N 1
ATOM 2019 C CA . GLN B 1 134 ? 16.808 39.829 -27.104 1.00 72.78 126 GLN B CA 1
ATOM 2020 C C . GLN B 1 134 ? 15.370 39.457 -27.448 1.00 69.93 126 GLN B C 1
ATOM 2021 O O . GLN B 1 134 ? 15.081 38.962 -28.542 1.00 72.15 126 GLN B O 1
ATOM 2027 N N . GLY B 1 135 ? 14.473 39.673 -26.491 1.00 59.50 127 GLY B N 1
ATOM 2028 C CA . GLY B 1 135 ? 13.081 39.345 -26.646 1.00 67.77 127 GLY B CA 1
ATOM 2029 C C . GLY B 1 135 ? 12.695 37.991 -26.094 1.00 66.07 127 GLY B C 1
ATOM 2030 O O . GLY B 1 135 ? 11.510 37.769 -25.813 1.00 63.25 127 GLY B O 1
ATOM 2031 N N . LEU B 1 136 ? 13.664 37.099 -25.909 1.00 63.65 128 LEU B N 1
ATOM 2032 C CA . LEU B 1 136 ? 13.432 35.789 -25.324 1.00 57.38 128 LEU B CA 1
ATOM 2033 C C . LEU B 1 136 ? 13.504 35.889 -23.805 1.00 56.18 128 LEU B C 1
ATOM 2034 O O . LEU B 1 136 ? 14.087 36.826 -23.246 1.00 52.12 128 LEU B O 1
ATOM 2039 N N . LEU B 1 137 ? 12.932 34.891 -23.137 1.00 49.02 129 LEU B N 1
ATOM 2040 C CA . LEU B 1 137 ? 12.990 34.858 -21.687 1.00 47.36 129 LEU B CA 1
ATOM 2041 C C . LEU B 1 137 ? 14.380 34.406 -21.255 1.00 56.93 129 LEU B C 1
ATOM 2042 O O . LEU B 1 137 ? 15.071 33.679 -21.975 1.00 55.08 129 LEU B O 1
ATOM 2047 N N . SER B 1 138 ? 14.783 34.822 -20.063 1.00 49.19 130 SER B N 1
ATOM 2048 C CA . SER B 1 138 ? 16.084 34.404 -19.578 1.00 55.22 130 SER B CA 1
ATOM 2049 C C . SER B 1 138 ? 15.970 33.039 -18.913 1.00 65.65 130 SER B C 1
ATOM 2050 O O . SER B 1 138 ? 14.877 32.560 -18.605 1.00 73.97 130 SER B O 1
ATOM 2053 N N . ARG B 1 139 ? 17.119 32.413 -18.673 1.00 59.99 131 ARG B N 1
ATOM 2054 C CA . ARG B 1 139 ? 17.126 31.138 -17.978 1.00 58.67 131 ARG B CA 1
ATOM 2055 C C . ARG B 1 139 ? 16.955 31.411 -16.490 1.00 55.90 131 ARG B C 1
ATOM 2056 O O . ARG B 1 139 ? 17.816 32.037 -15.864 1.00 62.72 131 ARG B O 1
ATOM 2064 N N . ALA B 1 140 ? 15.839 30.952 -15.932 1.00 51.86 132 ALA B N 1
ATOM 2065 C CA . ALA B 1 140 ? 15.523 31.226 -14.541 1.00 51.56 132 ALA B CA 1
ATOM 2066 C C . ALA B 1 140 ? 14.583 30.152 -14.013 1.00 55.80 132 ALA B C 1
ATOM 2067 O O . ALA B 1 140 ? 13.911 29.452 -14.777 1.00 55.46 132 ALA B O 1
ATOM 2069 N N . VAL B 1 141 ? 14.541 30.045 -12.688 1.00 52.99 133 VAL B N 1
ATOM 2070 C CA . VAL B 1 141 ? 13.696 29.093 -11.978 1.00 48.21 133 VAL B CA 1
ATOM 2071 C C . VAL B 1 141 ? 13.037 29.850 -10.839 1.00 58.44 133 VAL B C 1
ATOM 2072 O O . VAL B 1 141 ? 13.723 30.521 -10.063 1.00 66.25 133 VAL B O 1
ATOM 2076 N N . VAL B 1 142 ? 11.714 29.763 -10.745 1.00 55.04 134 VAL B N 1
ATOM 2077 C CA . VAL B 1 142 ? 10.977 30.385 -9.653 1.00 57.59 134 VAL B CA 1
ATOM 2078 C C . VAL B 1 142 ? 10.132 29.305 -9.018 1.00 59.60 134 VAL B C 1
ATOM 2079 O O . VAL B 1 142 ? 9.279 28.710 -9.688 1.00 58.35 134 VAL B O 1
ATOM 2083 N N . VAL B 1 143 ? 10.342 29.072 -7.728 1.00 65.48 135 VAL B N 1
ATOM 2084 C CA . VAL B 1 143 ? 9.592 28.084 -6.966 1.00 72.94 135 VAL B CA 1
ATOM 2085 C C . VAL B 1 143 ? 8.772 28.810 -5.913 1.00 78.04 135 VAL B C 1
ATOM 2086 O O . VAL B 1 143 ? 9.287 29.689 -5.213 1.00 85.34 135 VAL B O 1
ATOM 2090 N N . ALA B 1 144 ? 7.501 28.442 -5.804 1.00 76.37 136 ALA B N 1
ATOM 2091 C CA . ALA B 1 144 ? 6.599 29.027 -4.831 1.00 77.90 136 ALA B CA 1
ATOM 2092 C C . ALA B 1 144 ? 5.885 27.913 -4.087 1.00 82.98 136 ALA B C 1
ATOM 2093 O O . ALA B 1 144 ? 5.830 26.771 -4.546 1.00 88.88 136 ALA B O 1
ATOM 2095 N N . ASP B 1 145 ? 5.308 28.263 -2.943 1.00 86.60 137 ASP B N 1
ATOM 2096 C CA . ASP B 1 145 ? 4.623 27.288 -2.113 1.00 88.29 137 ASP B CA 1
ATOM 2097 C C . ASP B 1 145 ? 3.175 27.144 -2.578 1.00 86.15 137 ASP B C 1
ATOM 2098 O O . ASP B 1 145 ? 2.784 27.647 -3.635 1.00 75.55 137 ASP B O 1
ATOM 2103 N N . GLU B 1 146 ? 2.369 26.445 -1.776 1.00 96.92 138 GLU B N 1
ATOM 2104 C CA . GLU B 1 146 ? 0.981 26.170 -2.129 1.00 103.93 138 GLU B CA 1
ATOM 2105 C C . GLU B 1 146 ? 0.123 27.429 -2.098 1.00 105.21 138 GLU B C 1
ATOM 2106 O O . GLU B 1 146 ? -0.831 27.547 -2.874 1.00 103.54 138 GLU B O 1
ATOM 2112 N N . ASN B 1 147 ? 0.432 28.366 -1.201 1.00 108.70 139 ASN B N 1
ATOM 2113 C CA . ASN B 1 147 ? -0.292 29.629 -1.126 1.00 114.86 139 ASN B CA 1
ATOM 2114 C C . ASN B 1 147 ? 0.107 30.601 -2.233 1.00 111.38 139 ASN B C 1
ATOM 2115 O O . ASN B 1 147 ? -0.679 31.492 -2.572 1.00 119.36 139 ASN B O 1
ATOM 2120 N N . GLY B 1 148 ? 1.308 30.457 -2.789 1.00 98.00 140 GLY B N 1
ATOM 2121 C CA . GLY B 1 148 ? 1.772 31.288 -3.887 1.00 83.80 140 GLY B CA 1
ATOM 2122 C C . GLY B 1 148 ? 2.968 32.165 -3.578 1.00 83.80 140 GLY B C 1
ATOM 2123 O O . GLY B 1 148 ? 3.421 32.889 -4.476 1.00 86.00 140 GLY B O 1
ATOM 2124 N N . ASN B 1 149 ? 3.537 32.128 -2.375 1.00 79.50 141 ASN B N 1
ATOM 2125 C CA . ASN B 1 149 ? 4.668 32.989 -2.065 1.00 78.11 141 ASN B CA 1
ATOM 2126 C C . ASN B 1 149 ? 5.952 32.366 -2.593 1.00 83.65 141 ASN B C 1
ATOM 2127 O O . ASN B 1 149 ? 6.210 31.178 -2.381 1.00 82.09 141 ASN B O 1
ATOM 2129 N N . VAL B 1 150 ? 6.760 33.182 -3.276 1.00 89.81 142 VAL B N 1
ATOM 2130 C CA . VAL B 1 150 ? 8.008 32.694 -3.850 1.00 83.05 142 VAL B CA 1
ATOM 2131 C C . VAL B 1 150 ? 8.947 32.259 -2.739 1.00 89.13 142 VAL B C 1
ATOM 2132 O O . VAL B 1 150 ? 9.263 33.030 -1.825 1.00 90.34 142 VAL B O 1
ATOM 2136 N N . VAL B 1 151 ? 9.434 31.028 -2.838 1.00 97.31 143 VAL B N 1
ATOM 2137 C CA . VAL B 1 151 ? 10.310 30.462 -1.823 1.00 101.59 143 VAL B CA 1
ATOM 2138 C C . VAL B 1 151 ? 11.747 30.509 -2.325 1.00 99.15 143 VAL B C 1
ATOM 2139 O O . VAL B 1 151 ? 12.686 30.721 -1.550 1.00 107.59 143 VAL B O 1
ATOM 2143 N N . TYR B 1 152 ? 11.926 30.336 -3.630 1.00 80.73 144 TYR B N 1
ATOM 2144 C CA . TYR B 1 152 ? 13.257 30.268 -4.206 1.00 75.60 144 TYR B CA 1
ATOM 2145 C C . TYR B 1 152 ? 13.220 30.813 -5.624 1.00 79.85 144 TYR B C 1
ATOM 2146 O O . TYR B 1 152 ? 12.259 30.576 -6.362 1.00 88.02 144 TYR B O 1
ATOM 2155 N N . THR B 1 153 ? 14.263 31.557 -5.990 1.00 73.45 145 THR B N 1
ATOM 2156 C CA . THR B 1 153 ? 14.456 32.023 -7.357 1.00 71.82 145 THR B CA 1
ATOM 2157 C C . THR B 1 153 ? 15.914 31.838 -7.747 1.00 74.85 145 THR B C 1
ATOM 2158 O O . THR B 1 153 ? 16.804 31.767 -6.896 1.00 84.75 145 THR B O 1
ATOM 2162 N N . GLU B 1 154 ? 16.150 31.756 -9.052 1.00 66.53 146 GLU B N 1
ATOM 2163 C CA . GLU B 1 154 ? 17.507 31.749 -9.577 1.00 67.95 146 GLU B CA 1
ATOM 2164 C C . GLU B 1 154 ? 17.530 32.418 -10.941 1.00 74.99 146 GLU B C 1
ATOM 2165 O O . GLU B 1 154 ? 16.734 32.071 -11.816 1.00 75.28 146 GLU B O 1
ATOM 2171 N N . GLN B 1 155 ? 18.432 33.377 -11.110 1.00 79.51 147 GLN B N 1
ATOM 2172 C CA . GLN B 1 155 ? 18.739 33.950 -12.416 1.00 75.74 147 GLN B CA 1
ATOM 2173 C C . GLN B 1 155 ? 20.050 33.305 -12.858 1.00 76.01 147 GLN B C 1
ATOM 2174 O O . GLN B 1 155 ? 21.125 33.665 -12.371 1.00 73.98 147 GLN B O 1
ATOM 2180 N N . VAL B 1 156 ? 19.952 32.299 -13.723 1.00 75.63 148 VAL B N 1
ATOM 2181 C CA . VAL B 1 156 ? 21.115 31.537 -14.176 1.00 83.08 148 VAL B CA 1
ATOM 2182 C C . VAL B 1 156 ? 22.165 32.478 -14.757 1.00 84.95 148 VAL B C 1
ATOM 2183 O O . VAL B 1 156 ? 21.899 33.168 -15.752 1.00 92.61 148 VAL B O 1
ATOM 2187 N N . PRO B 1 157 ? 23.361 32.537 -14.157 1.00 78.84 149 PRO B N 1
ATOM 2188 C CA . PRO B 1 157 ? 24.377 33.515 -14.598 1.00 74.99 149 PRO B CA 1
ATOM 2189 C C . PRO B 1 157 ? 24.784 33.401 -16.058 1.00 80.82 149 PRO B C 1
ATOM 2190 O O . PRO B 1 157 ? 25.082 34.423 -16.683 1.00 87.15 149 PRO B O 1
ATOM 2194 N N . GLU B 1 158 ? 24.867 32.194 -16.608 1.00 93.42 150 GLU B N 1
ATOM 2195 C CA . GLU B 1 158 ? 25.142 32.002 -18.028 1.00 103.37 150 GLU B CA 1
ATOM 2196 C C . GLU B 1 158 ? 23.932 31.341 -18.670 1.00 102.79 150 GLU B C 1
ATOM 2197 O O . GLU B 1 158 ? 23.521 30.257 -18.247 1.00 96.94 150 GLU B O 1
ATOM 2203 N N . ILE B 1 159 ? 23.371 31.990 -19.695 1.00 111.01 151 ILE B N 1
ATOM 2204 C CA . ILE B 1 159 ? 22.148 31.494 -20.320 1.00 113.64 151 ILE B CA 1
ATOM 2205 C C . ILE B 1 159 ? 22.344 30.083 -20.867 1.00 112.65 151 ILE B C 1
ATOM 2206 O O . ILE B 1 159 ? 21.406 29.276 -20.873 1.00 117.91 151 ILE B O 1
ATOM 2211 N N . ALA B 1 160 ? 23.563 29.751 -21.305 1.00 106.59 152 ALA B N 1
ATOM 2212 C CA . ALA B 1 160 ? 23.837 28.403 -21.802 1.00 104.15 152 ALA B CA 1
ATOM 2213 C C . ALA B 1 160 ? 23.839 27.376 -20.671 1.00 89.08 152 ALA B C 1
ATOM 2214 O O . ALA B 1 160 ? 23.415 26.232 -20.864 1.00 85.04 152 ALA B O 1
ATOM 2216 N N . GLN B 1 161 ? 24.343 27.754 -19.501 1.00 82.69 153 GLN B N 1
ATOM 2217 C CA . GLN B 1 161 ? 24.444 26.840 -18.374 1.00 76.64 153 GLN B CA 1
ATOM 2218 C C . GLN B 1 161 ? 23.056 26.442 -17.870 1.00 71.40 153 GLN B C 1
ATOM 2219 O O . GLN B 1 161 ? 22.072 27.166 -18.045 1.00 80.51 153 GLN B O 1
ATOM 2225 N N . GLU B 1 162 ? 22.973 25.229 -17.254 1.00 71.45 154 GLU B N 1
ATOM 2226 C CA . GLU B 1 162 ? 21.759 24.698 -16.653 1.00 68.77 154 GLU B CA 1
ATOM 2227 C C . GLU B 1 162 ? 21.594 25.205 -15.224 1.00 64.88 154 GLU B C 1
ATOM 2228 O O . GLU B 1 162 ? 22.581 25.459 -14.529 1.00 64.29 154 GLU B O 1
ATOM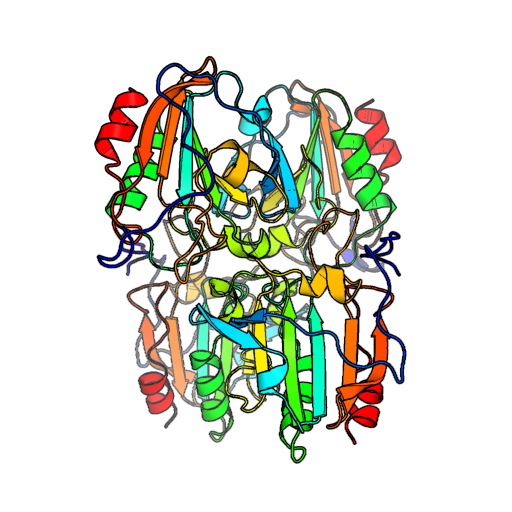 2234 N N . PRO B 1 163 ? 20.353 25.360 -14.770 1.00 68.24 155 PRO B N 1
ATOM 2235 C CA . PRO B 1 163 ? 20.117 25.772 -13.380 1.00 70.13 155 PRO B CA 1
ATOM 2236 C C . PRO B 1 163 ? 20.562 24.719 -12.368 1.00 77.24 155 PRO B C 1
ATOM 2237 O O . PRO B 1 163 ? 20.766 23.545 -12.685 1.00 78.76 155 PRO B O 1
ATOM 2241 N N . ASN B 1 164 ? 20.721 25.179 -11.124 1.00 75.99 156 ASN B N 1
ATOM 2242 C CA . ASN B 1 164 ? 21.014 24.339 -9.959 1.00 78.07 156 ASN B CA 1
ATOM 2243 C C . ASN B 1 164 ? 19.723 23.664 -9.509 1.00 84.29 156 ASN B C 1
ATOM 2244 O O . ASN B 1 164 ? 19.050 24.097 -8.570 1.00 90.50 156 ASN B O 1
ATOM 2249 N N . TYR B 1 165 ? 19.382 22.566 -10.190 1.00 87.33 157 TYR B N 1
ATOM 2250 C CA . TYR B 1 165 ? 18.101 21.906 -9.950 1.00 81.19 157 TYR B CA 1
ATOM 2251 C C . TYR B 1 165 ? 17.959 21.381 -8.524 1.00 78.83 157 TYR B C 1
ATOM 2252 O O . TYR B 1 165 ? 16.834 21.214 -8.040 1.00 77.55 157 TYR B O 1
ATOM 2261 N N . ASP B 1 166 ? 19.067 21.094 -7.839 1.00 83.21 158 ASP B N 1
ATOM 2262 C CA . ASP B 1 166 ? 18.956 20.555 -6.487 1.00 91.97 158 ASP B CA 1
ATOM 2263 C C . ASP B 1 166 ? 18.474 21.610 -5.499 1.00 92.91 158 ASP B C 1
ATOM 2264 O O . ASP B 1 166 ? 17.594 21.337 -4.673 1.00 90.43 158 ASP B O 1
ATOM 2269 N N . ALA B 1 167 ? 19.022 22.827 -5.580 1.00 90.87 159 ALA B N 1
ATOM 2270 C CA . ALA B 1 167 ? 18.579 23.898 -4.691 1.00 91.92 159 ALA B CA 1
ATOM 2271 C C . ALA B 1 167 ? 17.119 24.248 -4.952 1.00 87.81 159 ALA B C 1
ATOM 2272 O O . ALA B 1 167 ? 16.376 24.609 -4.029 1.00 85.21 159 ALA B O 1
ATOM 2274 N N . ALA B 1 168 ? 16.700 24.179 -6.216 1.00 82.60 160 ALA B N 1
ATOM 2275 C CA . ALA B 1 168 ? 15.294 24.365 -6.540 1.00 81.54 160 ALA B CA 1
ATOM 2276 C C . ALA B 1 168 ? 14.452 23.248 -5.938 1.00 87.78 160 ALA B C 1
ATOM 2277 O O . ALA B 1 168 ? 13.411 23.499 -5.318 1.00 93.30 160 ALA B O 1
ATOM 2279 N N . LEU B 1 169 ? 14.906 22.000 -6.094 1.00 90.27 161 LEU B N 1
ATOM 2280 C CA . LEU B 1 169 ? 14.181 20.865 -5.536 1.00 80.67 161 LEU B CA 1
ATOM 2281 C C . LEU B 1 169 ? 14.051 20.984 -4.025 1.00 79.70 161 LEU B C 1
ATOM 2282 O O . LEU B 1 169 ? 12.985 20.708 -3.464 1.00 81.44 161 LEU B O 1
ATOM 2287 N N . ALA B 1 170 ? 15.115 21.435 -3.354 1.00 84.00 162 ALA B N 1
ATOM 2288 C CA . ALA B 1 170 ? 15.084 21.558 -1.899 1.00 86.95 162 ALA B CA 1
ATOM 2289 C C . ALA B 1 170 ? 13.985 22.512 -1.448 1.00 92.41 162 ALA B C 1
ATOM 2290 O O . ALA B 1 170 ? 13.347 22.288 -0.413 1.00 88.39 162 ALA B O 1
ATOM 2292 N N . ALA B 1 171 ? 13.752 23.585 -2.212 1.00 107.33 163 ALA B N 1
ATOM 2293 C CA . ALA B 1 171 ? 12.692 24.529 -1.864 1.00 115.58 163 ALA B CA 1
ATOM 2294 C C . ALA B 1 171 ? 11.322 23.864 -1.920 1.00 120.19 163 ALA B C 1
ATOM 2295 O O . ALA B 1 171 ? 10.436 24.183 -1.119 1.00 132.62 163 ALA B O 1
ATOM 2297 N N . LEU B 1 172 ? 11.122 22.952 -2.875 1.00 111.67 164 LEU B N 1
ATOM 2298 C CA . LEU B 1 172 ? 9.880 22.187 -2.917 1.00 110.07 164 LEU B CA 1
ATOM 2299 C C . LEU B 1 172 ? 9.731 21.286 -1.697 1.00 116.04 164 LEU B C 1
ATOM 2300 O O . LEU B 1 172 ? 8.611 21.052 -1.230 1.00 121.73 164 LEU B O 1
ATOM 2305 N N . LYS B 1 173 ? 10.839 20.775 -1.170 1.00 115.32 165 LYS B N 1
ATOM 2306 C CA . LYS B 1 173 ? 10.796 19.843 -0.047 1.00 118.47 165 LYS B CA 1
ATOM 2307 C C . LYS B 1 173 ? 10.554 20.560 1.279 1.00 124.69 165 LYS B C 1
ATOM 2308 O O . LYS B 1 173 ? 9.418 20.656 1.744 1.00 127.05 165 LYS B O 1
ATOM 2311 N N . ILE C 1 12 ? -12.252 38.052 -44.237 1.00 99.99 4 ILE C N 1
ATOM 2312 C CA . ILE C 1 12 ? -11.385 36.887 -44.078 1.00 108.79 4 ILE C CA 1
ATOM 2313 C C . ILE C 1 12 ? -11.921 35.975 -42.978 1.00 125.80 4 ILE C C 1
ATOM 2314 O O . ILE C 1 12 ? -12.548 36.440 -42.023 1.00 129.03 4 ILE C O 1
ATOM 2316 N N . THR C 1 13 ? -11.670 34.671 -43.124 1.00 128.87 5 THR C N 1
ATOM 2317 C CA . THR C 1 13 ? -12.147 33.656 -42.193 1.00 131.58 5 THR C CA 1
ATOM 2318 C C . THR C 1 13 ? -10.983 32.802 -41.710 1.00 136.90 5 THR C C 1
ATOM 2319 O O . THR C 1 13 ? -9.967 32.658 -42.396 1.00 139.60 5 THR C O 1
ATOM 2323 N N . LEU C 1 14 ? -11.144 32.233 -40.517 1.00 136.04 6 LEU C N 1
ATOM 2324 C CA . LEU C 1 14 ? -10.180 31.290 -39.956 1.00 135.49 6 LEU C CA 1
ATOM 2325 C C . LEU C 1 14 ? -10.947 30.023 -39.613 1.00 135.81 6 LEU C C 1
ATOM 2326 O O . LEU C 1 14 ? -11.765 30.024 -38.687 1.00 140.10 6 LEU C O 1
ATOM 2328 N N . LYS C 1 15 ? -10.678 28.951 -40.358 1.00 127.42 7 LYS C N 1
ATOM 2329 C CA . LYS C 1 15 ? -11.375 27.677 -40.186 1.00 123.84 7 LYS C CA 1
ATOM 2330 C C . LYS C 1 15 ? -12.887 27.877 -40.274 1.00 123.29 7 LYS C C 1
ATOM 2331 O O . LYS C 1 15 ? -13.667 27.219 -39.581 1.00 119.34 7 LYS C O 1
ATOM 2333 N N . GLY C 1 16 ? -13.299 28.789 -41.151 1.00 124.39 8 GLY C N 1
ATOM 2334 C CA . GLY C 1 16 ? -14.696 29.131 -41.380 1.00 130.50 8 GLY C CA 1
ATOM 2335 C C . GLY C 1 16 ? -15.245 30.305 -40.583 1.00 133.83 8 GLY C C 1
ATOM 2336 O O . GLY C 1 16 ? -16.013 31.109 -41.115 1.00 131.73 8 GLY C O 1
ATOM 2337 N N . ASN C 1 17 ? -14.854 30.424 -39.317 1.00 139.81 9 ASN C N 1
ATOM 2338 C CA . ASN C 1 17 ? -15.312 31.530 -38.490 1.00 141.64 9 ASN C CA 1
ATOM 2339 C C . ASN C 1 17 ? -14.565 32.807 -38.854 1.00 141.28 9 ASN C C 1
ATOM 2340 O O . ASN C 1 17 ? -13.434 32.773 -39.349 1.00 137.96 9 ASN C O 1
ATOM 2342 N N . ALA C 1 18 ? -15.208 33.944 -38.601 1.00 142.02 10 ALA C N 1
ATOM 2343 C CA . ALA C 1 18 ? -14.646 35.223 -39.012 1.00 139.47 10 ALA C CA 1
ATOM 2344 C C . ALA C 1 18 ? -13.543 35.652 -38.054 1.00 140.59 10 ALA C C 1
ATOM 2345 O O . ALA C 1 18 ? -13.729 35.654 -36.833 1.00 140.00 10 ALA C O 1
ATOM 2347 N N . ILE C 1 19 ? -12.395 36.017 -38.619 1.00 142.84 11 ILE C N 1
ATOM 2348 C CA . ILE C 1 19 ? -11.279 36.578 -37.875 1.00 133.66 11 ILE C CA 1
ATOM 2349 C C . ILE C 1 19 ? -10.946 37.933 -38.483 1.00 130.35 11 ILE C C 1
ATOM 2350 O O . ILE C 1 19 ? -11.250 38.214 -39.645 1.00 133.72 11 ILE C O 1
ATOM 2352 N N . SER C 1 20 ? -10.320 38.781 -37.674 1.00 122.02 12 SER C N 1
ATOM 2353 C CA . SER C 1 20 ? -9.936 40.115 -38.101 1.00 115.50 12 SER C CA 1
ATOM 2354 C C . SER C 1 20 ? -8.464 40.341 -37.785 1.00 101.88 12 SER C C 1
ATOM 2355 O O . SER C 1 20 ? -7.925 39.771 -36.835 1.00 96.11 12 SER C O 1
ATOM 2358 N N . THR C 1 21 ? -7.825 41.199 -38.575 1.00 98.33 13 THR C N 1
ATOM 2359 C CA . THR C 1 21 ? -6.413 41.510 -38.413 1.00 96.35 13 THR C CA 1
ATOM 2360 C C . THR C 1 21 ? -6.246 42.955 -37.966 1.00 99.00 13 THR C C 1
ATOM 2361 O O . THR C 1 21 ? -6.980 43.843 -38.411 1.00 104.26 13 THR C O 1
ATOM 2365 N N . VAL C 1 22 ? -5.277 43.182 -37.082 1.00 97.15 14 VAL C N 1
ATOM 2366 C CA . VAL C 1 22 ? -4.906 44.534 -36.676 1.00 94.56 14 VAL C CA 1
ATOM 2367 C C . VAL C 1 22 ? -4.270 45.226 -37.877 1.00 85.88 14 VAL C C 1
ATOM 2368 O O . VAL C 1 22 ? -3.129 44.930 -38.242 1.00 88.22 14 VAL C O 1
ATOM 2372 N N . GLY C 1 23 ? -5.000 46.151 -38.485 1.00 79.52 15 GLY C N 1
ATOM 2373 C CA . GLY C 1 23 ? -4.504 46.928 -39.603 1.00 90.61 15 GLY C CA 1
ATOM 2374 C C . GLY C 1 23 ? -4.990 46.437 -40.953 1.00 95.49 15 GLY C C 1
ATOM 2375 O O . GLY C 1 23 ? -5.879 45.589 -41.077 1.00 95.60 15 GLY C O 1
ATOM 2376 N N . ASN C 1 24 ? -4.382 47.010 -41.991 1.00 101.12 16 ASN C N 1
ATOM 2377 C CA . ASN C 1 24 ? -4.709 46.696 -43.373 1.00 101.54 16 ASN C CA 1
ATOM 2378 C C . ASN C 1 24 ? -3.431 46.484 -44.173 1.00 97.21 16 ASN C C 1
ATOM 2379 O O . ASN C 1 24 ? -2.412 47.142 -43.943 1.00 95.07 16 ASN C O 1
ATOM 2381 N N . LEU C 1 25 ? -3.512 45.561 -45.128 1.00 98.05 17 LEU C N 1
ATOM 2382 C CA . LEU C 1 25 ? -2.396 45.262 -46.009 1.00 90.92 17 LEU C CA 1
ATOM 2383 C C . LEU C 1 25 ? -2.032 46.481 -46.860 1.00 92.84 17 LEU C C 1
ATOM 2384 O O . LEU C 1 25 ? -2.892 47.311 -47.176 1.00 82.52 17 LEU C O 1
ATOM 2389 N N . PRO C 1 26 ? -0.759 46.609 -47.246 1.00 89.96 18 PRO C N 1
ATOM 2390 C CA . PRO C 1 26 ? -0.357 47.702 -48.138 1.00 85.45 18 PRO C CA 1
ATOM 2391 C C . PRO C 1 26 ? -1.055 47.631 -49.489 1.00 97.37 18 PRO C C 1
ATOM 2392 O O . PRO C 1 26 ? -1.430 46.560 -49.967 1.00 99.35 18 PRO C O 1
ATOM 2396 N N . ASN C 1 27 ? -1.233 48.797 -50.103 1.00 112.98 19 ASN C N 1
ATOM 2397 C CA . ASN C 1 27 ? -1.875 48.899 -51.405 1.00 120.45 19 ASN C CA 1
ATOM 2398 C C . ASN C 1 27 ? -0.842 48.810 -52.525 1.00 113.68 19 ASN C C 1
ATOM 2399 O O . ASN C 1 27 ? 0.341 49.105 -52.339 1.00 109.84 19 ASN C O 1
ATOM 2404 N N . ILE C 1 28 ? -1.313 48.402 -53.706 1.00 112.97 20 ILE C N 1
ATOM 2405 C CA . ILE C 1 28 ? -0.446 48.370 -54.876 1.00 103.37 20 ILE C CA 1
ATOM 2406 C C . ILE C 1 28 ? 0.025 49.780 -55.183 1.00 104.74 20 ILE C C 1
ATOM 2407 O O . ILE C 1 28 ? -0.772 50.725 -55.227 1.00 107.56 20 ILE C O 1
ATOM 2409 N N . GLY C 1 29 ? 1.328 49.927 -55.408 1.00 104.74 21 GLY C N 1
ATOM 2410 C CA . GLY C 1 29 ? 1.949 51.208 -55.651 1.00 109.65 21 GLY C CA 1
ATOM 2411 C C . GLY C 1 29 ? 2.645 51.815 -54.447 1.00 112.90 21 GLY C C 1
ATOM 2412 O O . GLY C 1 29 ? 3.525 52.666 -54.626 1.00 118.96 21 GLY C O 1
ATOM 2413 N N . GLU C 1 30 ? 2.287 51.398 -53.233 1.00 111.67 22 GLU C N 1
ATOM 2414 C CA . GLU C 1 30 ? 2.949 51.906 -52.041 1.00 111.74 22 GLU C CA 1
ATOM 2415 C C . GLU C 1 30 ? 4.310 51.252 -51.852 1.00 112.71 22 GLU C C 1
ATOM 2416 O O . GLU C 1 30 ? 4.543 50.113 -52.266 1.00 117.29 22 GLU C O 1
ATOM 2422 N N . GLN C 1 31 ? 5.199 51.970 -51.177 1.00 109.52 23 GLN C N 1
ATOM 2423 C CA . GLN C 1 31 ? 6.520 51.443 -50.893 1.00 104.61 23 GLN C CA 1
ATOM 2424 C C . GLN C 1 31 ? 6.431 50.461 -49.733 1.00 97.49 23 GLN C C 1
ATOM 2425 O O . GLN C 1 31 ? 5.624 50.628 -48.815 1.00 104.09 23 GLN C O 1
ATOM 2431 N N . LEU C 1 32 ? 7.268 49.427 -49.781 1.00 83.13 24 LEU C N 1
ATOM 2432 C CA . LEU C 1 32 ? 7.309 48.448 -48.704 1.00 68.67 24 LEU C CA 1
ATOM 2433 C C . LEU C 1 32 ? 7.834 49.097 -47.434 1.00 68.08 24 LEU C C 1
ATOM 2434 O O . LEU C 1 32 ? 8.837 49.813 -47.470 1.00 95.05 24 LEU C O 1
ATOM 2439 N N . LYS C 1 33 ? 7.172 48.843 -46.309 1.00 67.01 25 LYS C N 1
ATOM 2440 C CA . LYS C 1 33 ? 7.625 49.395 -45.041 1.00 76.79 25 LYS C CA 1
ATOM 2441 C C . LYS C 1 33 ? 8.821 48.607 -44.523 1.00 80.74 25 LYS C C 1
ATOM 2442 O O . LYS C 1 33 ? 8.893 47.386 -44.678 1.00 77.07 25 LYS C O 1
ATOM 2444 N N . ASP C 1 34 ? 9.759 49.313 -43.895 1.00 89.90 26 ASP C N 1
ATOM 2445 C CA . ASP C 1 34 ? 10.961 48.669 -43.388 1.00 94.46 26 ASP C CA 1
ATOM 2446 C C . ASP C 1 34 ? 10.605 47.693 -42.267 1.00 85.85 26 ASP C C 1
ATOM 2447 O O . ASP C 1 34 ? 9.512 47.736 -41.692 1.00 92.67 26 ASP C O 1
ATOM 2452 N N . PHE C 1 35 ? 11.555 46.812 -41.958 1.00 77.44 27 PHE C N 1
ATOM 2453 C CA . PHE C 1 35 ? 11.392 45.801 -40.919 1.00 74.43 27 PHE C CA 1
ATOM 2454 C C . PHE C 1 35 ? 12.765 45.284 -40.502 1.00 71.22 27 PHE C C 1
ATOM 2455 O O . PHE C 1 35 ? 13.767 45.485 -41.192 1.00 81.05 27 PHE C O 1
ATOM 2463 N N . THR C 1 36 ? 12.789 44.580 -39.370 1.00 66.02 28 THR C N 1
ATOM 2464 C CA . THR C 1 36 ? 13.966 43.830 -38.933 1.00 64.53 28 THR C CA 1
ATOM 2465 C C . THR C 1 36 ? 13.512 42.443 -38.473 1.00 63.74 28 THR C C 1
ATOM 2466 O O . THR C 1 36 ? 12.839 42.292 -37.444 1.00 55.67 28 THR C O 1
ATOM 2470 N N . LEU C 1 37 ? 13.903 41.425 -39.224 1.00 56.80 29 LEU C N 1
ATOM 2471 C CA . LEU C 1 37 ? 13.531 40.056 -38.923 1.00 66.72 29 LEU C CA 1
ATOM 2472 C C . LEU C 1 37 ? 14.778 39.273 -38.529 1.00 66.75 29 LEU C C 1
ATOM 2473 O O . LEU C 1 37 ? 15.909 39.685 -38.812 1.00 68.12 29 LEU C O 1
ATOM 2478 N N . VAL C 1 38 ? 14.567 38.153 -37.841 1.00 55.95 30 VAL C N 1
ATOM 2479 C CA . VAL C 1 38 ? 15.659 37.322 -37.346 1.00 59.98 30 VAL C CA 1
ATOM 2480 C C . VAL C 1 38 ? 15.670 36.014 -38.123 1.00 60.49 30 VAL C C 1
ATOM 2481 O O . VAL C 1 38 ? 14.625 35.372 -38.289 1.00 46.67 30 VAL C O 1
ATOM 2485 N N . ASN C 1 39 ? 16.857 35.612 -38.576 1.00 69.45 31 ASN C N 1
ATOM 2486 C CA . ASN C 1 39 ? 17.054 34.369 -39.306 1.00 71.60 31 ASN C CA 1
ATOM 2487 C C . ASN C 1 39 ? 17.158 33.204 -38.323 1.00 71.20 31 ASN C C 1
ATOM 2488 O O . ASN C 1 39 ? 17.146 33.381 -37.103 1.00 69.95 31 ASN C O 1
ATOM 2493 N N . ALA C 1 40 ? 17.268 31.987 -38.860 1.00 71.44 32 ALA C N 1
ATOM 2494 C CA . ALA C 1 40 ? 17.317 30.814 -37.995 1.00 66.24 32 ALA C CA 1
ATOM 2495 C C . ALA C 1 40 ? 18.581 30.785 -37.143 1.00 64.91 32 ALA C C 1
ATOM 2496 O O . ALA C 1 40 ? 18.568 30.218 -36.045 1.00 64.46 32 ALA C O 1
ATOM 2498 N N . ASP C 1 41 ? 19.667 31.402 -37.614 1.00 70.67 33 ASP C N 1
ATOM 2499 C CA . ASP C 1 41 ? 20.924 31.466 -36.877 1.00 81.89 33 ASP C CA 1
ATOM 2500 C C . ASP C 1 41 ? 21.071 32.749 -36.050 1.00 79.64 33 ASP C C 1
ATOM 2501 O O . ASP C 1 41 ? 22.202 33.155 -35.754 1.00 71.44 33 ASP C O 1
ATOM 2506 N N . LEU C 1 42 ? 19.957 33.392 -35.689 1.00 78.47 34 LEU C N 1
ATOM 2507 C CA . LEU C 1 42 ? 19.902 34.585 -34.842 1.00 72.99 34 LEU C CA 1
ATOM 2508 C C . LEU C 1 42 ? 20.515 35.826 -35.479 1.00 72.82 34 LEU C C 1
ATOM 2509 O O . LEU C 1 42 ? 20.798 36.797 -34.776 1.00 74.28 34 LEU C O 1
ATOM 2514 N N . SER C 1 43 ? 20.728 35.832 -36.788 1.00 72.51 35 SER C N 1
ATOM 2515 C CA . SER C 1 43 ? 21.179 37.033 -37.475 1.00 73.35 35 SER C CA 1
ATOM 2516 C C . SER C 1 43 ? 19.979 37.859 -37.946 1.00 75.77 35 SER C C 1
ATOM 2517 O O . SER C 1 43 ? 18.871 37.343 -38.121 1.00 80.32 35 SER C O 1
ATOM 2520 N N . GLU C 1 44 ? 20.210 39.157 -38.149 1.00 73.37 36 GLU C N 1
ATOM 2521 C CA . GLU C 1 44 ? 19.144 40.084 -38.510 1.00 65.71 36 GLU C CA 1
ATOM 2522 C C . GLU C 1 44 ? 19.182 40.389 -40.000 1.00 68.05 36 GLU C C 1
ATOM 2523 O O . GLU C 1 44 ? 20.254 40.502 -40.598 1.00 82.43 36 GLU C O 1
ATOM 2529 N N . LYS C 1 45 ? 18.000 40.531 -40.589 1.00 69.21 37 LYS C N 1
ATOM 2530 C CA . LYS C 1 45 ? 17.828 40.924 -41.979 1.00 76.97 37 LYS C CA 1
ATOM 2531 C C . LYS C 1 45 ? 16.913 42.136 -42.021 1.00 76.93 37 LYS C C 1
ATOM 2532 O O . LYS C 1 45 ? 15.974 42.239 -41.228 1.00 79.41 37 LYS C O 1
ATOM 2538 N N . THR C 1 46 ? 17.192 43.057 -42.939 1.00 72.03 38 THR C N 1
ATOM 2539 C CA . THR C 1 46 ? 16.428 44.288 -43.047 1.00 68.62 38 THR C CA 1
ATOM 2540 C C . THR C 1 46 ? 15.988 44.473 -44.489 1.00 70.73 38 THR C C 1
ATOM 2541 O O . THR C 1 46 ? 16.508 43.831 -45.404 1.00 63.90 38 THR C O 1
ATOM 2545 N N . LEU C 1 47 ? 14.995 45.350 -44.671 1.00 72.53 39 LEU C N 1
ATOM 2546 C CA . LEU C 1 47 ? 14.541 45.718 -46.010 1.00 74.35 39 LEU C CA 1
ATOM 2547 C C . LEU C 1 47 ? 15.705 46.135 -46.906 1.00 76.39 39 LEU C C 1
ATOM 2548 O O . LEU C 1 47 ? 15.628 45.996 -48.134 1.00 73.85 39 LEU C O 1
ATOM 2553 N N . ALA C 1 48 ? 16.788 46.655 -46.321 1.00 76.84 40 ALA C N 1
ATOM 2554 C CA . ALA C 1 48 ? 17.954 46.995 -47.127 1.00 83.72 40 ALA C CA 1
ATOM 2555 C C . ALA C 1 48 ? 18.591 45.755 -47.750 1.00 92.99 40 ALA C C 1
ATOM 2556 O O . ALA C 1 48 ? 19.191 45.845 -48.828 1.00 101.02 40 ALA C O 1
ATOM 2558 N N . ASP C 1 49 ? 18.441 44.587 -47.112 1.00 86.31 41 ASP C N 1
ATOM 2559 C CA . ASP C 1 49 ? 19.023 43.346 -47.618 1.00 76.54 41 ASP C CA 1
ATOM 2560 C C . ASP C 1 49 ? 18.439 42.912 -48.957 1.00 77.88 41 ASP C C 1
ATOM 2561 O O . ASP C 1 49 ? 18.973 41.982 -49.572 1.00 76.33 41 ASP C O 1
ATOM 2566 N N . TYR C 1 50 ? 17.351 43.534 -49.413 1.00 77.08 42 TYR C N 1
ATOM 2567 C CA . TYR C 1 50 ? 16.716 43.163 -50.672 1.00 80.98 42 TYR C CA 1
ATOM 2568 C C . TYR C 1 50 ? 16.609 44.347 -51.625 1.00 89.85 42 TYR C C 1
ATOM 2569 O O . TYR C 1 50 ? 15.768 44.339 -52.530 1.00 97.48 42 TYR C O 1
ATOM 2578 N N . LYS C 1 51 ? 17.446 45.364 -51.439 1.00 89.70 43 LYS C N 1
ATOM 2579 C CA . LYS C 1 51 ? 17.386 46.548 -52.285 1.00 91.30 43 LYS C CA 1
ATOM 2580 C C . LYS C 1 51 ? 17.673 46.185 -53.736 1.00 84.54 43 LYS C C 1
ATOM 2581 O O . LYS C 1 51 ? 18.620 45.448 -54.032 1.00 75.97 43 LYS C O 1
ATOM 2583 N N . GLY C 1 52 ? 16.830 46.683 -54.637 1.00 87.29 44 GLY C N 1
ATOM 2584 C CA . GLY C 1 52 ? 17.012 46.447 -56.053 1.00 93.83 44 GLY C CA 1
ATOM 2585 C C . GLY C 1 52 ? 16.605 45.075 -56.529 1.00 105.64 44 GLY C C 1
ATOM 2586 O O . GLY C 1 52 ? 16.857 44.740 -57.692 1.00 109.39 44 GLY C O 1
ATOM 2587 N N . LYS C 1 53 ? 15.996 44.267 -55.669 1.00 108.02 45 LYS C N 1
ATOM 2588 C CA . LYS C 1 53 ? 15.587 42.913 -56.002 1.00 112.94 45 LYS C CA 1
ATOM 2589 C C . LYS C 1 53 ? 14.075 42.782 -55.872 1.00 115.22 45 LYS C C 1
ATOM 2590 O O . LYS C 1 53 ? 13.462 43.409 -55.001 1.00 113.68 45 LYS C O 1
ATOM 2596 N N . LYS C 1 54 ? 13.472 42.010 -56.775 1.00 117.36 46 LYS C N 1
ATOM 2597 C CA . LYS C 1 54 ? 12.048 41.714 -56.677 1.00 110.90 46 LYS C CA 1
ATOM 2598 C C . LYS C 1 54 ? 11.805 40.765 -55.507 1.00 104.81 46 LYS C C 1
ATOM 2599 O O . LYS C 1 54 ? 12.455 39.721 -55.395 1.00 102.26 46 LYS C O 1
ATOM 2601 N N . VAL C 1 55 ? 10.867 41.127 -54.634 1.00 104.03 47 VAL C N 1
ATOM 2602 C CA . VAL C 1 55 ? 10.682 40.464 -53.348 1.00 97.05 47 VAL C CA 1
ATOM 2603 C C . VAL C 1 55 ? 9.271 39.898 -53.267 1.00 102.87 47 VAL C C 1
ATOM 2604 O O . VAL C 1 55 ? 8.304 40.545 -53.682 1.00 108.17 47 VAL C O 1
ATOM 2608 N N . VAL C 1 56 ? 9.162 38.680 -52.741 1.00 99.56 48 VAL C N 1
ATOM 2609 C CA . VAL C 1 56 ? 7.886 38.058 -52.409 1.00 95.89 48 VAL C CA 1
ATOM 2610 C C . VAL C 1 56 ? 7.831 37.868 -50.899 1.00 92.46 48 VAL C C 1
ATOM 2611 O O . VAL C 1 56 ? 8.682 37.176 -50.323 1.00 84.42 48 VAL C O 1
ATOM 2615 N N . LEU C 1 57 ? 6.856 38.509 -50.255 1.00 91.74 49 LEU C N 1
ATOM 2616 C CA . LEU C 1 57 ? 6.609 38.317 -48.829 1.00 85.46 49 LEU C CA 1
ATOM 2617 C C . LEU C 1 57 ? 5.553 37.227 -48.641 1.00 78.57 49 LEU C C 1
ATOM 2618 O O . LEU C 1 57 ? 4.378 37.420 -48.974 1.00 79.71 49 LEU C O 1
ATOM 2623 N N . ASN C 1 58 ? 5.979 36.075 -48.129 1.00 67.66 50 ASN C N 1
ATOM 2624 C CA . ASN C 1 58 ? 5.089 34.945 -47.863 1.00 70.50 50 ASN C CA 1
ATOM 2625 C C . ASN C 1 58 ? 4.834 34.919 -46.359 1.00 69.40 50 ASN C C 1
ATOM 2626 O O . ASN C 1 58 ? 5.679 34.467 -45.581 1.00 74.24 50 ASN C O 1
ATOM 2631 N N . ILE C 1 59 ? 3.657 35.379 -45.953 1.00 59.32 51 ILE C N 1
ATOM 2632 C CA . ILE C 1 59 ? 3.346 35.635 -44.550 1.00 68.85 51 ILE C CA 1
ATOM 2633 C C . ILE C 1 59 ? 2.522 34.468 -44.014 1.00 74.98 51 ILE C C 1
ATOM 2634 O O . ILE C 1 59 ? 1.447 34.163 -44.545 1.00 78.76 51 ILE C O 1
ATOM 2639 N N . PHE C 1 60 ? 3.025 33.807 -42.968 1.00 72.06 52 PHE C N 1
ATOM 2640 C CA . PHE C 1 60 ? 2.372 32.617 -42.445 1.00 71.03 52 PHE C CA 1
ATOM 2641 C C . PHE C 1 60 ? 1.955 32.811 -40.994 1.00 69.24 52 PHE C C 1
ATOM 2642 O O . PHE C 1 60 ? 2.675 33.452 -40.218 1.00 70.32 52 PHE C O 1
ATOM 2650 N N . PRO C 1 61 ? 0.801 32.267 -40.598 1.00 61.21 53 PRO C N 1
ATOM 2651 C CA . PRO C 1 61 ? 0.543 32.093 -39.161 1.00 61.45 53 PRO C CA 1
ATOM 2652 C C . PRO C 1 61 ? 1.575 31.209 -38.501 1.00 67.66 53 PRO C C 1
ATOM 2653 O O . PRO C 1 61 ? 1.970 31.464 -37.357 1.00 76.17 53 PRO C O 1
ATOM 2657 N N . SER C 1 62 ? 1.994 30.147 -39.179 1.00 72.46 54 SER C N 1
ATOM 2658 C CA . SER C 1 62 ? 3.120 29.362 -38.710 1.00 65.91 54 SER C CA 1
ATOM 2659 C C . SER C 1 62 ? 3.681 28.574 -39.880 1.00 66.92 54 SER C C 1
ATOM 2660 O O . SER C 1 62 ? 2.924 28.093 -40.728 1.00 72.16 54 SER C O 1
ATOM 2663 N N . ILE C 1 63 ? 5.010 28.445 -39.915 1.00 61.86 55 ILE C N 1
ATOM 2664 C CA . ILE C 1 63 ? 5.669 27.500 -40.811 1.00 67.79 55 ILE C CA 1
ATOM 2665 C C . ILE C 1 63 ? 6.075 26.217 -40.098 1.00 65.19 55 ILE C C 1
ATOM 2666 O O . ILE C 1 63 ? 6.746 25.367 -40.694 1.00 69.74 55 ILE C O 1
ATOM 2671 N N . ASP C 1 64 ? 5.715 26.075 -38.828 1.00 61.44 56 ASP C N 1
ATOM 2672 C CA . ASP C 1 64 ? 6.002 24.912 -37.997 1.00 51.04 56 ASP C CA 1
ATOM 2673 C C . ASP C 1 64 ? 4.752 24.044 -37.782 1.00 65.10 56 ASP C C 1
ATOM 2674 O O . ASP C 1 64 ? 4.442 23.657 -36.654 1.00 68.39 56 ASP C O 1
ATOM 2679 N N . THR C 1 65 ? 3.974 23.770 -38.838 1.00 55.51 57 THR C N 1
ATOM 2680 C CA . THR C 1 65 ? 2.747 22.989 -38.670 1.00 66.65 57 THR C CA 1
ATOM 2681 C C . THR C 1 65 ? 2.909 21.502 -38.984 1.00 70.86 57 THR C C 1
ATOM 2682 O O . THR C 1 65 ? 2.117 20.694 -38.487 1.00 63.05 57 THR C O 1
ATOM 2686 N N . GLY C 1 66 ? 3.916 21.117 -39.758 1.00 71.11 58 GLY C N 1
ATOM 2687 C CA . GLY C 1 66 ? 4.131 19.729 -40.080 1.00 67.45 58 GLY C CA 1
ATOM 2688 C C . GLY C 1 66 ? 3.550 19.273 -41.397 1.00 78.45 58 GLY C C 1
ATOM 2689 O O . GLY C 1 66 ? 3.307 18.069 -41.564 1.00 97.00 58 GLY C O 1
ATOM 2690 N N . VAL C 1 67 ? 3.346 20.184 -42.343 1.00 70.83 59 VAL C N 1
ATOM 2691 C CA . VAL C 1 67 ? 2.718 19.894 -43.624 1.00 86.94 59 VAL C CA 1
ATOM 2692 C C . VAL C 1 67 ? 3.761 20.042 -44.720 1.00 90.20 59 VAL C C 1
ATOM 2693 O O . VAL C 1 67 ? 4.665 20.877 -44.642 1.00 95.55 59 VAL C O 1
ATOM 2695 N N . CYS C 1 68 ? 3.636 19.201 -45.747 1.00 94.67 60 CYS C N 1
ATOM 2696 C CA . CYS C 1 68 ? 4.651 19.126 -46.790 1.00 95.40 60 CYS C CA 1
ATOM 2697 C C . CYS C 1 68 ? 4.702 20.367 -47.664 1.00 90.55 60 CYS C C 1
ATOM 2698 O O . CYS C 1 68 ? 5.697 20.558 -48.372 1.00 94.48 60 CYS C O 1
ATOM 2701 N N . ALA C 1 69 ? 3.662 21.197 -47.634 1.00 87.36 61 ALA C N 1
ATOM 2702 C CA . ALA C 1 69 ? 3.591 22.434 -48.415 1.00 92.70 61 ALA C CA 1
ATOM 2703 C C . ALA C 1 69 ? 4.094 22.243 -49.845 1.00 101.74 61 ALA C C 1
ATOM 2704 O O . ALA C 1 69 ? 4.982 22.954 -50.322 1.00 105.96 61 ALA C O 1
ATOM 2706 N N . ALA C 1 70 ? 3.509 21.257 -50.532 1.00 98.21 62 ALA C N 1
ATOM 2707 C CA . ALA C 1 70 ? 3.898 20.970 -51.910 1.00 97.69 62 ALA C CA 1
ATOM 2708 C C . ALA C 1 70 ? 3.791 22.204 -52.797 1.00 100.74 62 ALA C C 1
ATOM 2709 O O . ALA C 1 70 ? 4.678 22.465 -53.618 1.00 95.12 62 ALA C O 1
ATOM 2711 N N . SER C 1 71 ? 2.712 22.978 -52.642 1.00 105.43 63 SER C N 1
ATOM 2712 C CA . SER C 1 71 ? 2.520 24.157 -53.480 1.00 96.27 63 SER C CA 1
ATOM 2713 C C . SER C 1 71 ? 3.597 25.200 -53.231 1.00 84.73 63 SER C C 1
ATOM 2714 O O . SER C 1 71 ? 4.142 25.764 -54.184 1.00 87.70 63 SER C O 1
ATOM 2717 N N . ALA C 1 72 ? 3.938 25.448 -51.963 1.00 84.58 64 ALA C N 1
ATOM 2718 C CA . ALA C 1 72 ? 4.960 26.449 -51.657 1.00 83.68 64 ALA C CA 1
ATOM 2719 C C . ALA C 1 72 ? 6.328 26.024 -52.181 1.00 92.83 64 ALA C C 1
ATOM 2720 O O . ALA C 1 72 ? 7.127 26.870 -52.595 1.00 89.55 64 ALA C O 1
ATOM 2722 N N . ARG C 1 73 ? 6.623 24.720 -52.163 1.00 103.25 65 ARG C N 1
ATOM 2723 C CA . ARG C 1 73 ? 7.905 24.257 -52.687 1.00 108.84 65 ARG C CA 1
ATOM 2724 C C . ARG C 1 73 ? 7.999 24.496 -54.188 1.00 114.27 65 ARG C C 1
ATOM 2725 O O . ARG C 1 73 ? 9.061 24.875 -54.696 1.00 113.43 65 ARG C O 1
ATOM 2727 N N . LYS C 1 74 ? 6.900 24.279 -54.915 1.00 128.72 66 LYS C N 1
ATOM 2728 C CA . LYS C 1 74 ? 6.908 24.532 -56.3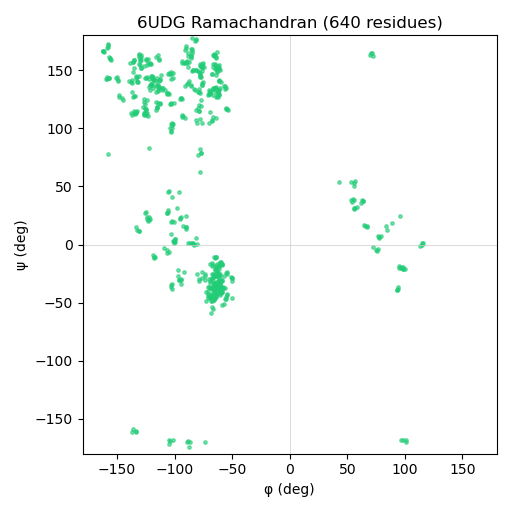52 1.00 131.47 66 LYS C CA 1
ATOM 2729 C C . LYS C 1 74 ? 7.065 26.021 -56.635 1.00 130.41 66 LYS C C 1
ATOM 2730 O O . LYS C 1 74 ? 7.721 26.411 -57.609 1.00 138.78 66 LYS C O 1
ATOM 2732 N N . PHE C 1 75 ? 6.448 26.866 -55.805 1.00 116.92 67 PHE C N 1
ATOM 2733 C CA . PHE C 1 75 ? 6.595 28.308 -55.964 1.00 98.66 67 PHE C CA 1
ATOM 2734 C C . PHE C 1 75 ? 8.018 28.752 -55.651 1.00 104.56 67 PHE C C 1
ATOM 2735 O O . PHE C 1 75 ? 8.633 29.488 -56.431 1.00 106.76 67 PHE C O 1
ATOM 2737 N N . ASN C 1 76 ? 8.562 28.304 -54.514 1.00 102.32 68 ASN C N 1
ATOM 2738 C CA . ASN C 1 76 ? 9.908 28.715 -54.117 1.00 101.95 68 ASN C CA 1
ATOM 2739 C C . ASN C 1 76 ? 10.951 28.265 -55.133 1.00 111.03 68 ASN C C 1
ATOM 2740 O O . ASN C 1 76 ? 11.931 28.977 -55.384 1.00 114.84 68 ASN C O 1
ATOM 2745 N N . GLN C 1 77 ? 10.760 27.086 -55.728 1.00 112.29 69 GLN C N 1
ATOM 2746 C CA . GLN C 1 77 ? 11.701 26.612 -56.739 1.00 109.94 69 GLN C CA 1
ATOM 2747 C C . GLN C 1 77 ? 11.621 27.465 -57.999 1.00 113.20 69 GLN C C 1
ATOM 2748 O O . GLN C 1 77 ? 12.649 27.905 -58.531 1.00 111.99 69 GLN C O 1
ATOM 2750 N N . GLU C 1 78 ? 10.402 27.743 -58.464 1.00 116.29 70 GLU C N 1
ATOM 2751 C CA . GLU C 1 78 ? 10.225 28.502 -59.695 1.00 119.55 70 GLU C CA 1
ATOM 2752 C C . GLU C 1 78 ? 10.655 29.954 -59.512 1.00 116.80 70 GLU C C 1
ATOM 2753 O O . GLU C 1 78 ? 11.357 30.513 -60.364 1.00 117.35 70 GLU C O 1
ATOM 2755 N N . ALA C 1 79 ? 10.242 30.578 -58.401 1.00 116.11 71 ALA C N 1
ATOM 2756 C CA . ALA C 1 79 ? 10.534 31.993 -58.183 1.00 107.99 71 ALA C CA 1
ATOM 2757 C C . ALA C 1 79 ? 12.033 32.255 -58.083 1.00 109.82 71 ALA C C 1
ATOM 2758 O O . ALA C 1 79 ? 12.537 33.241 -58.639 1.00 111.83 71 ALA C O 1
ATOM 2760 N N . SER C 1 80 ? 12.763 31.386 -57.375 1.00 113.99 72 SER C N 1
ATOM 2761 C CA . SER C 1 80 ? 14.210 31.552 -57.265 1.00 120.18 72 SER C CA 1
ATOM 2762 C C . SER C 1 80 ? 14.913 31.357 -58.606 1.00 127.89 72 SER C C 1
ATOM 2763 O O . SER C 1 80 ? 15.966 31.960 -58.845 1.00 134.37 72 SER C O 1
ATOM 2766 N N . ASN C 1 81 ? 14.372 30.512 -59.485 1.00 124.18 73 ASN C N 1
ATOM 2767 C CA . ASN C 1 81 ? 14.958 30.370 -60.816 1.00 125.48 73 ASN C CA 1
ATOM 2768 C C . ASN C 1 81 ? 14.932 31.690 -61.581 1.00 128.11 73 ASN C C 1
ATOM 2769 O O . ASN C 1 81 ? 15.748 31.898 -62.486 1.00 134.52 73 ASN C O 1
ATOM 2771 N N . LEU C 1 82 ? 13.996 32.577 -61.246 1.00 124.43 74 LEU C N 1
ATOM 2772 C CA . LEU C 1 82 ? 13.882 33.880 -61.893 1.00 118.41 74 LEU C CA 1
ATOM 2773 C C . LEU C 1 82 ? 15.076 34.775 -61.559 1.00 117.35 74 LEU C C 1
ATOM 2774 O O . LEU C 1 82 ? 15.635 34.718 -60.461 1.00 122.83 74 LEU C O 1
ATOM 2779 N N . ASP C 1 83 ? 15.461 35.618 -62.521 1.00 114.32 75 ASP C N 1
ATOM 2780 C CA . ASP C 1 83 ? 16.586 36.528 -62.327 1.00 101.14 75 ASP C CA 1
ATOM 2781 C C . ASP C 1 83 ? 16.244 37.630 -61.328 1.00 103.77 75 ASP C C 1
ATOM 2782 O O . ASP C 1 83 ? 15.180 38.249 -61.416 1.00 103.64 75 ASP C O 1
ATOM 2784 N N . ASN C 1 84 ? 17.151 37.866 -60.372 1.00 107.14 76 ASN C N 1
ATOM 2785 C CA . ASN C 1 84 ? 17.064 38.994 -59.436 1.00 112.66 76 ASN C CA 1
ATOM 2786 C C . ASN C 1 84 ? 15.737 38.993 -58.674 1.00 107.96 76 ASN C C 1
ATOM 2787 O O . ASN C 1 84 ? 15.006 39.985 -58.642 1.00 101.26 76 ASN C O 1
ATOM 2792 N N . THR C 1 85 ? 15.431 37.855 -58.053 1.00 111.62 77 THR C N 1
ATOM 2793 C CA . THR C 1 85 ? 14.187 37.667 -57.318 1.00 115.16 77 THR C CA 1
ATOM 2794 C C . THR C 1 85 ? 14.481 36.923 -56.024 1.00 108.95 77 THR C C 1
ATOM 2795 O O . THR C 1 85 ? 15.304 36.003 -56.009 1.00 114.66 77 THR C O 1
ATOM 2799 N N . VAL C 1 86 ? 13.819 37.326 -54.937 1.00 94.77 78 VAL C N 1
ATOM 2800 C CA . VAL C 1 86 ? 13.983 36.691 -53.632 1.00 87.79 78 VAL C CA 1
ATOM 2801 C C . VAL C 1 86 ? 12.612 36.410 -53.026 1.00 87.62 78 VAL C C 1
ATOM 2802 O O . VAL C 1 86 ? 11.697 37.234 -53.124 1.00 88.35 78 VAL C O 1
ATOM 2806 N N . VAL C 1 87 ? 12.476 35.243 -52.394 1.00 85.94 79 VAL C N 1
ATOM 2807 C CA . VAL C 1 87 ? 11.282 34.867 -51.644 1.00 80.55 79 VAL C CA 1
ATOM 2808 C C . VAL C 1 87 ? 11.607 34.937 -50.160 1.00 82.51 79 VAL C C 1
ATOM 2809 O O . VAL C 1 87 ? 12.598 34.352 -49.710 1.00 81.49 79 VAL C O 1
ATOM 2813 N N . VAL C 1 88 ? 10.764 35.632 -49.399 1.00 82.84 80 VAL C N 1
ATOM 2814 C CA . VAL C 1 88 ? 10.989 35.849 -47.974 1.00 78.52 80 VAL C CA 1
ATOM 2815 C C . VAL C 1 88 ? 9.768 35.365 -47.206 1.00 73.36 80 VAL C C 1
ATOM 2816 O O . VAL C 1 88 ? 8.671 35.917 -47.360 1.00 80.96 80 VAL C O 1
ATOM 2820 N N . ASN C 1 89 ? 9.962 34.349 -46.374 1.00 63.74 81 ASN C N 1
ATOM 2821 C CA . ASN C 1 89 ? 8.899 33.790 -45.556 1.00 63.85 81 ASN C CA 1
ATOM 2822 C C . ASN C 1 89 ? 8.942 34.436 -44.182 1.00 56.15 81 ASN C C 1
ATOM 2823 O O . ASN C 1 89 ? 9.975 34.398 -43.508 1.00 55.54 81 ASN C O 1
ATOM 2828 N N . VAL C 1 90 ? 7.817 35.004 -43.762 1.00 60.47 82 VAL C N 1
ATOM 2829 C CA . VAL C 1 90 ? 7.714 35.705 -42.488 1.00 56.51 82 VAL C CA 1
ATOM 2830 C C . VAL C 1 90 ? 6.633 35.039 -41.649 1.00 52.22 82 VAL C C 1
ATOM 2831 O O . VAL C 1 90 ? 5.574 34.660 -42.163 1.00 48.88 82 VAL C O 1
ATOM 2835 N N . SER C 1 91 ? 6.923 34.869 -40.363 1.00 51.11 83 SER C N 1
ATOM 2836 C CA . SER C 1 91 ? 6.006 34.248 -39.419 1.00 54.04 83 SER C CA 1
ATOM 2837 C C . SER C 1 91 ? 6.389 34.705 -38.020 1.00 53.13 83 SER C C 1
ATOM 2838 O O . SER C 1 91 ? 7.387 35.403 -37.829 1.00 48.86 83 SER C O 1
ATOM 2841 N N . LYS C 1 92 ? 5.551 34.354 -37.048 1.00 49.44 84 LYS C N 1
ATOM 2842 C CA . LYS C 1 92 ? 5.865 34.623 -35.652 1.00 50.38 84 LYS C CA 1
ATOM 2843 C C . LYS C 1 92 ? 6.654 33.515 -34.986 1.00 46.28 84 LYS C C 1
ATOM 2844 O O . LYS C 1 92 ? 6.962 33.642 -33.795 1.00 43.55 84 LYS C O 1
ATOM 2850 N N . ASP C 1 93 ? 6.996 32.452 -35.723 1.00 57.97 85 ASP C N 1
ATOM 2851 C CA . ASP C 1 93 ? 7.775 31.346 -35.171 1.00 51.27 85 ASP C CA 1
ATOM 2852 C C . ASP C 1 93 ? 9.141 31.842 -34.705 1.00 50.21 85 ASP C C 1
ATOM 2853 O O . ASP C 1 93 ? 9.760 32.688 -35.349 1.00 50.20 85 ASP C O 1
ATOM 2858 N N . LEU C 1 94 ? 9.611 31.316 -33.578 1.00 58.44 86 LEU C N 1
ATOM 2859 C CA . LEU C 1 94 ? 10.952 31.641 -33.117 1.00 49.54 86 LEU C CA 1
ATOM 2860 C C . LEU C 1 94 ? 11.974 31.157 -34.145 1.00 54.19 86 LEU C C 1
ATOM 2861 O O . LEU C 1 94 ? 11.721 30.191 -34.871 1.00 55.01 86 LEU C O 1
ATOM 2866 N N . PRO C 1 95 ? 13.144 31.816 -34.233 1.00 58.63 87 PRO C N 1
ATOM 2867 C CA . PRO C 1 95 ? 14.175 31.383 -35.192 1.00 58.41 87 PRO C CA 1
ATOM 2868 C C . PRO C 1 95 ? 14.573 29.920 -35.038 1.00 57.20 87 PRO C C 1
ATOM 2869 O O . PRO C 1 95 ? 15.053 29.305 -35.993 1.00 66.50 87 PRO C O 1
ATOM 2873 N N . PHE C 1 96 ? 14.383 29.371 -33.833 1.00 49.16 88 PHE C N 1
ATOM 2874 C CA . PHE C 1 96 ? 14.703 27.976 -33.533 1.00 53.49 88 PHE C CA 1
ATOM 2875 C C . PHE C 1 96 ? 13.812 26.972 -34.255 1.00 60.13 88 PHE C C 1
ATOM 2876 O O . PHE C 1 96 ? 14.179 25.795 -34.348 1.00 76.04 88 PHE C O 1
ATOM 2884 N N . ALA C 1 97 ? 12.655 27.391 -34.759 1.00 55.12 89 ALA C N 1
ATOM 2885 C CA . ALA C 1 97 ? 11.772 26.481 -35.473 1.00 59.17 89 ALA C CA 1
ATOM 2886 C C . ALA C 1 97 ? 11.754 26.711 -36.976 1.00 56.81 89 ALA C C 1
ATOM 2887 O O . ALA C 1 97 ? 11.189 25.885 -37.703 1.00 55.24 89 ALA C O 1
ATOM 2889 N N . LEU C 1 98 ? 12.392 27.779 -37.459 1.00 44.82 90 LEU C N 1
ATOM 2890 C CA . LEU C 1 98 ? 12.392 28.088 -38.885 1.00 54.33 90 LEU C CA 1
ATOM 2891 C C . LEU C 1 98 ? 12.998 26.955 -39.714 1.00 59.07 90 LEU C C 1
ATOM 2892 O O . LEU C 1 98 ? 12.612 26.756 -40.873 1.00 54.94 90 LEU C O 1
ATOM 2897 N N . GLY C 1 99 ? 13.959 26.217 -39.155 1.00 66.05 91 GLY C N 1
ATOM 2898 C CA . GLY C 1 99 ? 14.541 25.110 -39.894 1.00 78.01 91 GLY C CA 1
ATOM 2899 C C . GLY C 1 99 ? 13.543 24.029 -40.268 1.00 78.12 91 GLY C C 1
ATOM 2900 O O . GLY C 1 99 ? 13.817 23.228 -41.170 1.00 71.76 91 GLY C O 1
ATOM 2901 N N . ARG C 1 100 ? 12.390 23.988 -39.602 1.00 70.41 92 ARG C N 1
ATOM 2902 C CA . ARG C 1 100 ? 11.369 23.001 -39.914 1.00 66.90 92 ARG C CA 1
ATOM 2903 C C . ARG C 1 100 ? 10.464 23.413 -41.068 1.00 64.74 92 ARG C C 1
ATOM 2904 O O . ARG C 1 100 ? 9.545 22.663 -41.401 1.00 74.06 92 ARG C O 1
ATOM 2912 N N . PHE C 1 101 ? 10.674 24.571 -41.682 1.00 76.09 93 PHE C N 1
ATOM 2913 C CA . PHE C 1 101 ? 9.970 24.883 -42.925 1.00 89.75 93 PHE C CA 1
ATOM 2914 C C . PHE C 1 101 ? 10.719 24.162 -44.037 1.00 107.21 93 PHE C C 1
ATOM 2915 O O . PHE C 1 101 ? 11.796 24.591 -44.458 1.00 120.21 93 PHE C O 1
ATOM 2923 N N . CYS C 1 102 ? 10.144 23.059 -44.520 1.00 99.58 94 CYS C N 1
ATOM 2924 C CA . CYS C 1 102 ? 10.860 22.200 -45.454 1.00 94.20 94 CYS C CA 1
ATOM 2925 C C . CYS C 1 102 ? 10.857 22.734 -46.881 1.00 84.64 94 CYS C C 1
ATOM 2926 O O . CYS C 1 102 ? 11.822 22.509 -47.617 1.00 73.79 94 CYS C O 1
ATOM 2929 N N . ALA C 1 103 ? 9.804 23.447 -47.290 1.00 94.98 95 ALA C N 1
ATOM 2930 C CA . ALA C 1 103 ? 9.685 23.860 -48.687 1.00 111.32 95 ALA C CA 1
ATOM 2931 C C . ALA C 1 103 ? 10.824 24.763 -49.158 1.00 116.15 95 ALA C C 1
ATOM 2932 O O . ALA C 1 103 ? 11.071 24.840 -50.368 1.00 115.60 95 ALA C O 1
ATOM 2934 N N . ALA C 1 104 ? 11.532 25.434 -48.244 1.00 124.09 96 ALA C N 1
ATOM 2935 C CA . ALA C 1 104 ? 12.695 26.242 -48.593 1.00 125.69 96 ALA C CA 1
ATOM 2936 C C . ALA C 1 104 ? 14.018 25.557 -48.259 1.00 125.39 96 ALA C C 1
ATOM 2937 O O . ALA C 1 104 ? 15.052 26.229 -48.177 1.00 124.17 96 ALA C O 1
ATOM 2939 N N . GLU C 1 105 ? 14.009 24.238 -48.086 1.00 129.19 97 GLU C N 1
ATOM 2940 C CA . GLU C 1 105 ? 15.206 23.485 -47.726 1.00 125.91 97 GLU C CA 1
ATOM 2941 C C . GLU C 1 105 ? 16.094 23.306 -48.950 1.00 133.28 97 GLU C C 1
ATOM 2942 O O . GLU C 1 105 ? 15.639 22.810 -49.986 1.00 135.27 97 GLU C O 1
ATOM 2944 N N . GLY C 1 106 ? 17.345 23.743 -48.845 1.00 142.65 98 GLY C N 1
ATOM 2945 C CA . GLY C 1 106 ? 18.296 23.581 -49.922 1.00 147.11 98 GLY C CA 1
ATOM 2946 C C . GLY C 1 106 ? 18.124 24.532 -51.080 1.00 147.18 98 GLY C C 1
ATOM 2947 O O . GLY C 1 106 ? 18.945 24.511 -52.006 1.00 147.09 98 GLY C O 1
ATOM 2948 N N . LEU C 1 107 ? 17.092 25.365 -51.061 1.00 145.83 99 LEU C N 1
ATOM 2949 C CA . LEU C 1 107 ? 16.856 26.316 -52.131 1.00 145.83 99 LEU C CA 1
ATOM 2950 C C . LEU C 1 107 ? 17.619 27.588 -51.812 1.00 149.46 99 LEU C C 1
ATOM 2951 O O . LEU C 1 107 ? 17.655 28.028 -50.659 1.00 147.11 99 LEU C O 1
ATOM 2956 N N . ASN C 1 108 ? 18.237 28.173 -52.832 1.00 154.11 100 ASN C N 1
ATOM 2957 C CA . ASN C 1 108 ? 18.887 29.457 -52.642 1.00 149.62 100 ASN C CA 1
ATOM 2958 C C . ASN C 1 108 ? 17.899 30.592 -52.894 1.00 145.25 100 ASN C C 1
ATOM 2959 O O . ASN C 1 108 ? 16.835 30.411 -53.490 1.00 148.83 100 ASN C O 1
ATOM 2964 N N . ASN C 1 109 ? 18.286 31.784 -52.444 1.00 132.96 101 ASN C N 1
ATOM 2965 C CA . ASN C 1 109 ? 17.494 33.002 -52.607 1.00 122.11 101 ASN C CA 1
ATOM 2966 C C . ASN C 1 109 ? 16.084 32.861 -52.030 1.00 111.37 101 ASN C C 1
ATOM 2967 O O . ASN C 1 109 ? 15.141 33.488 -52.520 1.00 108.82 101 ASN C O 1
ATOM 2972 N N . VAL C 1 110 ? 15.924 32.048 -50.984 1.00 98.43 102 VAL C N 1
ATOM 2973 C CA . VAL C 1 110 ? 14.665 31.929 -50.248 1.00 81.17 102 VAL C CA 1
ATOM 2974 C C . VAL C 1 110 ? 15.016 31.991 -48.772 1.00 79.70 102 VAL C C 1
ATOM 2975 O O . VAL C 1 110 ? 15.669 31.080 -48.248 1.00 84.36 102 VAL C O 1
ATOM 2979 N N . ASP C 1 111 ? 14.582 33.053 -48.099 1.00 79.50 103 ASP C N 1
ATOM 2980 C CA . ASP C 1 111 ? 14.828 33.233 -46.676 1.00 80.03 103 ASP C CA 1
ATOM 2981 C C . ASP C 1 111 ? 13.582 32.919 -45.857 1.00 76.78 103 ASP C C 1
ATOM 2982 O O . ASP C 1 111 ? 12.449 33.118 -46.302 1.00 72.25 103 ASP C O 1
ATOM 2987 N N . THR C 1 112 ? 13.813 32.412 -44.648 1.00 69.72 104 THR C N 1
ATOM 2988 C CA . THR C 1 112 ? 12.760 32.158 -43.672 1.00 70.25 104 THR C CA 1
ATOM 2989 C C . THR C 1 112 ? 13.131 32.908 -42.402 1.00 71.06 104 THR C C 1
ATOM 2990 O O . THR C 1 112 ? 14.146 32.601 -41.766 1.00 65.81 104 THR C O 1
ATOM 2994 N N . LEU C 1 113 ? 12.328 33.917 -42.065 1.00 66.14 105 LEU C N 1
ATOM 2995 C CA . LEU C 1 113 ? 12.651 34.883 -41.031 1.00 54.88 105 LEU C CA 1
ATOM 2996 C C . LEU C 1 113 ? 11.547 34.948 -39.983 1.00 57.52 105 LEU C C 1
ATOM 2997 O O . LEU C 1 113 ? 10.398 34.574 -40.235 1.00 57.91 105 LEU C O 1
ATOM 3002 N N . SER C 1 114 ? 11.913 35.452 -38.804 1.00 64.39 106 SER C N 1
ATOM 3003 C CA . SER C 1 114 ? 11.038 35.515 -37.638 1.00 62.85 106 SER C CA 1
ATOM 3004 C C . SER C 1 114 ? 10.737 36.955 -37.234 1.00 56.61 106 SER C C 1
ATOM 3005 O O . SER C 1 114 ? 11.637 37.801 -37.181 1.00 55.92 106 SER C O 1
ATOM 3008 N N . ASP C 1 115 ? 9.469 37.218 -36.911 1.00 60.94 107 ASP C N 1
ATOM 3009 C CA . ASP C 1 115 ? 9.026 38.510 -36.390 1.00 61.33 107 ASP C CA 1
ATOM 3010 C C . ASP C 1 115 ? 8.717 38.429 -34.896 1.00 54.78 107 ASP C C 1
ATOM 3011 O O . ASP C 1 115 ? 7.919 39.208 -34.378 1.00 54.27 107 ASP C O 1
ATOM 3016 N N . PHE C 1 116 ? 9.363 37.504 -34.179 1.00 60.99 108 PHE C N 1
ATOM 3017 C CA . PHE C 1 116 ? 8.989 37.278 -32.786 1.00 54.02 108 PHE C CA 1
ATOM 3018 C C . PHE C 1 116 ? 9.243 38.487 -31.900 1.00 51.13 108 PHE C C 1
ATOM 3019 O O . PHE C 1 116 ? 8.647 38.581 -30.820 1.00 49.98 108 PHE C O 1
ATOM 3027 N N . ARG C 1 117 ? 10.106 39.410 -32.323 1.00 48.05 109 ARG C N 1
ATOM 3028 C CA . ARG C 1 117 ? 10.377 40.604 -31.536 1.00 51.99 109 ARG C CA 1
ATOM 3029 C C . ARG C 1 117 ? 10.279 41.873 -32.370 1.00 56.52 109 ARG C C 1
ATOM 3030 O O . ARG C 1 117 ? 10.688 42.941 -31.904 1.00 54.15 109 ARG C O 1
ATOM 3038 N N . GLY C 1 118 ? 9.752 41.785 -33.589 1.00 66.10 110 GLY C N 1
ATOM 3039 C CA . GLY C 1 118 ? 9.534 42.943 -34.421 1.00 69.22 110 GLY C CA 1
ATOM 3040 C C . GLY C 1 118 ? 8.060 43.318 -34.462 1.00 70.18 110 GLY C C 1
ATOM 3041 O O . GLY C 1 118 ? 7.230 42.782 -33.726 1.00 64.83 110 GLY C O 1
ATOM 3042 N N . HIS C 1 119 ? 7.744 44.271 -35.344 1.00 68.29 111 HIS C N 1
ATOM 3043 C CA . HIS C 1 119 ? 6.367 44.677 -35.596 1.00 57.56 111 HIS C CA 1
ATOM 3044 C C . HIS C 1 119 ? 6.022 44.602 -37.080 1.00 57.68 111 HIS C C 1
ATOM 3045 O O . HIS C 1 119 ? 5.144 45.323 -37.549 1.00 57.47 111 HIS C O 1
ATOM 3052 N N . PHE C 1 120 ? 6.699 43.716 -37.821 1.00 64.21 112 PHE C N 1
ATOM 3053 C CA . PHE C 1 120 ? 6.335 43.463 -39.214 1.00 64.42 112 PHE C CA 1
ATOM 3054 C C . PHE C 1 120 ? 4.842 43.180 -39.321 1.00 71.90 112 PHE C C 1
ATOM 3055 O O . PHE C 1 120 ? 4.158 43.698 -40.212 1.00 73.24 112 PHE C O 1
ATOM 3063 N N . GLY C 1 121 ? 4.327 42.330 -38.431 1.00 67.44 113 GLY C N 1
ATOM 3064 C CA . GLY C 1 121 ? 2.911 42.030 -38.458 1.00 71.16 113 GLY C CA 1
ATOM 3065 C C . GLY C 1 121 ? 2.056 43.268 -38.275 1.00 70.08 113 GLY C C 1
ATOM 3066 O O . GLY C 1 121 ? 1.047 43.435 -38.960 1.00 64.98 113 GLY C O 1
ATOM 3067 N N . ASP C 1 122 ? 2.455 44.160 -37.363 1.00 79.16 114 ASP C N 1
ATOM 3068 C CA . ASP C 1 122 ? 1.726 45.417 -37.187 1.00 83.51 114 ASP C CA 1
ATOM 3069 C C . ASP C 1 122 ? 1.881 46.311 -38.408 1.00 72.54 114 ASP C C 1
ATOM 3070 O O . ASP C 1 122 ? 0.886 46.740 -39.000 1.00 68.89 114 ASP C O 1
ATOM 3075 N N . ASP C 1 123 ? 3.126 46.577 -38.815 1.00 74.79 115 ASP C N 1
ATOM 3076 C CA . ASP C 1 123 ? 3.387 47.500 -39.918 1.00 72.99 115 ASP C CA 1
ATOM 3077 C C . ASP C 1 123 ? 2.759 47.030 -41.223 1.00 73.77 115 ASP C C 1
ATOM 3078 O O . ASP C 1 123 ? 2.456 47.853 -42.094 1.00 79.49 115 ASP C O 1
ATOM 3083 N N . TYR C 1 124 ? 2.552 45.724 -41.387 1.00 77.78 116 TYR C N 1
ATOM 3084 C CA . TYR C 1 124 ? 1.921 45.207 -42.596 1.00 80.31 116 TYR C CA 1
ATOM 3085 C C . TYR C 1 124 ? 0.449 44.867 -42.411 1.00 91.18 116 TYR C C 1
ATOM 3086 O O . TYR C 1 124 ? -0.200 44.454 -43.376 1.00 94.42 116 TYR C O 1
ATOM 3095 N N . GLY C 1 125 ? -0.102 45.095 -41.222 1.00 97.89 117 GLY C N 1
ATOM 3096 C CA . GLY C 1 125 ? -1.525 44.897 -40.973 1.00 108.94 117 GLY C CA 1
ATOM 3097 C C . GLY C 1 125 ? -2.017 43.470 -41.107 1.00 112.01 117 GLY C C 1
ATOM 3098 O O . GLY C 1 125 ? -3.148 43.246 -41.561 1.00 118.46 117 GLY C O 1
ATOM 3099 N N . VAL C 1 126 ? -1.208 42.499 -40.689 1.00 97.73 118 VAL C N 1
ATOM 3100 C CA . VAL C 1 126 ? -1.558 41.090 -40.834 1.00 84.75 118 VAL C CA 1
ATOM 3101 C C . VAL C 1 126 ? -1.695 40.368 -39.504 1.00 88.17 118 VAL C C 1
ATOM 3102 O O . VAL C 1 126 ? -2.189 39.230 -39.490 1.00 102.75 118 VAL C O 1
ATOM 3106 N N . THR C 1 127 ? -1.288 40.970 -38.390 1.00 72.93 119 THR C N 1
ATOM 3107 C CA . THR C 1 127 ? -1.422 40.303 -37.102 1.00 66.29 119 THR C CA 1
ATOM 3108 C C . THR C 1 127 ? -2.888 40.092 -36.752 1.00 69.68 119 THR C C 1
ATOM 3109 O O . THR C 1 127 ? -3.713 40.999 -36.904 1.00 67.04 119 THR C O 1
ATOM 3113 N N . LEU C 1 128 ? -3.208 38.891 -36.279 1.00 63.24 120 LEU C N 1
ATOM 3114 C CA . LEU C 1 128 ? -4.573 38.554 -35.916 1.00 73.50 120 LEU C CA 1
ATOM 3115 C C . LEU C 1 128 ? -4.942 39.193 -34.582 1.00 67.80 120 LEU C C 1
ATOM 3116 O O . LEU C 1 128 ? -4.153 39.195 -33.633 1.00 65.75 120 LEU C O 1
ATOM 3121 N N . ALA C 1 129 ? -6.155 39.734 -34.515 1.00 74.55 121 ALA C N 1
ATOM 3122 C CA . ALA C 1 129 ? -6.613 40.476 -33.348 1.00 81.06 121 ALA C CA 1
ATOM 3123 C C . ALA C 1 129 ? -7.420 39.625 -32.380 1.00 87.83 121 ALA C C 1
ATOM 3124 O O . ALA C 1 129 ? -7.381 39.873 -31.170 1.00 89.38 121 ALA C O 1
ATOM 3126 N N . ASP C 1 130 ? -8.141 38.626 -32.877 1.00 91.77 122 ASP C N 1
ATOM 3127 C CA . ASP C 1 130 ? -8.907 37.731 -32.021 1.00 94.21 122 ASP C CA 1
ATOM 3128 C C . ASP C 1 130 ? -8.624 36.308 -32.495 1.00 92.24 122 ASP C C 1
ATOM 3129 O O . ASP C 1 130 ? -7.627 36.049 -33.182 1.00 93.28 122 ASP C O 1
ATOM 3134 N N . SER C 1 131 ? -9.509 35.374 -32.120 1.00 95.74 123 SER C N 1
ATOM 3135 C CA . SER C 1 131 ? -9.438 33.947 -32.426 1.00 92.50 123 SER C CA 1
ATOM 3136 C C . SER C 1 131 ? -8.343 33.265 -31.609 1.00 86.82 123 SER C C 1
ATOM 3137 O O . SER C 1 131 ? -7.467 33.945 -31.053 1.00 77.12 123 SER C O 1
ATOM 3140 N N . PRO C 1 132 ? -8.370 31.930 -31.492 1.00 87.32 124 PRO C N 1
ATOM 3141 C CA . PRO C 1 132 ? -7.304 31.237 -30.749 1.00 84.77 124 PRO C CA 1
ATOM 3142 C C . PRO C 1 132 ? -5.922 31.444 -31.339 1.00 79.13 124 PRO C C 1
ATOM 3143 O O . PRO C 1 132 ? -4.929 31.170 -30.655 1.00 63.83 124 PRO C O 1
ATOM 3147 N N . LEU C 1 133 ? -5.835 31.906 -32.588 1.00 83.86 125 LEU C N 1
ATOM 3148 C CA . LEU C 1 133 ? -4.581 32.243 -33.244 1.00 84.09 125 LEU C CA 1
ATOM 3149 C C . LEU C 1 133 ? -4.177 33.697 -33.044 1.00 83.48 125 LEU C C 1
ATOM 3150 O O . LEU C 1 133 ? -3.318 34.192 -33.784 1.00 68.97 125 LEU C O 1
ATOM 3155 N N . GLN C 1 134 ? -4.797 34.394 -32.094 1.00 85.75 126 GLN C N 1
ATOM 3156 C CA . GLN C 1 134 ? -4.464 35.790 -31.857 1.00 83.60 126 GLN C CA 1
ATOM 3157 C C . GLN C 1 134 ? -2.975 35.923 -31.563 1.00 75.69 126 GLN C C 1
ATOM 3158 O O . GLN C 1 134 ? -2.405 35.129 -30.807 1.00 68.54 126 GLN C O 1
ATOM 3164 N N . GLY C 1 135 ? -2.348 36.934 -32.176 1.00 68.64 127 GLY C N 1
ATOM 3165 C CA . GLY C 1 135 ? -0.931 37.189 -32.053 1.00 63.70 127 GLY C CA 1
ATOM 3166 C C . GLY C 1 135 ? -0.090 36.654 -33.194 1.00 66.68 127 GLY C C 1
ATOM 3167 O O . GLY C 1 135 ? 1.055 37.090 -33.363 1.00 67.51 127 GLY C O 1
ATOM 3168 N N . LEU C 1 136 ? -0.615 35.710 -33.960 1.00 73.45 128 LEU C N 1
ATOM 3169 C CA . LEU C 1 136 ? 0.064 35.189 -35.132 1.00 70.59 128 LEU C CA 1
ATOM 3170 C C . LEU C 1 136 ? -0.282 36.013 -36.362 1.00 61.65 128 LEU C C 1
ATOM 3171 O O . LEU C 1 136 ? -1.282 36.732 -36.402 1.00 67.13 128 LEU C O 1
ATOM 3176 N N . LEU C 1 137 ? 0.544 35.871 -37.386 1.00 54.30 129 LEU C N 1
ATOM 3177 C CA . LEU C 1 137 ? 0.285 36.539 -38.644 1.00 59.84 129 LEU C CA 1
ATOM 3178 C C . LEU C 1 137 ? -0.822 35.807 -39.402 1.00 66.94 129 LEU C C 1
ATOM 3179 O O . LEU C 1 137 ? -1.108 34.636 -39.158 1.00 77.56 129 LEU C O 1
ATOM 3184 N N . SER C 1 138 ? -1.499 36.535 -40.278 1.00 68.88 130 SER C N 1
ATOM 3185 C CA . SER C 1 138 ? -2.504 35.956 -41.155 1.00 66.82 130 SER C CA 1
ATOM 3186 C C . SER C 1 138 ? -1.830 35.407 -42.408 1.00 61.58 130 SER C C 1
ATOM 3187 O O . SER C 1 138 ? -0.645 35.638 -42.661 1.00 61.42 130 SER C O 1
ATOM 3190 N N . ARG C 1 139 ? -2.583 34.643 -43.188 1.00 64.00 131 ARG C N 1
ATOM 3191 C CA . ARG C 1 139 ? -2.049 34.136 -44.444 1.00 70.39 131 ARG C CA 1
ATOM 3192 C C . ARG C 1 139 ? -2.172 35.234 -45.487 1.00 70.53 131 ARG C C 1
ATOM 3193 O O . ARG C 1 139 ? -3.286 35.643 -45.832 1.00 75.32 131 ARG C O 1
ATOM 3201 N N . ALA C 1 140 ? -1.037 35.713 -45.988 1.00 74.99 132 ALA C N 1
ATOM 3202 C CA . ALA C 1 140 ? -1.061 36.833 -46.918 1.00 74.40 132 ALA C CA 1
ATOM 3203 C C . ALA C 1 140 ? 0.185 36.791 -47.789 1.00 74.55 132 ALA C C 1
ATOM 3204 O O . ALA C 1 140 ? 1.202 36.193 -47.424 1.00 78.41 132 ALA C O 1
ATOM 3206 N N . VAL C 1 141 ? 0.096 37.460 -48.939 1.00 73.87 133 VAL C N 1
ATOM 3207 C CA . VAL C 1 141 ? 1.172 37.504 -49.923 1.00 72.75 133 VAL C CA 1
ATOM 3208 C C . VAL C 1 141 ? 1.339 38.941 -50.396 1.00 75.65 133 VAL C C 1
ATOM 3209 O O . VAL C 1 141 ? 0.366 39.589 -50.790 1.00 75.00 133 VAL C O 1
ATOM 3213 N N . VAL C 1 142 ? 2.568 39.442 -50.342 1.00 73.19 134 VAL C N 1
ATOM 3214 C CA . VAL C 1 142 ? 2.893 40.771 -50.838 1.00 78.30 134 VAL C CA 1
ATOM 3215 C C . VAL C 1 142 ? 4.056 40.633 -51.814 1.00 75.53 134 VAL C C 1
ATOM 3216 O O . VAL C 1 142 ? 5.117 40.114 -51.449 1.00 70.20 134 VAL C O 1
ATOM 3220 N N . VAL C 1 143 ? 3.857 41.090 -53.047 1.00 84.83 135 VAL C N 1
ATOM 3221 C CA . VAL C 1 143 ? 4.897 41.104 -54.071 1.00 87.98 135 VAL C CA 1
ATOM 3222 C C . VAL C 1 143 ? 5.219 42.556 -54.411 1.00 98.70 135 VAL C C 1
ATOM 3223 O O . VAL C 1 143 ? 4.311 43.368 -54.639 1.00 96.66 135 VAL C O 1
ATOM 3227 N N . ALA C 1 144 ? 6.511 42.880 -54.451 1.00 99.00 136 ALA C N 1
ATOM 3228 C CA . ALA C 1 144 ? 6.985 44.212 -54.791 1.00 93.75 136 ALA C CA 1
ATOM 3229 C C . ALA C 1 144 ? 8.079 44.098 -55.843 1.00 100.26 136 ALA C C 1
ATOM 3230 O O . ALA C 1 144 ? 8.679 43.038 -56.033 1.00 105.99 136 ALA C O 1
ATOM 3232 N N . ASP C 1 145 ? 8.338 45.207 -56.526 1.00 100.29 137 ASP C N 1
ATOM 3233 C CA . ASP C 1 145 ? 9.344 45.237 -57.577 1.00 101.43 137 ASP C CA 1
ATOM 3234 C C . ASP C 1 145 ? 10.715 45.589 -56.996 1.00 104.06 137 ASP C C 1
ATOM 3235 O O . ASP C 1 145 ? 10.923 45.603 -55.779 1.00 96.85 137 ASP C O 1
ATOM 3240 N N . GLU C 1 146 ? 11.673 45.859 -57.886 1.00 108.48 138 GLU C N 1
ATOM 3241 C CA . GLU C 1 146 ? 13.022 46.216 -57.463 1.00 112.58 138 GLU C CA 1
ATOM 3242 C C . GLU C 1 146 ? 13.068 47.597 -56.820 1.00 121.80 138 GLU C C 1
ATOM 3243 O O . GLU C 1 146 ? 13.920 47.848 -55.960 1.00 133.50 138 GLU C O 1
ATOM 3249 N N . ASN C 1 147 ? 12.176 48.506 -57.224 1.00 121.64 139 ASN C N 1
ATOM 3250 C CA . ASN C 1 147 ? 12.155 49.825 -56.599 1.00 116.44 139 ASN C CA 1
ATOM 3251 C C . ASN C 1 147 ? 11.564 49.759 -55.195 1.00 112.54 139 ASN C C 1
ATOM 3252 O O . ASN C 1 147 ? 11.886 50.601 -54.349 1.00 120.91 139 ASN C O 1
ATOM 3254 N N . GLY C 1 148 ? 10.696 48.780 -54.934 1.00 99.84 140 GLY C N 1
ATOM 3255 C CA . GLY C 1 148 ? 10.124 48.566 -53.619 1.00 82.86 140 GLY C CA 1
ATOM 3256 C C . GLY C 1 148 ? 8.636 48.811 -53.514 1.00 84.84 140 GLY C C 1
ATOM 3257 O O . GLY C 1 148 ? 8.073 48.632 -52.426 1.00 79.92 140 GLY C O 1
ATOM 3258 N N . ASN C 1 149 ? 7.976 49.217 -54.593 1.00 96.49 141 ASN C N 1
ATOM 3259 C CA . ASN C 1 149 ? 6.542 49.454 -54.541 1.00 99.86 141 ASN C CA 1
ATOM 3260 C C . ASN C 1 149 ? 5.768 48.162 -54.787 1.00 95.99 141 ASN C C 1
ATOM 3261 O O . ASN C 1 149 ? 6.105 47.365 -55.669 1.00 92.44 141 ASN C O 1
ATOM 3266 N N . VAL C 1 150 ? 4.725 47.964 -53.981 1.00 89.57 142 VAL C N 1
ATOM 3267 C CA . VAL C 1 150 ? 3.903 46.767 -54.072 1.00 87.58 142 VAL C CA 1
ATOM 3268 C C . VAL C 1 150 ? 3.256 46.681 -55.446 1.00 94.00 142 VAL C C 1
ATOM 3269 O O . VAL C 1 150 ? 2.658 47.650 -55.931 1.00 85.58 142 VAL C O 1
ATOM 3273 N N . VAL C 1 151 ? 3.399 45.527 -56.094 1.00 93.99 143 VAL C N 1
ATOM 3274 C CA . VAL C 1 151 ? 2.802 45.295 -57.403 1.00 98.64 143 VAL C CA 1
ATOM 3275 C C . VAL C 1 151 ? 1.552 44.428 -57.302 1.00 93.09 143 VAL C C 1
ATOM 3276 O O . VAL C 1 151 ? 0.575 44.657 -58.016 1.00 93.39 143 VAL C O 1
ATOM 3280 N N . TYR C 1 152 ? 1.559 43.447 -56.403 1.00 95.05 144 TYR C N 1
ATOM 3281 C CA . TYR C 1 152 ? 0.444 42.525 -56.248 1.00 103.18 144 TYR C CA 1
ATOM 3282 C C . TYR C 1 152 ? 0.392 42.054 -54.806 1.00 99.60 144 TYR C C 1
ATOM 3283 O O . TYR C 1 152 ? 1.431 41.871 -54.167 1.00 97.02 144 TYR C O 1
ATOM 3285 N N . THR C 1 153 ? -0.823 41.881 -54.298 1.00 99.39 145 THR C N 1
ATOM 3286 C CA . THR C 1 153 ? -1.031 41.333 -52.969 1.00 92.59 145 THR C CA 1
ATOM 3287 C C . THR C 1 153 ? -2.145 40.301 -53.009 1.00 93.98 145 THR C C 1
ATOM 3288 O O . THR C 1 153 ? -2.974 40.271 -53.922 1.00 95.10 145 THR C O 1
ATOM 3292 N N . GLU C 1 154 ? -2.136 39.439 -52.001 1.00 94.07 146 GLU C N 1
ATOM 3293 C CA . GLU C 1 154 ? -3.229 38.506 -51.774 1.00 97.09 146 GLU C CA 1
ATOM 3294 C C . GLU C 1 154 ? -3.370 38.314 -50.274 1.00 95.03 146 GLU C C 1
ATOM 3295 O O . GLU C 1 154 ? -2.383 38.025 -49.590 1.00 76.16 146 GLU C O 1
ATOM 3297 N N . GLN C 1 155 ? -4.580 38.536 -49.768 1.00 104.92 147 GLN C N 1
ATOM 3298 C CA . GLN C 1 155 ? -4.973 38.159 -48.412 1.00 103.88 147 GLN C CA 1
ATOM 3299 C C . GLN C 1 155 ? -5.854 36.920 -48.496 1.00 110.60 147 GLN C C 1
ATOM 3300 O O . GLN C 1 155 ? -7.041 37.015 -48.820 1.00 119.00 147 GLN C O 1
ATOM 3306 N N . VAL C 1 156 ? -5.265 35.757 -48.229 1.00 106.79 148 VAL C N 1
ATOM 3307 C CA . VAL C 1 156 ? -5.982 34.487 -48.317 1.00 106.96 148 VAL C CA 1
ATOM 3308 C C . VAL C 1 156 ? -7.245 34.594 -47.469 1.00 106.97 148 VAL C C 1
ATOM 3309 O O . VAL C 1 156 ? -7.153 34.807 -46.252 1.00 107.18 148 VAL C O 1
ATOM 3311 N N . PRO C 1 157 ? -8.438 34.520 -48.071 1.00 109.96 149 PRO C N 1
ATOM 3312 C CA . PRO C 1 157 ? -9.665 34.688 -47.274 1.00 114.97 149 PRO C CA 1
ATOM 3313 C C . PRO C 1 157 ? -9.789 33.663 -46.166 1.00 121.43 149 PRO C C 1
ATOM 3314 O O . PRO C 1 157 ? -10.231 33.996 -45.060 1.00 131.51 149 PRO C O 1
ATOM 3318 N N . GLU C 1 158 ? -9.385 32.425 -46.430 1.00 112.89 150 GLU C N 1
ATOM 3319 C CA . GLU C 1 158 ? -9.369 31.362 -45.436 1.00 115.41 150 GLU C CA 1
ATOM 3320 C C . GLU C 1 158 ? -7.914 31.008 -45.178 1.00 121.24 150 GLU C C 1
ATOM 3321 O O . GLU C 1 158 ? -7.186 30.651 -46.110 1.00 126.57 150 GLU C O 1
ATOM 3323 N N . ILE C 1 159 ? -7.492 31.129 -43.918 1.00 116.22 151 ILE C N 1
ATOM 3324 C CA . ILE C 1 159 ? -6.087 30.937 -43.570 1.00 108.91 151 ILE C CA 1
ATOM 3325 C C . ILE C 1 159 ? -5.613 29.540 -43.947 1.00 113.37 151 ILE C C 1
ATOM 3326 O O . ILE C 1 159 ? -4.445 29.349 -44.316 1.00 110.55 151 ILE C O 1
ATOM 3331 N N . ALA C 1 160 ? -6.516 28.555 -43.906 1.00 114.68 152 ALA C N 1
ATOM 3332 C CA . ALA C 1 160 ? -6.147 27.178 -44.222 1.00 114.53 152 ALA C CA 1
ATOM 3333 C C . ALA C 1 160 ? -5.827 26.997 -45.702 1.00 112.19 152 ALA C C 1
ATOM 3334 O O . ALA C 1 160 ? -4.918 26.235 -46.051 1.00 121.02 152 ALA C O 1
ATOM 3336 N N . GLN C 1 161 ? -6.554 27.677 -46.585 1.00 107.87 153 GLN C N 1
ATOM 3337 C CA . GLN C 1 161 ? -6.345 27.481 -48.013 1.00 104.90 153 GLN C CA 1
ATOM 3338 C C . GLN C 1 161 ? -4.952 27.952 -48.427 1.00 110.58 153 GLN C C 1
ATOM 3339 O O . GLN C 1 161 ? -4.342 28.819 -47.790 1.00 105.92 153 GLN C O 1
ATOM 3341 N N . GLU C 1 162 ? -4.450 27.373 -49.515 1.00 117.48 154 GLU C N 1
ATOM 3342 C CA . GLU C 1 162 ? -3.141 27.775 -49.998 1.00 114.56 154 GLU C CA 1
ATOM 3343 C C . GLU C 1 162 ? -3.261 29.059 -50.816 1.00 113.26 154 GLU C C 1
ATOM 3344 O O . GLU C 1 162 ? -4.293 29.312 -51.440 1.00 127.25 154 GLU C O 1
ATOM 3346 N N . PRO C 1 163 ? -2.221 29.888 -50.822 1.00 101.59 155 PRO C N 1
ATOM 3347 C CA . PRO C 1 163 ? -2.275 31.123 -51.608 1.00 94.67 155 PRO C CA 1
ATOM 3348 C C . PRO C 1 163 ? -2.385 30.839 -53.095 1.00 102.01 155 PRO C C 1
ATOM 3349 O O . PRO C 1 163 ? -2.074 29.749 -53.578 1.00 104.25 155 PRO C O 1
ATOM 3353 N N . ASN C 1 164 ? -2.825 31.859 -53.828 1.00 103.49 156 ASN C N 1
ATOM 3354 C CA . ASN C 1 164 ? -2.887 31.782 -55.283 1.00 101.54 156 ASN C CA 1
ATOM 3355 C C . ASN C 1 164 ? -1.469 31.960 -55.807 1.00 105.08 156 ASN C C 1
ATOM 3356 O O . ASN C 1 164 ? -1.064 33.030 -56.271 1.00 112.25 156 ASN C O 1
ATOM 3361 N N . TYR C 1 165 ? -0.701 30.874 -55.724 1.00 100.94 157 TYR C N 1
ATOM 3362 C CA . TYR C 1 165 ? 0.702 30.938 -56.106 1.00 96.09 157 TYR C CA 1
ATOM 3363 C C . TYR C 1 165 ? 0.862 31.266 -57.585 1.00 103.39 157 TYR C C 1
ATOM 3364 O O . TYR C 1 165 ? 1.869 31.862 -57.981 1.00 110.15 157 TYR C O 1
ATOM 3373 N N . ASP C 1 166 ? -0.123 30.916 -58.412 1.00 107.36 158 ASP C N 1
ATOM 3374 C CA . ASP C 1 166 ? -0.006 31.198 -59.838 1.00 116.94 158 ASP C CA 1
ATOM 3375 C C . ASP C 1 166 ? -0.140 32.693 -60.121 1.00 122.20 158 ASP C C 1
ATOM 3376 O O . ASP C 1 166 ? 0.656 33.266 -60.874 1.00 121.13 158 ASP C O 1
ATOM 3378 N N . ALA C 1 167 ? -1.141 33.347 -59.520 1.00 129.81 159 ALA C N 1
ATOM 3379 C CA . ALA C 1 167 ? -1.312 34.785 -59.723 1.00 132.22 159 ALA C CA 1
ATOM 3380 C C . ALA C 1 167 ? -0.191 35.586 -59.073 1.00 123.60 159 ALA C C 1
ATOM 3381 O O . ALA C 1 167 ? 0.256 36.598 -59.625 1.00 120.70 159 ALA C O 1
ATOM 3383 N N . ALA C 1 168 ? 0.271 35.152 -57.899 1.00 116.02 160 ALA C N 1
ATOM 3384 C CA . ALA C 1 168 ? 1.375 35.840 -57.242 1.00 106.80 160 ALA C CA 1
ATOM 3385 C C . ALA C 1 168 ? 2.638 35.773 -58.088 1.00 107.79 160 ALA C C 1
ATOM 3386 O O . ALA C 1 168 ? 3.364 36.765 -58.214 1.00 109.11 160 ALA C O 1
ATOM 3388 N N . LEU C 1 169 ? 2.923 34.603 -58.662 1.00 107.74 161 LEU C N 1
ATOM 3389 C CA . LEU C 1 169 ? 4.088 34.455 -59.528 1.00 107.23 161 LEU C CA 1
ATOM 3390 C C . LEU C 1 169 ? 4.023 35.400 -60.721 1.00 107.52 161 LEU C C 1
ATOM 3391 O O . LEU C 1 169 ? 5.054 35.912 -61.171 1.00 115.09 161 LEU C O 1
ATOM 3396 N N . ALA C 1 170 ? 2.822 35.624 -61.260 1.00 106.82 162 ALA C N 1
ATOM 3397 C CA . ALA C 1 170 ? 2.684 36.481 -62.435 1.00 112.55 162 ALA C CA 1
ATOM 3398 C C . ALA C 1 170 ? 3.206 37.888 -62.168 1.00 111.42 162 ALA C C 1
ATOM 3399 O O . ALA C 1 170 ? 3.789 38.521 -63.056 1.00 111.12 162 ALA C O 1
ATOM 3401 N N . ALA C 1 171 ? 2.986 38.402 -60.957 1.00 110.62 163 ALA C N 1
ATOM 3402 C CA . ALA C 1 171 ? 3.501 39.721 -60.607 1.00 111.83 163 ALA C CA 1
ATOM 3403 C C . ALA C 1 171 ? 5.025 39.744 -60.589 1.00 113.60 163 ALA C C 1
ATOM 3404 O O . ALA C 1 171 ? 5.640 40.735 -60.997 1.00 112.61 163 ALA C O 1
ATOM 3406 N N . LEU C 1 172 ? 5.649 38.654 -60.131 1.00 116.02 164 LEU C N 1
ATOM 3407 C CA . LEU C 1 172 ? 7.106 38.574 -60.128 1.00 117.63 164 LEU C CA 1
ATOM 3408 C C . LEU C 1 172 ? 7.675 38.646 -61.538 1.00 125.81 164 LEU C C 1
ATOM 3409 O O . LEU C 1 172 ? 8.788 39.147 -61.734 1.00 129.54 164 LEU C O 1
ATOM 3411 N N . LYS C 1 173 ? 6.939 38.150 -62.525 1.00 131.87 165 LYS C N 1
ATOM 3412 C CA . LYS C 1 173 ? 7.416 38.149 -63.901 1.00 138.90 165 LYS C CA 1
ATOM 3413 C C . LYS C 1 173 ? 7.266 39.535 -64.518 1.00 142.66 165 LYS C C 1
ATOM 3414 O O . LYS C 1 173 ? 7.564 40.555 -63.894 1.00 138.48 165 LYS C O 1
ATOM 3417 N N . ILE D 1 12 ? 19.388 -1.680 -27.779 1.00 104.41 4 ILE D N 1
ATOM 3418 C CA . ILE D 1 12 ? 18.770 -0.462 -28.292 1.00 105.14 4 ILE D CA 1
ATOM 3419 C C . ILE D 1 12 ? 18.526 0.532 -27.156 1.00 107.61 4 ILE D C 1
ATOM 3420 O O . ILE D 1 12 ? 18.353 0.135 -26.002 1.00 116.08 4 ILE D O 1
ATOM 3422 N N . THR D 1 13 ? 18.531 1.828 -27.479 1.00 96.54 5 THR D N 1
ATOM 3423 C CA . THR D 1 13 ? 18.260 2.872 -26.500 1.00 91.71 5 THR D CA 1
ATOM 3424 C C . THR D 1 13 ? 17.313 3.907 -27.091 1.00 96.43 5 THR D C 1
ATOM 3425 O O . THR D 1 13 ? 17.301 4.140 -28.303 1.00 89.54 5 THR D O 1
ATOM 3429 N N . LEU D 1 14 ? 16.537 4.545 -26.211 1.00 102.88 6 LEU D N 1
ATOM 3430 C CA . LEU D 1 14 ? 15.624 5.629 -26.575 1.00 99.52 6 LEU D CA 1
ATOM 3431 C C . LEU D 1 14 ? 15.927 6.831 -25.690 1.00 105.11 6 LEU D C 1
ATOM 3432 O O . LEU D 1 14 ? 15.663 6.797 -24.483 1.00 114.21 6 LEU D O 1
ATOM 3434 N N . LYS D 1 15 ? 16.460 7.896 -26.293 1.00 100.64 7 LYS D N 1
ATOM 3435 C CA . LYS D 1 15 ? 16.824 9.119 -25.570 1.00 96.71 7 LYS D CA 1
ATOM 3436 C C . LYS D 1 15 ? 17.767 8.811 -24.408 1.00 97.84 7 LYS D C 1
ATOM 3437 O O . LYS D 1 15 ? 17.666 9.391 -23.323 1.00 100.89 7 LYS D O 1
ATOM 3439 N N . GLY D 1 16 ? 18.688 7.881 -24.637 1.00 90.02 8 GLY D N 1
ATOM 3440 C CA . GLY D 1 16 ? 19.689 7.483 -23.655 1.00 97.02 8 GLY D CA 1
ATOM 3441 C C . GLY D 1 16 ? 19.362 6.286 -22.788 1.00 100.03 8 GLY D C 1
ATOM 3442 O O . GLY D 1 16 ? 20.250 5.489 -22.469 1.00 92.90 8 GLY D O 1
ATOM 3443 N N . ASN D 1 17 ? 18.103 6.162 -22.374 1.00 96.03 9 ASN D N 1
ATOM 3444 C CA . ASN D 1 17 ? 17.665 5.022 -21.585 1.00 94.66 9 ASN D CA 1
ATOM 3445 C C . ASN D 1 17 ? 17.476 3.810 -22.490 1.00 92.95 9 ASN D C 1
ATOM 3446 O O . ASN D 1 17 ? 17.272 3.941 -23.699 1.00 82.92 9 ASN D O 1
ATOM 3451 N N . ALA D 1 18 ? 17.585 2.621 -21.900 1.00 99.49 10 ALA D N 1
ATOM 3452 C CA . ALA D 1 18 ? 17.506 1.383 -22.665 1.00 98.34 10 ALA D CA 1
ATOM 3453 C C . ALA D 1 18 ? 16.051 1.037 -22.982 1.00 98.12 10 ALA D C 1
ATOM 3454 O O . ALA D 1 18 ? 15.189 1.050 -22.096 1.00 93.83 10 ALA D O 1
ATOM 3456 N N . ILE D 1 19 ? 15.783 0.722 -24.249 1.00 101.05 11 ILE D N 1
ATOM 3457 C CA . ILE D 1 19 ? 14.479 0.259 -24.703 1.00 98.00 11 ILE D CA 1
ATOM 3458 C C . ILE D 1 19 ? 14.660 -1.118 -25.333 1.00 103.28 11 ILE D C 1
ATOM 3459 O O . ILE D 1 19 ? 15.746 -1.478 -25.795 1.00 110.18 11 ILE D O 1
ATOM 3461 N N . SER D 1 20 ? 13.579 -1.900 -25.342 1.00 97.60 12 SER D N 1
ATOM 3462 C CA . SER D 1 20 ? 13.621 -3.253 -25.880 1.00 91.07 12 SER D CA 1
ATOM 3463 C C . SER D 1 20 ? 12.488 -3.475 -26.872 1.00 86.04 12 SER D C 1
ATOM 3464 O O . SER D 1 20 ? 11.409 -2.891 -26.757 1.00 81.10 12 SER D O 1
ATOM 3467 N N . THR D 1 21 ? 12.730 -4.368 -27.822 1.00 87.36 13 THR D N 1
ATOM 3468 C CA . THR D 1 21 ? 11.764 -4.687 -28.861 1.00 88.04 13 THR D CA 1
ATOM 3469 C C . THR D 1 21 ? 11.262 -6.119 -28.714 1.00 82.65 13 THR D C 1
ATOM 3470 O O . THR D 1 21 ? 12.028 -7.027 -28.374 1.00 86.30 13 THR D O 1
ATOM 3474 N N . VAL D 1 22 ? 9.962 -6.305 -28.949 1.00 81.06 14 VAL D N 1
ATOM 3475 C CA . VAL D 1 22 ? 9.347 -7.626 -29.008 1.00 84.78 14 VAL D CA 1
ATOM 3476 C C . VAL D 1 22 ? 9.832 -8.333 -30.266 1.00 87.63 14 VAL D C 1
ATOM 3477 O O . VAL D 1 22 ? 9.354 -8.041 -31.367 1.00 102.11 14 VAL D O 1
ATOM 3479 N N . GLY D 1 23 ? 10.740 -9.291 -30.117 1.00 62.01 15 GLY D N 1
ATOM 3480 C CA . GLY D 1 23 ? 11.248 -10.030 -31.255 1.00 65.01 15 GLY D CA 1
ATOM 3481 C C . GLY D 1 23 ? 12.612 -9.566 -31.740 1.00 81.11 15 GLY D C 1
ATOM 3482 O O . GLY D 1 23 ? 13.357 -8.845 -31.067 1.00 76.47 15 GLY D O 1
ATOM 3483 N N . ASN D 1 24 ? 12.965 -10.077 -32.922 1.00 85.08 16 ASN D N 1
ATOM 3484 C CA . ASN D 1 24 ? 14.220 -9.783 -33.603 1.00 76.52 16 ASN D CA 1
ATOM 3485 C C . ASN D 1 24 ? 13.962 -9.535 -35.083 1.00 72.42 16 ASN D C 1
ATOM 3486 O O . ASN D 1 24 ? 13.040 -10.099 -35.677 1.00 72.64 16 ASN D O 1
ATOM 3491 N N . LEU D 1 25 ? 14.785 -8.673 -35.664 1.00 71.61 17 LEU D N 1
ATOM 3492 C CA . LEU D 1 25 ? 14.755 -8.427 -37.094 1.00 72.34 17 LEU D CA 1
ATOM 3493 C C . LEU D 1 25 ? 15.109 -9.718 -37.840 1.00 80.01 17 LEU D C 1
ATOM 3494 O O . LEU D 1 25 ? 15.777 -10.599 -37.286 1.00 89.67 17 LEU D O 1
ATOM 3499 N N . PRO D 1 26 ? 14.642 -9.881 -39.081 1.00 75.34 18 PRO D N 1
ATOM 3500 C CA . PRO D 1 26 ? 15.011 -11.075 -39.865 1.00 78.93 18 PRO D CA 1
ATOM 3501 C C . PRO D 1 26 ? 16.516 -11.183 -40.107 1.00 76.76 18 PRO D C 1
ATOM 3502 O O . PRO D 1 26 ? 17.242 -10.186 -40.127 1.00 82.15 18 PRO D O 1
ATOM 3506 N N . ASN D 1 27 ? 16.983 -12.415 -40.307 1.00 80.24 19 ASN D N 1
ATOM 3507 C CA . ASN D 1 27 ? 18.403 -12.681 -40.516 1.00 93.12 19 ASN D CA 1
ATOM 3508 C C . ASN D 1 27 ? 18.782 -12.561 -41.990 1.00 93.93 19 ASN D C 1
ATOM 3509 O O . ASN D 1 27 ? 17.943 -12.670 -42.888 1.00 100.64 19 ASN D O 1
ATOM 3514 N N . ILE D 1 28 ? 20.074 -12.316 -42.230 1.00 95.33 20 ILE D N 1
ATOM 3515 C CA . ILE D 1 28 ? 20.576 -12.293 -43.596 1.00 89.81 20 ILE D CA 1
ATOM 3516 C C . ILE D 1 28 ? 20.373 -13.671 -44.203 1.00 99.55 20 ILE D C 1
ATOM 3517 O O . ILE D 1 28 ? 20.708 -14.692 -43.591 1.00 104.78 20 ILE D O 1
ATOM 3519 N N . GLY D 1 29 ? 19.795 -13.713 -45.399 1.00 95.37 21 GLY D N 1
ATOM 3520 C CA . GLY D 1 29 ? 19.518 -14.958 -46.070 1.00 94.40 21 GLY D CA 1
ATOM 3521 C C . GLY D 1 29 ? 18.103 -15.463 -45.889 1.00 99.75 21 GLY D C 1
ATOM 3522 O O . GLY D 1 29 ? 17.648 -16.287 -46.691 1.00 111.87 21 GLY D O 1
ATOM 3523 N N . GLU D 1 30 ? 17.405 -15.001 -44.856 1.00 98.85 22 GLU D N 1
ATOM 3524 C CA . GLU D 1 30 ? 16.024 -15.399 -44.634 1.00 91.36 22 GLU D CA 1
ATOM 3525 C C . GLU D 1 30 ? 15.113 -14.673 -45.611 1.00 80.84 22 GLU D C 1
ATOM 3526 O O . GLU D 1 30 ? 15.434 -13.594 -46.109 1.00 81.04 22 GLU D O 1
ATOM 3532 N N . GLN D 1 31 ? 13.980 -15.293 -45.907 1.00 74.27 23 GLN D N 1
ATOM 3533 C CA . GLN D 1 31 ? 13.014 -14.692 -46.807 1.00 75.03 23 GLN D CA 1
ATOM 3534 C C . GLN D 1 31 ? 12.155 -13.681 -46.055 1.00 70.99 23 GLN D C 1
ATOM 3535 O O . GLN D 1 31 ? 11.948 -13.797 -44.844 1.00 67.61 23 GLN D O 1
ATOM 3541 N N . LEU D 1 32 ? 11.699 -12.653 -46.773 1.00 74.15 24 LEU D N 1
ATOM 3542 C CA . LEU D 1 32 ? 10.823 -11.641 -46.178 1.00 77.40 24 LEU D CA 1
ATOM 3543 C C . LEU D 1 32 ? 9.468 -12.236 -45.807 1.00 80.00 24 LEU D C 1
ATOM 3544 O O . LEU D 1 32 ? 8.850 -12.952 -46.603 1.00 82.53 24 LEU D O 1
ATOM 3549 N N . LYS D 1 33 ? 9.002 -11.926 -44.600 1.00 63.24 25 LYS D N 1
ATOM 3550 C CA . LYS D 1 33 ? 7.704 -12.398 -44.151 1.00 63.12 25 LYS D CA 1
ATOM 3551 C C . LYS D 1 33 ? 6.587 -11.571 -44.769 1.00 80.37 25 LYS D C 1
ATOM 3552 O O . LYS D 1 33 ? 6.719 -10.363 -44.979 1.00 93.87 25 LYS D O 1
ATOM 3558 N N . ASP D 1 34 ? 5.478 -12.239 -45.067 1.00 84.67 26 ASP D N 1
ATOM 3559 C CA . ASP D 1 34 ? 4.351 -11.546 -45.663 1.00 90.78 26 ASP D CA 1
ATOM 3560 C C . ASP D 1 34 ? 3.764 -10.551 -44.670 1.00 79.67 26 ASP D C 1
ATOM 3561 O O . ASP D 1 34 ? 4.011 -10.612 -43.463 1.00 83.12 26 ASP D O 1
ATOM 3566 N N . PHE D 1 35 ? 2.974 -9.625 -45.204 1.00 69.92 27 PHE D N 1
ATOM 3567 C CA . PHE D 1 35 ? 2.300 -8.600 -44.419 1.00 61.63 27 PHE D CA 1
ATOM 3568 C C . PHE D 1 35 ? 1.169 -8.027 -45.255 1.00 56.51 27 PHE D C 1
ATOM 3569 O O . PHE D 1 35 ? 1.108 -8.211 -46.473 1.00 58.00 27 PHE D O 1
ATOM 3577 N N . THR D 1 36 ? 0.299 -7.281 -44.588 1.00 63.52 28 THR D N 1
ATOM 3578 C CA . THR D 1 36 ? -0.703 -6.475 -45.267 1.00 62.02 28 THR D CA 1
ATOM 3579 C C . THR D 1 36 ? -0.722 -5.106 -44.612 1.00 62.67 28 THR D C 1
ATOM 3580 O O . THR D 1 36 ? -1.036 -4.983 -43.423 1.00 69.21 28 THR D O 1
ATOM 3584 N N . LEU D 1 37 ? -0.337 -4.093 -45.371 1.00 56.68 29 LEU D N 1
ATOM 3585 C CA . LEU D 1 37 ? -0.299 -2.724 -44.892 1.00 60.17 29 LEU D CA 1
ATOM 3586 C C . LEU D 1 37 ? -1.343 -1.908 -45.643 1.00 63.66 29 LEU D C 1
ATOM 3587 O O . LEU D 1 37 ? -1.777 -2.280 -46.738 1.00 70.94 29 LEU D O 1
ATOM 3592 N N . VAL D 1 38 ? -1.750 -0.789 -45.049 1.00 57.03 30 VAL D N 1
ATOM 3593 C CA . VAL D 1 38 ? -2.815 0.039 -45.603 1.00 64.15 30 VAL D CA 1
ATOM 3594 C C . VAL D 1 38 ? -2.209 1.345 -46.094 1.00 66.95 30 VAL D C 1
ATOM 3595 O O . VAL D 1 38 ? -1.391 1.957 -45.398 1.00 69.22 30 VAL D O 1
ATOM 3599 N N . ASN D 1 39 ? -2.609 1.762 -47.293 1.00 70.62 31 ASN D N 1
ATOM 3600 C CA . ASN D 1 39 ? -2.155 3.005 -47.894 1.00 69.69 31 ASN D CA 1
ATOM 3601 C C . ASN D 1 39 ? -2.964 4.179 -47.338 1.00 67.28 31 ASN D C 1
ATOM 3602 O O . ASN D 1 39 ? -3.893 4.009 -46.544 1.00 63.28 31 ASN D O 1
ATOM 3607 N N . ALA D 1 40 ? -2.597 5.398 -47.738 1.00 69.50 32 ALA D N 1
ATOM 3608 C CA . ALA D 1 40 ? -3.310 6.559 -47.214 1.00 58.63 32 ALA D CA 1
ATOM 3609 C C . ALA D 1 40 ? -4.748 6.610 -47.714 1.00 55.90 32 ALA D C 1
ATOM 3610 O O . ALA D 1 40 ? -5.637 7.063 -46.987 1.00 58.64 32 ALA D O 1
ATOM 3612 N N . ASP D 1 41 ? -5.016 6.071 -48.900 1.00 53.15 33 ASP D N 1
ATOM 3613 C CA . ASP D 1 41 ? -6.363 6.068 -49.449 1.00 70.22 33 ASP D CA 1
ATOM 3614 C C . ASP D 1 41 ? -7.145 4.820 -49.052 1.00 78.59 33 ASP D C 1
ATOM 3615 O O . ASP D 1 41 ? -8.074 4.422 -49.765 1.00 80.06 33 ASP D O 1
ATOM 3620 N N . LEU D 1 42 ? -6.765 4.189 -47.938 1.00 79.62 34 LEU D N 1
ATOM 3621 C CA . LEU D 1 42 ? -7.412 3.002 -47.382 1.00 71.42 34 LEU D CA 1
ATOM 3622 C C . LEU D 1 42 ? -7.289 1.790 -48.300 1.00 74.35 34 LEU D C 1
ATOM 3623 O O . LEU D 1 42 ? -8.019 0.808 -48.142 1.00 71.48 34 LEU D O 1
ATOM 3628 N N . SER D 1 43 ? -6.367 1.846 -49.252 1.00 72.16 35 SER D N 1
ATOM 3629 C CA . SER D 1 43 ? -6.034 0.698 -50.073 1.00 67.40 35 SER D CA 1
ATOM 3630 C C . SER D 1 43 ? -4.946 -0.108 -49.374 1.00 69.51 35 SER D C 1
ATOM 3631 O O . SER D 1 43 ? -4.165 0.430 -48.584 1.00 61.53 35 SER D O 1
ATOM 3634 N N . GLU D 1 44 ? -4.919 -1.411 -49.651 1.00 72.22 36 GLU D N 1
ATOM 3635 C CA . GLU D 1 44 ? -3.999 -2.331 -48.999 1.00 67.40 36 GLU D CA 1
ATOM 3636 C C . GLU D 1 44 ? -2.873 -2.746 -49.932 1.00 75.07 36 GLU D C 1
ATOM 3637 O O . GLU D 1 44 ? -3.060 -2.880 -51.144 1.00 83.37 36 GLU D O 1
ATOM 3643 N N . LYS D 1 45 ? -1.701 -2.958 -49.343 1.00 71.92 37 LYS D N 1
ATOM 3644 C CA . LYS D 1 45 ? -0.529 -3.462 -50.044 1.00 77.48 37 LYS D CA 1
ATOM 3645 C C . LYS D 1 45 ? -0.033 -4.724 -49.350 1.00 78.31 37 LYS D C 1
ATOM 3646 O O . LYS D 1 45 ? -0.104 -4.839 -48.121 1.00 80.24 37 LYS D O 1
ATOM 3652 N N . THR D 1 46 ? 0.454 -5.674 -50.144 1.00 71.88 38 THR D N 1
ATOM 3653 C CA . THR D 1 46 ? 0.933 -6.954 -49.644 1.00 79.67 38 THR D CA 1
ATOM 3654 C C . THR D 1 46 ? 2.326 -7.187 -50.215 1.00 87.23 38 THR D C 1
ATOM 3655 O O . THR D 1 46 ? 2.704 -6.597 -51.231 1.00 95.08 38 THR D O 1
ATOM 3659 N N . LEU D 1 47 ? 3.091 -8.057 -49.546 1.00 79.99 39 LEU D N 1
ATOM 3660 C CA . LEU D 1 47 ? 4.424 -8.425 -50.013 1.00 72.02 39 LEU D CA 1
ATOM 3661 C C . LEU D 1 47 ? 4.432 -8.837 -51.480 1.00 74.46 39 LEU D C 1
ATOM 3662 O O . LEU D 1 47 ? 5.445 -8.670 -52.169 1.00 74.82 39 LEU D O 1
ATOM 3667 N N . ALA D 1 48 ? 3.319 -9.373 -51.978 1.00 82.64 40 ALA D N 1
ATOM 3668 C CA . ALA D 1 48 ? 3.251 -9.764 -53.380 1.00 86.61 40 ALA D CA 1
ATOM 3669 C C . ALA D 1 48 ? 3.360 -8.564 -54.315 1.00 91.89 40 ALA D C 1
ATOM 3670 O O . ALA D 1 48 ? 3.827 -8.708 -55.451 1.00 98.12 40 ALA D O 1
ATOM 3672 N N . ASP D 1 49 ? 2.957 -7.375 -53.859 1.00 89.64 41 ASP D N 1
ATOM 3673 C CA . ASP D 1 49 ? 3.019 -6.188 -54.707 1.00 86.30 41 ASP D CA 1
ATOM 3674 C C . ASP D 1 49 ? 4.439 -5.806 -55.086 1.00 88.08 41 ASP D C 1
ATOM 3675 O O . ASP D 1 49 ? 4.621 -4.952 -55.959 1.00 87.59 41 ASP D O 1
ATOM 3680 N N . TYR D 1 50 ? 5.442 -6.416 -54.462 1.00 91.29 42 TYR D N 1
ATOM 3681 C CA . TYR D 1 50 ? 6.835 -6.077 -54.712 1.00 86.53 42 TYR D CA 1
ATOM 3682 C C . TYR D 1 50 ? 7.638 -7.285 -55.184 1.00 79.20 42 TYR D C 1
ATOM 3683 O O . TYR D 1 50 ? 8.867 -7.289 -55.069 1.00 80.49 42 TYR D O 1
ATOM 3692 N N . LYS D 1 51 ? 6.968 -8.307 -55.715 1.00 77.82 43 LYS D N 1
ATOM 3693 C CA . LYS D 1 51 ? 7.658 -9.513 -56.160 1.00 85.10 43 LYS D CA 1
ATOM 3694 C C . LYS D 1 51 ? 8.627 -9.196 -57.293 1.00 88.48 43 LYS D C 1
ATOM 3695 O O . LYS D 1 51 ? 8.275 -8.513 -58.258 1.00 80.31 43 LYS D O 1
ATOM 3697 N N . GLY D 1 52 ? 9.850 -9.709 -57.174 1.00 89.77 44 GLY D N 1
ATOM 3698 C CA . GLY D 1 52 ? 10.867 -9.510 -58.185 1.00 91.35 44 GLY D CA 1
ATOM 3699 C C . GLY D 1 52 ? 11.555 -8.166 -58.150 1.00 90.06 44 GLY D C 1
ATOM 3700 O O . GLY D 1 52 ? 12.322 -7.854 -59.067 1.00 94.07 44 GLY D O 1
ATOM 3701 N N . LYS D 1 53 ? 11.289 -7.351 -57.138 1.00 90.51 45 LYS D N 1
ATOM 3702 C CA . LYS D 1 53 ? 11.888 -6.033 -57.008 1.00 88.97 45 LYS D CA 1
ATOM 3703 C C . LYS D 1 53 ? 12.693 -5.969 -55.720 1.00 90.59 45 LYS D C 1
ATOM 3704 O O . LYS D 1 53 ? 12.298 -6.545 -54.702 1.00 87.78 45 LYS D O 1
ATOM 3706 N N . LYS D 1 54 ? 13.834 -5.287 -55.774 1.00 93.59 46 LYS D N 1
ATOM 3707 C CA . LYS D 1 54 ? 14.611 -5.061 -54.567 1.00 88.54 46 LYS D CA 1
ATOM 3708 C C . LYS D 1 54 ? 13.848 -4.082 -53.684 1.00 85.68 46 LYS D C 1
ATOM 3709 O O . LYS D 1 54 ? 13.379 -3.041 -54.154 1.00 92.58 46 LYS D O 1
ATOM 3711 N N . VAL D 1 55 ? 13.686 -4.430 -52.414 1.00 77.29 47 VAL D N 1
ATOM 3712 C CA . VAL D 1 55 ? 12.787 -3.714 -51.520 1.00 70.39 47 VAL D CA 1
ATOM 3713 C C . VAL D 1 55 ? 13.589 -3.151 -50.357 1.00 79.36 47 VAL D C 1
ATOM 3714 O O . VAL D 1 55 ? 14.460 -3.832 -49.805 1.00 82.13 47 VAL D O 1
ATOM 3718 N N . VAL D 1 56 ? 13.296 -1.904 -49.990 1.00 81.61 48 VAL D N 1
ATOM 3719 C CA . VAL D 1 56 ? 13.816 -1.291 -48.774 1.00 74.69 48 VAL D CA 1
ATOM 3720 C C . VAL D 1 56 ? 12.650 -1.008 -47.842 1.00 78.58 48 VAL D C 1
ATOM 3721 O O . VAL D 1 56 ? 11.743 -0.240 -48.184 1.00 82.41 48 VAL D O 1
ATOM 3725 N N . LEU D 1 57 ? 12.670 -1.646 -46.679 1.00 77.23 49 LEU D N 1
ATOM 3726 C CA . LEU D 1 57 ? 11.692 -1.413 -45.627 1.00 71.80 49 LEU D CA 1
ATOM 3727 C C . LEU D 1 57 ? 12.252 -0.364 -44.673 1.00 70.30 49 LEU D C 1
ATOM 3728 O O . LEU D 1 57 ? 13.245 -0.607 -43.981 1.00 65.43 49 LEU D O 1
ATOM 3733 N N . ASN D 1 58 ? 11.640 0.816 -44.669 1.00 73.63 50 ASN D N 1
ATOM 3734 C CA . ASN D 1 58 ? 12.027 1.927 -43.802 1.00 61.22 50 ASN D CA 1
ATOM 3735 C C . ASN D 1 58 ? 11.023 1.961 -42.653 1.00 59.71 50 ASN D C 1
ATOM 3736 O O . ASN D 1 58 ? 9.873 2.367 -42.833 1.00 69.21 50 ASN D O 1
ATOM 3741 N N . ILE D 1 59 ? 11.452 1.502 -41.479 1.00 53.73 51 ILE D N 1
ATOM 3742 C CA . ILE D 1 59 ? 10.565 1.239 -40.346 1.00 66.15 51 ILE D CA 1
ATOM 3743 C C . ILE D 1 59 ? 10.705 2.369 -39.329 1.00 65.80 51 ILE D C 1
ATOM 3744 O O . ILE D 1 59 ? 11.795 2.589 -38.785 1.00 66.09 51 ILE D O 1
ATOM 3749 N N . PHE D 1 60 ? 9.591 3.064 -39.039 1.00 62.81 52 PHE D N 1
ATOM 3750 C CA . PHE D 1 60 ? 9.593 4.267 -38.199 1.00 62.42 52 PHE D CA 1
ATOM 3751 C C . PHE D 1 60 ? 8.749 4.103 -36.936 1.00 65.47 52 PHE D C 1
ATOM 3752 O O . PHE D 1 60 ? 7.687 3.472 -36.974 1.00 78.94 52 PHE D O 1
ATOM 3760 N N . PRO D 1 61 ? 9.177 4.692 -35.812 1.00 60.26 53 PRO D N 1
ATOM 3761 C CA . PRO D 1 61 ? 8.234 4.911 -34.699 1.00 58.34 53 PRO D CA 1
ATOM 3762 C C . PRO D 1 61 ? 7.067 5.775 -35.106 1.00 59.10 53 PRO D C 1
ATOM 3763 O O . PRO D 1 61 ? 5.925 5.523 -34.696 1.00 66.87 53 PRO D O 1
ATOM 3767 N N . SER D 1 62 ? 7.342 6.818 -35.886 1.00 53.72 54 SER D N 1
ATOM 3768 C CA . SER D 1 62 ? 6.306 7.634 -36.495 1.00 55.59 54 SER D CA 1
ATOM 3769 C C . SER D 1 62 ? 6.898 8.366 -37.688 1.00 71.45 54 SER D C 1
ATOM 3770 O O . SER D 1 62 ? 8.048 8.815 -37.644 1.00 73.79 54 SER D O 1
ATOM 3773 N N . ILE D 1 63 ? 6.095 8.491 -38.745 1.00 69.47 55 ILE D N 1
ATOM 3774 C CA . ILE D 1 63 ? 6.414 9.381 -39.847 1.00 59.54 55 ILE D CA 1
ATOM 3775 C C . ILE D 1 63 ? 5.668 10.695 -39.745 1.00 51.83 55 ILE D C 1
ATOM 3776 O O . ILE D 1 63 ? 5.716 11.496 -40.686 1.00 59.35 55 ILE D O 1
ATOM 3781 N N . ASP D 1 64 ? 4.926 10.909 -38.663 1.00 55.94 56 ASP D N 1
ATOM 3782 C CA . ASP D 1 64 ? 4.205 12.160 -38.401 1.00 66.73 56 ASP D CA 1
ATOM 3783 C C . ASP D 1 64 ? 4.914 12.995 -37.333 1.00 54.99 56 ASP D C 1
ATOM 3784 O O . ASP D 1 64 ? 4.300 13.499 -36.395 1.00 51.84 56 ASP D O 1
ATOM 3789 N N . THR D 1 65 ? 6.230 13.144 -37.445 1.00 55.17 57 THR D N 1
ATOM 3790 C CA . THR D 1 65 ? 6.979 13.847 -36.413 1.00 62.23 57 THR D CA 1
ATOM 3791 C C . THR D 1 65 ? 7.127 15.334 -36.694 1.00 67.31 57 THR D C 1
ATOM 3792 O O . THR D 1 65 ? 7.346 16.107 -35.757 1.00 72.78 57 THR D O 1
ATOM 3796 N N . GLY D 1 66 ? 7.041 15.757 -37.950 1.00 69.56 58 GLY D N 1
ATOM 3797 C CA . GLY D 1 66 ? 7.088 17.171 -38.255 1.00 79.35 58 GLY D CA 1
ATOM 3798 C C . GLY D 1 66 ? 8.476 17.712 -38.474 1.00 85.09 58 GLY D C 1
ATOM 3799 O O . GLY D 1 66 ? 8.670 18.933 -38.423 1.00 96.57 58 GLY D O 1
ATOM 3800 N N . VAL D 1 67 ? 9.443 16.840 -38.736 1.00 80.56 59 VAL D N 1
ATOM 3801 C CA . VAL D 1 67 ? 10.842 17.201 -38.905 1.00 75.59 59 VAL D CA 1
ATOM 3802 C C . VAL D 1 67 ? 11.239 16.867 -40.331 1.00 83.63 59 VAL D C 1
ATOM 3803 O O . VAL D 1 67 ? 10.960 15.769 -40.822 1.00 93.18 59 VAL D O 1
ATOM 3805 N N . CYS D 1 68 ? 11.875 17.824 -40.997 1.00 98.32 60 CYS D N 1
ATOM 3806 C CA . CYS D 1 68 ? 12.200 17.696 -42.412 1.00 107.52 60 CYS D CA 1
ATOM 3807 C C . CYS D 1 68 ? 13.170 16.537 -42.583 1.00 103.80 60 CYS D C 1
ATOM 3808 O O . CYS D 1 68 ? 14.332 16.615 -42.174 1.00 105.39 60 CYS D O 1
ATOM 3811 N N . ALA D 1 69 ? 12.687 15.447 -43.171 1.00 101.44 61 ALA D N 1
ATOM 3812 C CA . ALA D 1 69 ? 13.477 14.232 -43.336 1.00 99.62 61 ALA D CA 1
ATOM 3813 C C . ALA D 1 69 ? 14.456 14.393 -44.500 1.00 103.40 61 ALA D C 1
ATOM 3814 O O . ALA D 1 69 ? 14.404 13.680 -45.502 1.00 117.61 61 ALA D O 1
ATOM 3816 N N . ALA D 1 70 ? 15.366 15.359 -44.341 1.00 97.23 62 ALA D N 1
ATOM 3817 C CA . ALA D 1 70 ? 16.333 15.654 -45.396 1.00 95.52 62 ALA D CA 1
ATOM 3818 C C . ALA D 1 70 ? 17.136 14.418 -45.788 1.00 97.36 62 ALA D C 1
ATOM 3819 O O . ALA D 1 70 ? 17.279 14.112 -46.977 1.00 95.29 62 ALA D O 1
ATOM 3821 N N . SER D 1 71 ? 17.651 13.678 -44.803 1.00 97.41 63 SER D N 1
ATOM 3822 C CA . SER D 1 71 ? 18.414 12.478 -45.137 1.00 100.37 63 SER D CA 1
ATOM 3823 C C . SER D 1 71 ? 17.513 11.418 -45.760 1.00 101.46 63 SER D C 1
ATOM 3824 O O . SER D 1 71 ? 17.903 10.758 -46.730 1.00 107.11 63 SER D O 1
ATOM 3827 N N . ALA D 1 72 ? 16.298 11.251 -45.227 1.00 93.43 64 ALA D N 1
ATOM 3828 C CA . ALA D 1 72 ? 15.399 10.237 -45.767 1.00 92.58 64 ALA D CA 1
ATOM 3829 C C . ALA D 1 72 ? 14.991 10.564 -47.196 1.00 91.14 64 ALA D C 1
ATOM 3830 O O . ALA D 1 72 ? 14.871 9.663 -48.034 1.00 89.75 64 ALA D O 1
ATOM 3832 N N . ARG D 1 73 ? 14.795 11.848 -47.499 1.00 92.75 65 ARG D N 1
ATOM 3833 C CA . ARG D 1 73 ? 14.442 12.244 -48.859 1.00 98.34 65 ARG D CA 1
ATOM 3834 C C . ARG D 1 73 ? 15.590 11.974 -49.824 1.00 105.55 65 ARG D C 1
ATOM 3835 O O . ARG D 1 73 ? 15.361 11.627 -50.988 1.00 105.97 65 ARG D O 1
ATOM 3837 N N . LYS D 1 74 ? 16.831 12.166 -49.371 1.00 109.15 66 LYS D N 1
ATOM 3838 C CA . LYS D 1 74 ? 17.971 11.908 -50.243 1.00 114.67 66 LYS D CA 1
ATOM 3839 C C . LYS D 1 74 ? 18.086 10.423 -50.574 1.00 104.88 66 LYS D C 1
ATOM 3840 O O . LYS D 1 74 ? 18.431 10.059 -51.704 1.00 106.62 66 LYS D O 1
ATOM 3842 N N . PHE D 1 75 ? 17.793 9.550 -49.609 1.00 95.36 67 PHE D N 1
ATOM 3843 C CA . PHE D 1 75 ? 17.850 8.117 -49.881 1.00 91.94 67 PHE D CA 1
ATOM 3844 C C . PHE D 1 75 ? 16.779 7.709 -50.885 1.00 96.33 67 PHE D C 1
ATOM 3845 O O . PHE D 1 75 ? 17.069 7.019 -51.870 1.00 92.59 67 PHE D O 1
ATOM 3853 N N . ASN D 1 76 ? 15.537 8.155 -50.665 1.00 96.01 68 ASN D N 1
ATOM 3854 C CA . ASN D 1 76 ? 14.437 7.779 -51.548 1.00 96.07 68 ASN D CA 1
ATOM 3855 C C . ASN D 1 76 ? 14.672 8.245 -52.978 1.00 98.26 68 ASN D C 1
ATOM 3856 O O . ASN D 1 76 ? 14.254 7.571 -53.925 1.00 102.09 68 ASN D O 1
ATOM 3861 N N . GLN D 1 77 ? 15.323 9.394 -53.158 1.00 99.39 69 GLN D N 1
ATOM 3862 C CA . GLN D 1 77 ? 15.618 9.864 -54.507 1.00 102.94 69 GLN D CA 1
ATOM 3863 C C . GLN D 1 77 ? 16.640 8.960 -55.185 1.00 110.49 69 GLN D C 1
ATOM 3864 O O . GLN D 1 77 ? 16.476 8.583 -56.352 1.00 116.42 69 GLN D O 1
ATOM 3866 N N . GLU D 1 78 ? 17.706 8.602 -54.466 1.00 110.77 70 GLU D N 1
ATOM 3867 C CA . GLU D 1 78 ? 18.740 7.762 -55.056 1.00 110.22 70 GLU D CA 1
ATOM 3868 C C . GLU D 1 78 ? 18.220 6.346 -55.282 1.00 117.16 70 GLU D C 1
ATOM 3869 O O . GLU D 1 78 ? 18.414 5.767 -56.357 1.00 124.25 70 GLU D O 1
ATOM 3871 N N . ALA D 1 79 ? 17.543 5.780 -54.277 1.00 113.91 71 ALA D N 1
ATOM 3872 C CA . ALA D 1 79 ? 17.047 4.410 -54.383 1.00 112.41 71 ALA D CA 1
ATOM 3873 C C . ALA D 1 79 ? 16.025 4.268 -55.505 1.00 119.78 71 ALA D C 1
ATOM 3874 O O . ALA D 1 79 ? 16.004 3.251 -56.208 1.00 119.70 71 ALA D O 1
ATOM 3876 N N . SER D 1 80 ? 15.147 5.259 -55.670 1.00 128.38 72 SER D N 1
ATOM 3877 C CA . SER D 1 80 ? 14.178 5.199 -56.760 1.00 133.21 72 SER D CA 1
ATOM 3878 C C . SER D 1 80 ? 14.855 5.279 -58.124 1.00 134.30 72 SER D C 1
ATOM 3879 O O . SER D 1 80 ? 14.367 4.681 -59.089 1.00 147.84 72 SER D O 1
ATOM 3882 N N . ASN D 1 81 ? 15.960 6.022 -58.234 1.00 123.39 73 ASN D N 1
ATOM 3883 C CA . ASN D 1 81 ? 16.679 6.081 -59.503 1.00 125.20 73 ASN D CA 1
ATOM 3884 C C . ASN D 1 81 ? 17.218 4.714 -59.914 1.00 130.58 73 ASN D C 1
ATOM 3885 O O . ASN D 1 81 ? 17.400 4.455 -61.109 1.00 134.12 73 ASN D O 1
ATOM 3887 N N . LEU D 1 82 ? 17.486 3.836 -58.946 1.00 127.13 74 LEU D N 1
ATOM 3888 C CA . LEU D 1 82 ? 18.019 2.511 -59.241 1.00 123.35 74 LEU D CA 1
ATOM 3889 C C . LEU D 1 82 ? 16.999 1.651 -59.982 1.00 130.10 74 LEU D C 1
ATOM 3890 O O . LEU D 1 82 ? 15.787 1.749 -59.763 1.00 119.54 74 LEU D O 1
ATOM 3895 N N . ASP D 1 83 ? 17.509 0.792 -60.861 1.00 151.60 75 ASP D N 1
ATOM 3896 C CA . ASP D 1 83 ? 16.648 -0.087 -61.639 1.00 154.47 75 ASP D CA 1
ATOM 3897 C C . ASP D 1 83 ? 16.012 -1.139 -60.739 1.00 151.06 75 ASP D C 1
ATOM 3898 O O . ASP D 1 83 ? 16.702 -1.799 -59.955 1.00 152.24 75 ASP D O 1
ATOM 3900 N N . ASN D 1 84 ? 14.691 -1.295 -60.861 1.00 144.19 76 ASN D N 1
ATOM 3901 C CA . ASN D 1 84 ? 13.945 -2.349 -60.172 1.00 135.07 76 ASN D CA 1
ATOM 3902 C C . ASN D 1 84 ? 14.158 -2.284 -58.657 1.00 123.61 76 ASN D C 1
ATOM 3903 O O . ASN D 1 84 ? 14.566 -3.253 -58.014 1.00 121.70 76 ASN D O 1
ATOM 3908 N N . THR D 1 85 ? 13.889 -1.112 -58.086 1.00 116.89 77 THR D N 1
ATOM 3909 C CA . THR D 1 85 ? 14.071 -0.882 -56.660 1.00 111.80 77 THR D CA 1
ATOM 3910 C C . THR D 1 85 ? 12.876 -0.104 -56.131 1.00 102.54 77 THR D C 1
ATOM 3911 O O . THR D 1 85 ? 12.383 0.809 -56.799 1.00 104.72 77 THR D O 1
ATOM 3915 N N . VAL D 1 86 ? 12.404 -0.477 -54.938 1.00 89.07 78 VAL D N 1
ATOM 3916 C CA . VAL D 1 86 ? 11.271 0.182 -54.296 1.00 85.38 78 VAL D CA 1
ATOM 3917 C C . VAL D 1 86 ? 11.611 0.477 -52.838 1.00 80.94 78 VAL D C 1
ATOM 3918 O O . VAL D 1 86 ? 12.233 -0.344 -52.153 1.00 83.58 78 VAL D O 1
ATOM 3922 N N . VAL D 1 87 ? 11.204 1.656 -52.366 1.00 73.13 79 VAL D N 1
ATOM 3923 C CA . VAL D 1 87 ? 11.316 2.042 -50.963 1.00 71.49 79 VAL D CA 1
ATOM 3924 C C . VAL D 1 87 ? 9.922 2.009 -50.355 1.00 72.50 79 VAL D C 1
ATOM 3925 O O . VAL D 1 87 ? 8.980 2.568 -50.930 1.00 73.97 79 VAL D O 1
ATOM 3929 N N . VAL D 1 88 ? 9.782 1.343 -49.211 1.00 67.88 80 VAL D N 1
ATOM 3930 C CA . VAL D 1 88 ? 8.493 1.206 -48.541 1.00 66.22 80 VAL D CA 1
ATOM 3931 C C . VAL D 1 88 ? 8.637 1.654 -47.095 1.00 68.03 80 VAL D C 1
ATOM 3932 O O . VAL D 1 88 ? 9.394 1.046 -46.327 1.00 65.54 80 VAL D O 1
ATOM 3936 N N . ASN D 1 89 ? 7.894 2.696 -46.719 1.00 61.71 81 ASN D N 1
ATOM 3937 C CA . ASN D 1 89 ? 7.921 3.225 -45.363 1.00 57.94 81 ASN D CA 1
ATOM 3938 C C . ASN D 1 89 ? 6.808 2.568 -44.552 1.00 59.05 81 ASN D C 1
ATOM 3939 O O . ASN D 1 89 ? 5.635 2.621 -44.942 1.00 58.26 81 ASN D O 1
ATOM 3944 N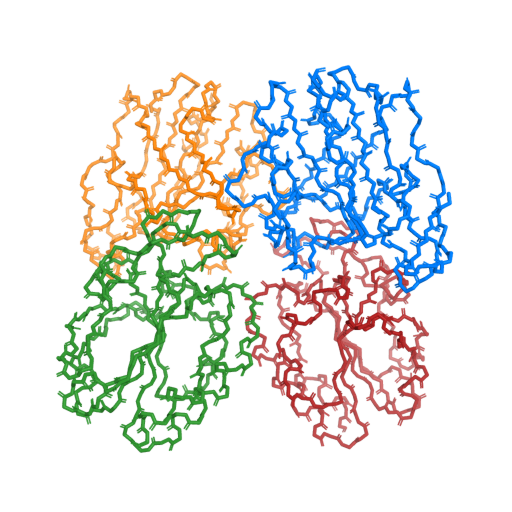 N . VAL D 1 90 ? 7.173 1.963 -43.421 1.00 53.31 82 VAL D N 1
ATOM 3945 C CA . VAL D 1 90 ? 6.237 1.265 -42.546 1.00 54.78 82 VAL D CA 1
ATOM 3946 C C . VAL D 1 90 ? 6.289 1.893 -41.160 1.00 61.41 82 VAL D C 1
ATOM 3947 O O . VAL D 1 90 ? 7.376 2.110 -40.608 1.00 61.12 82 VAL D O 1
ATOM 3951 N N . SER D 1 91 ? 5.112 2.162 -40.597 1.00 66.55 83 SER D N 1
ATOM 3952 C CA . SER D 1 91 ? 4.984 2.758 -39.274 1.00 60.72 83 SER D CA 1
ATOM 3953 C C . SER D 1 91 ? 3.593 2.447 -38.742 1.00 62.67 83 SER D C 1
ATOM 3954 O O . SER D 1 91 ? 2.698 2.058 -39.491 1.00 46.04 83 SER D O 1
ATOM 3957 N N . LYS D 1 92 ? 3.390 2.733 -37.459 1.00 62.86 84 LYS D N 1
ATOM 3958 C CA . LYS D 1 92 ? 2.090 2.519 -36.836 1.00 54.51 84 LYS D CA 1
ATOM 3959 C C . LYS D 1 92 ? 1.114 3.665 -37.059 1.00 56.06 84 LYS D C 1
ATOM 3960 O O . LYS D 1 92 ? -0.039 3.553 -36.627 1.00 53.15 84 LYS D O 1
ATOM 3966 N N . ASP D 1 93 ? 1.527 4.722 -37.765 1.00 61.98 85 ASP D N 1
ATOM 3967 C CA . ASP D 1 93 ? 0.675 5.884 -38.001 1.00 61.69 85 ASP D CA 1
ATOM 3968 C C . ASP D 1 93 ? -0.580 5.507 -38.784 1.00 57.70 85 ASP D C 1
ATOM 3969 O O . ASP D 1 93 ? -0.538 4.690 -39.706 1.00 44.29 85 ASP D O 1
ATOM 3974 N N . LEU D 1 94 ? -1.703 6.123 -38.425 1.00 52.84 86 LEU D N 1
ATOM 3975 C CA . LEU D 1 94 ? -2.933 5.855 -39.151 1.00 53.35 86 LEU D CA 1
ATOM 3976 C C . LEU D 1 94 ? -2.789 6.298 -40.602 1.00 56.76 86 LEU D C 1
ATOM 3977 O O . LEU D 1 94 ? -2.024 7.217 -40.899 1.00 59.99 86 LEU D O 1
ATOM 3982 N N . PRO D 1 95 ? -3.509 5.662 -41.530 1.00 63.94 87 PRO D N 1
ATOM 3983 C CA . PRO D 1 95 ? -3.413 6.092 -42.934 1.00 70.56 87 PRO D CA 1
ATOM 3984 C C . PRO D 1 95 ? -3.692 7.571 -43.119 1.00 72.75 87 PRO D C 1
ATOM 3985 O O . PRO D 1 95 ? -3.195 8.180 -44.075 1.00 72.08 87 PRO D O 1
ATOM 3989 N N . PHE D 1 96 ? -4.458 8.167 -42.201 1.00 74.58 88 PHE D N 1
ATOM 3990 C CA . PHE D 1 96 ? -4.785 9.588 -42.234 1.00 76.16 88 PHE D CA 1
ATOM 3991 C C . PHE D 1 96 ? -3.582 10.496 -41.987 1.00 88.38 88 PHE D C 1
ATOM 3992 O O . PHE D 1 96 ? -3.670 11.697 -42.269 1.00 98.39 88 PHE D O 1
ATOM 4000 N N . ALA D 1 97 ? -2.475 9.968 -41.454 1.00 82.37 89 ALA D N 1
ATOM 4001 C CA . ALA D 1 97 ? -1.286 10.773 -41.207 1.00 63.56 89 ALA D CA 1
ATOM 4002 C C . ALA D 1 97 ? -0.175 10.512 -42.207 1.00 62.27 89 ALA D C 1
ATOM 4003 O O . ALA D 1 97 ? 0.818 11.245 -42.207 1.00 59.80 89 ALA D O 1
ATOM 4005 N N . LEU D 1 98 ? -0.334 9.518 -43.081 1.00 63.38 90 LEU D N 1
ATOM 4006 C CA . LEU D 1 98 ? 0.734 9.181 -44.016 1.00 66.44 90 LEU D CA 1
ATOM 4007 C C . LEU D 1 98 ? 1.070 10.352 -44.937 1.00 66.56 90 LEU D C 1
ATOM 4008 O O . LEU D 1 98 ? 2.236 10.538 -45.306 1.00 69.86 90 LEU D O 1
ATOM 4013 N N . GLY D 1 99 ? 0.073 11.162 -45.300 1.00 63.62 91 GLY D N 1
ATOM 4014 C CA . GLY D 1 99 ? 0.311 12.287 -46.188 1.00 68.20 91 GLY D CA 1
ATOM 4015 C C . GLY D 1 99 ? 1.253 13.337 -45.636 1.00 74.60 91 GLY D C 1
ATOM 4016 O O . GLY D 1 99 ? 1.818 14.119 -46.411 1.00 76.50 91 GLY D O 1
ATOM 4017 N N . ARG D 1 100 ? 1.448 13.375 -44.320 1.00 70.20 92 ARG D N 1
ATOM 4018 C CA . ARG D 1 100 ? 2.374 14.341 -43.750 1.00 68.08 92 ARG D CA 1
ATOM 4019 C C . ARG D 1 100 ? 3.818 13.863 -43.778 1.00 67.17 92 ARG D C 1
ATOM 4020 O O . ARG D 1 100 ? 4.699 14.580 -43.289 1.00 83.04 92 ARG D O 1
ATOM 4028 N N . PHE D 1 101 ? 4.080 12.677 -44.314 1.00 63.34 93 PHE D N 1
ATOM 4029 C CA . PHE D 1 101 ? 5.447 12.248 -44.575 1.00 72.08 93 PHE D CA 1
ATOM 4030 C C . PHE D 1 101 ? 5.885 12.884 -45.884 1.00 73.35 93 PHE D C 1
ATOM 4031 O O . PHE D 1 101 ? 5.415 12.503 -46.960 1.00 76.89 93 PHE D O 1
ATOM 4039 N N . CYS D 1 102 ? 6.751 13.880 -45.791 1.00 81.87 94 CYS D N 1
ATOM 4040 C CA . CYS D 1 102 ? 7.132 14.653 -46.963 1.00 93.98 94 CYS D CA 1
ATOM 4041 C C . CYS D 1 102 ? 8.186 13.960 -47.814 1.00 98.73 94 CYS D C 1
ATOM 4042 O O . CYS D 1 102 ? 8.272 14.235 -49.015 1.00 105.80 94 CYS D O 1
ATOM 4045 N N . ALA D 1 103 ? 8.999 13.081 -47.224 1.00 100.83 95 ALA D N 1
ATOM 4046 C CA . ALA D 1 103 ? 10.105 12.473 -47.959 1.00 103.51 95 ALA D CA 1
ATOM 4047 C C . ALA D 1 103 ? 9.654 11.705 -49.196 1.00 108.78 95 ALA D C 1
ATOM 4048 O O . ALA D 1 103 ? 10.484 11.432 -50.072 1.00 105.67 95 ALA D O 1
ATOM 4050 N N . ALA D 1 104 ? 8.372 11.349 -49.300 1.00 119.84 96 ALA D N 1
ATOM 4051 C CA . ALA D 1 104 ? 7.858 10.707 -50.502 1.00 131.04 96 ALA D CA 1
ATOM 4052 C C . ALA D 1 104 ? 7.123 11.684 -51.417 1.00 135.83 96 ALA D C 1
ATOM 4053 O O . ALA D 1 104 ? 6.346 11.254 -52.276 1.00 136.40 96 ALA D O 1
ATOM 4055 N N . GLU D 1 105 ? 7.358 12.986 -51.254 1.00 134.67 97 GLU D N 1
ATOM 4056 C CA . GLU D 1 105 ? 6.726 14.000 -52.092 1.00 127.20 97 GLU D CA 1
ATOM 4057 C C . GLU D 1 105 ? 7.450 14.064 -53.433 1.00 116.31 97 GLU D C 1
ATOM 4058 O O . GLU D 1 105 ? 8.658 14.324 -53.481 1.00 117.03 97 GLU D O 1
ATOM 4060 N N . GLY D 1 106 ? 6.721 13.810 -54.517 1.00 113.68 98 GLY D N 1
ATOM 4061 C CA . GLY D 1 106 ? 7.277 13.869 -55.851 1.00 113.15 98 GLY D CA 1
ATOM 4062 C C . GLY D 1 106 ? 8.160 12.705 -56.240 1.00 120.30 98 GLY D C 1
ATOM 4063 O O . GLY D 1 106 ? 8.596 12.644 -57.397 1.00 115.61 98 GLY D O 1
ATOM 4064 N N . LEU D 1 107 ? 8.451 11.787 -55.321 1.00 135.70 99 LEU D N 1
ATOM 4065 C CA . LEU D 1 107 ? 9.285 10.633 -55.620 1.00 136.13 99 LEU D CA 1
ATOM 4066 C C . LEU D 1 107 ? 8.404 9.477 -56.072 1.00 135.20 99 LEU D C 1
ATOM 4067 O O . LEU D 1 107 ? 7.353 9.215 -55.479 1.00 133.78 99 LEU D O 1
ATOM 4069 N N . ASN D 1 108 ? 8.836 8.784 -57.120 1.00 135.60 100 ASN D N 1
ATOM 4070 C CA . ASN D 1 108 ? 8.157 7.572 -57.550 1.00 136.34 100 ASN D CA 1
ATOM 4071 C C . ASN D 1 108 ? 8.763 6.350 -56.865 1.00 134.62 100 ASN D C 1
ATOM 4072 O O . ASN D 1 108 ? 9.836 6.412 -56.258 1.00 144.16 100 ASN D O 1
ATOM 4074 N N . ASN D 1 109 ? 8.055 5.223 -56.973 1.00 118.60 101 ASN D N 1
ATOM 4075 C CA . ASN D 1 109 ? 8.496 3.944 -56.411 1.00 102.72 101 ASN D CA 1
ATOM 4076 C C . ASN D 1 109 ? 8.778 4.031 -54.914 1.00 91.12 101 ASN D C 1
ATOM 4077 O O . ASN D 1 109 ? 9.636 3.314 -54.392 1.00 91.73 101 ASN D O 1
ATOM 4082 N N . VAL D 1 110 ? 8.052 4.887 -54.202 1.00 82.95 102 VAL D N 1
ATOM 4083 C CA . VAL D 1 110 ? 8.175 4.997 -52.755 1.00 74.77 102 VAL D CA 1
ATOM 4084 C C . VAL D 1 110 ? 6.779 4.986 -52.159 1.00 73.49 102 VAL D C 1
ATOM 4085 O O . VAL D 1 110 ? 5.979 5.888 -52.429 1.00 79.30 102 VAL D O 1
ATOM 4089 N N . ASP D 1 111 ? 6.477 3.952 -51.385 1.00 64.48 103 ASP D N 1
ATOM 4090 C CA . ASP D 1 111 ? 5.217 3.830 -50.674 1.00 62.27 103 ASP D CA 1
ATOM 4091 C C . ASP D 1 111 ? 5.415 4.124 -49.194 1.00 56.87 103 ASP D C 1
ATOM 4092 O O . ASP D 1 111 ? 6.468 3.838 -48.620 1.00 59.77 103 ASP D O 1
ATOM 4097 N N . THR D 1 112 ? 4.384 4.698 -48.583 1.00 55.46 104 THR D N 1
ATOM 4098 C CA . THR D 1 112 ? 4.340 4.952 -47.147 1.00 59.46 104 THR D CA 1
ATOM 4099 C C . THR D 1 112 ? 3.073 4.293 -46.611 1.00 64.17 104 THR D C 1
ATOM 4100 O O . THR D 1 112 ? 1.959 4.715 -46.945 1.00 66.77 104 THR D O 1
ATOM 4104 N N . LEU D 1 113 ? 3.243 3.248 -45.802 1.00 61.43 105 LEU D N 1
ATOM 4105 C CA . LEU D 1 113 ? 2.147 2.364 -45.432 1.00 56.74 105 LEU D CA 1
ATOM 4106 C C . LEU D 1 113 ? 1.993 2.252 -43.921 1.00 57.48 105 LEU D C 1
ATOM 4107 O O . LEU D 1 113 ? 2.933 2.487 -43.155 1.00 52.81 105 LEU D O 1
ATOM 4112 N N . SER D 1 114 ? 0.793 1.838 -43.507 1.00 57.14 106 SER D N 1
ATOM 4113 C CA . SER D 1 114 ? 0.408 1.781 -42.105 1.00 51.81 106 SER D CA 1
ATOM 4114 C C . SER D 1 114 ? 0.197 0.343 -41.642 1.00 59.12 106 SER D C 1
ATOM 4115 O O . SER D 1 114 ? -0.467 -0.453 -42.317 1.00 64.30 106 SER D O 1
ATOM 4118 N N . ASP D 1 115 ? 0.739 0.042 -40.460 1.00 61.79 107 ASP D N 1
ATOM 4119 C CA . ASP D 1 115 ? 0.586 -1.230 -39.769 1.00 64.79 107 ASP D CA 1
ATOM 4120 C C . ASP D 1 115 ? -0.368 -1.086 -38.584 1.00 72.39 107 ASP D C 1
ATOM 4121 O O . ASP D 1 115 ? -0.261 -1.808 -37.590 1.00 74.53 107 ASP D O 1
ATOM 4126 N N . PHE D 1 116 ? -1.309 -0.142 -38.679 1.00 72.24 108 PHE D N 1
ATOM 4127 C CA . PHE D 1 116 ? -2.173 0.157 -37.544 1.00 63.81 108 PHE D CA 1
ATOM 4128 C C . PHE D 1 116 ? -3.076 -1.001 -37.175 1.00 55.99 108 PHE D C 1
ATOM 4129 O O . PHE D 1 116 ? -3.558 -1.052 -36.038 1.00 46.58 108 PHE D O 1
ATOM 4137 N N . ARG D 1 117 ? -3.320 -1.926 -38.104 1.00 63.48 109 ARG D N 1
ATOM 4138 C CA . ARG D 1 117 ? -4.169 -3.077 -37.835 1.00 64.28 109 ARG D CA 1
ATOM 4139 C C . ARG D 1 117 ? -3.534 -4.390 -38.270 1.00 65.38 109 ARG D C 1
ATOM 4140 O O . ARG D 1 117 ? -4.217 -5.418 -38.278 1.00 72.47 109 ARG D O 1
ATOM 4148 N N . GLY D 1 118 ? -2.244 -4.391 -38.603 1.00 70.46 110 GLY D N 1
ATOM 4149 C CA . GLY D 1 118 ? -1.546 -5.592 -39.002 1.00 70.60 110 GLY D CA 1
ATOM 4150 C C . GLY D 1 118 ? -0.635 -6.129 -37.908 1.00 62.00 110 GLY D C 1
ATOM 4151 O O . GLY D 1 118 ? -0.675 -5.707 -36.751 1.00 63.25 110 GLY D O 1
ATOM 4152 N N . HIS D 1 119 ? 0.198 -7.101 -38.296 1.00 51.24 111 HIS D N 1
ATOM 4153 C CA . HIS D 1 119 ? 1.199 -7.665 -37.398 1.00 57.88 111 HIS D CA 1
ATOM 4154 C C . HIS D 1 119 ? 2.604 -7.586 -37.992 1.00 65.39 111 HIS D C 1
ATOM 4155 O O . HIS D 1 119 ? 3.455 -8.419 -37.682 1.00 78.44 111 HIS D O 1
ATOM 4162 N N . PHE D 1 120 ? 2.849 -6.597 -38.859 1.00 53.06 112 PHE D N 1
ATOM 4163 C CA . PHE D 1 120 ? 4.194 -6.369 -39.384 1.00 53.84 112 PHE D CA 1
ATOM 4164 C C . PHE D 1 120 ? 5.199 -6.185 -38.249 1.00 54.67 112 PHE D C 1
ATOM 4165 O O . PHE D 1 120 ? 6.300 -6.753 -38.278 1.00 54.36 112 PHE D O 1
ATOM 4173 N N . GLY D 1 121 ? 4.851 -5.357 -37.261 1.00 53.51 113 GLY D N 1
ATOM 4174 C CA . GLY D 1 121 ? 5.778 -5.067 -36.178 1.00 53.48 113 GLY D CA 1
ATOM 4175 C C . GLY D 1 121 ? 6.184 -6.287 -35.375 1.00 57.12 113 GLY D C 1
ATOM 4176 O O . GLY D 1 121 ? 7.359 -6.454 -35.035 1.00 56.52 113 GLY D O 1
ATOM 4177 N N . ASP D 1 122 ? 5.219 -7.150 -35.054 1.00 63.60 114 ASP D N 1
ATOM 4178 C CA . ASP D 1 122 ? 5.533 -8.398 -34.361 1.00 75.88 114 ASP D CA 1
ATOM 4179 C C . ASP D 1 122 ? 6.312 -9.346 -35.266 1.00 70.14 114 ASP D C 1
ATOM 4180 O O . ASP D 1 122 ? 7.339 -9.899 -34.862 1.00 57.61 114 ASP D O 1
ATOM 4185 N N . ASP D 1 123 ? 5.829 -9.551 -36.491 1.00 60.80 115 ASP D N 1
ATOM 4186 C CA . ASP D 1 123 ? 6.460 -10.497 -37.402 1.00 64.06 115 ASP D CA 1
ATOM 4187 C C . ASP D 1 123 ? 7.905 -10.134 -37.716 1.00 70.15 115 ASP D C 1
ATOM 4188 O O . ASP D 1 123 ? 8.713 -11.019 -38.023 1.00 80.43 115 ASP D O 1
ATOM 4193 N N . TYR D 1 124 ? 8.258 -8.854 -37.644 1.00 75.59 116 TYR D N 1
ATOM 4194 C CA . TYR D 1 124 ? 9.621 -8.418 -37.914 1.00 72.19 116 TYR D CA 1
ATOM 4195 C C . TYR D 1 124 ? 10.408 -8.138 -36.639 1.00 71.60 116 TYR D C 1
ATOM 4196 O O . TYR D 1 124 ? 11.569 -7.728 -36.717 1.00 69.21 116 TYR D O 1
ATOM 4205 N N . GLY D 1 125 ? 9.811 -8.365 -35.473 1.00 56.99 117 GLY D N 1
ATOM 4206 C CA . GLY D 1 125 ? 10.513 -8.175 -34.214 1.00 57.73 117 GLY D CA 1
ATOM 4207 C C . GLY D 1 125 ? 10.942 -6.749 -33.925 1.00 74.53 117 GLY D C 1
ATOM 4208 O O . GLY D 1 125 ? 12.012 -6.540 -33.337 1.00 57.77 117 GLY D O 1
ATOM 4209 N N . VAL D 1 126 ? 10.121 -5.760 -34.292 1.00 55.05 118 VAL D N 1
ATOM 4210 C CA . VAL D 1 126 ? 10.482 -4.354 -34.119 1.00 66.75 118 VAL D CA 1
ATOM 4211 C C . VAL D 1 126 ? 9.555 -3.598 -33.184 1.00 59.98 118 VAL D C 1
ATOM 4212 O O . VAL D 1 126 ? 9.874 -2.457 -32.824 1.00 64.10 118 VAL D O 1
ATOM 4216 N N . THR D 1 127 ? 8.426 -4.165 -32.784 1.00 60.49 119 THR D N 1
ATOM 4217 C CA . THR D 1 127 ? 7.536 -3.446 -31.885 1.00 59.16 119 THR D CA 1
ATOM 4218 C C . THR D 1 127 ? 8.219 -3.202 -30.549 1.00 60.23 119 THR D C 1
ATOM 4219 O O . THR D 1 127 ? 8.894 -4.081 -30.009 1.00 57.36 119 THR D O 1
ATOM 4223 N N . LEU D 1 128 ? 8.075 -1.981 -30.040 1.00 65.78 120 LEU D N 1
ATOM 4224 C CA . LEU D 1 128 ? 8.702 -1.619 -28.781 1.00 72.02 120 LEU D CA 1
ATOM 4225 C C . LEU D 1 128 ? 7.932 -2.224 -27.614 1.00 71.00 120 LEU D C 1
ATOM 4226 O O . LEU D 1 128 ? 6.698 -2.212 -27.591 1.00 68.92 120 LEU D O 1
ATOM 4231 N N . ALA D 1 129 ? 8.676 -2.758 -26.644 1.00 68.57 121 ALA D N 1
ATOM 4232 C CA . ALA D 1 129 ? 8.109 -3.485 -25.515 1.00 69.00 121 ALA D CA 1
ATOM 4233 C C . ALA D 1 129 ? 7.926 -2.632 -24.270 1.00 66.12 121 ALA D C 1
ATOM 4234 O O . ALA D 1 129 ? 7.013 -2.898 -23.482 1.00 60.96 121 ALA D O 1
ATOM 4236 N N . ASP D 1 130 ? 8.772 -1.629 -24.064 1.00 72.52 122 ASP D N 1
ATOM 4237 C CA . ASP D 1 130 ? 8.637 -0.720 -22.932 1.00 82.12 122 ASP D CA 1
ATOM 4238 C C . ASP D 1 130 ? 8.805 0.701 -23.466 1.00 80.13 122 ASP D C 1
ATOM 4239 O O . ASP D 1 130 ? 8.628 0.962 -24.664 1.00 75.45 122 ASP D O 1
ATOM 4244 N N . SER D 1 131 ? 9.113 1.641 -22.556 1.00 81.06 123 SER D N 1
ATOM 4245 C CA . SER D 1 131 ? 9.352 3.060 -22.817 1.00 72.12 123 SER D CA 1
ATOM 4246 C C . SER D 1 131 ? 8.066 3.785 -23.209 1.00 77.37 123 SER D C 1
ATOM 4247 O O . SER D 1 131 ? 7.069 3.142 -23.564 1.00 75.70 123 SER D O 1
ATOM 4250 N N . PRO D 1 132 ? 8.049 5.121 -23.150 1.00 80.25 124 PRO D N 1
ATOM 4251 C CA . PRO D 1 132 ? 6.841 5.867 -23.549 1.00 71.43 124 PRO D CA 1
ATOM 4252 C C . PRO D 1 132 ? 6.411 5.654 -24.994 1.00 61.50 124 PRO D C 1
ATOM 4253 O O . PRO D 1 132 ? 5.291 6.048 -25.344 1.00 58.41 124 PRO D O 1
ATOM 4257 N N . LEU D 1 133 ? 7.274 5.098 -25.848 1.00 55.56 125 LEU D N 1
ATOM 4258 C CA . LEU D 1 133 ? 6.939 4.757 -27.226 1.00 58.78 125 LEU D CA 1
ATOM 4259 C C . LEU D 1 133 ? 6.442 3.321 -27.390 1.00 63.37 125 LEU D C 1
ATOM 4260 O O . LEU D 1 133 ? 6.408 2.813 -28.520 1.00 54.42 125 LEU D O 1
ATOM 4265 N N . GLN D 1 134 ? 6.065 2.663 -26.294 1.00 69.09 126 GLN D N 1
ATOM 4266 C CA . GLN D 1 134 ? 5.616 1.278 -26.352 1.00 53.61 126 GLN D CA 1
ATOM 4267 C C . GLN D 1 134 ? 4.470 1.114 -27.338 1.00 52.77 126 GLN D C 1
ATOM 4268 O O . GLN D 1 134 ? 3.521 1.905 -27.345 1.00 67.37 126 GLN D O 1
ATOM 4274 N N . GLY D 1 135 ? 4.560 0.075 -28.167 1.00 51.24 127 GLY D N 1
ATOM 4275 C CA . GLY D 1 135 ? 3.571 -0.233 -29.177 1.00 58.98 127 GLY D CA 1
ATOM 4276 C C . GLY D 1 135 ? 3.901 0.280 -30.562 1.00 59.91 127 GLY D C 1
ATOM 4277 O O . GLY D 1 135 ? 3.352 -0.233 -31.549 1.00 51.87 127 GLY D O 1
ATOM 4278 N N . LEU D 1 136 ? 4.797 1.254 -30.659 1.00 58.49 128 LEU D N 1
ATOM 4279 C CA . LEU D 1 136 ? 5.245 1.781 -31.936 1.00 58.48 128 LEU D CA 1
ATOM 4280 C C . LEU D 1 136 ? 6.382 0.918 -32.463 1.00 58.87 128 LEU D C 1
ATOM 4281 O O . LEU D 1 136 ? 6.996 0.143 -31.726 1.00 69.18 128 LEU D O 1
ATOM 4286 N N . LEU D 1 137 ? 6.649 1.037 -33.757 1.00 50.16 129 LEU D N 1
ATOM 4287 C CA . LEU D 1 137 ? 7.766 0.293 -34.312 1.00 54.06 129 LEU D CA 1
ATOM 4288 C C . LEU D 1 137 ? 9.082 0.980 -33.958 1.00 59.79 129 LEU D C 1
ATOM 4289 O O . LEU D 1 137 ? 9.147 2.195 -33.751 1.00 55.84 129 LEU D O 1
ATOM 4294 N N . SER D 1 138 ? 10.141 0.194 -33.897 1.00 54.27 130 SER D N 1
ATOM 4295 C CA . SER D 1 138 ? 11.451 0.763 -33.658 1.00 58.03 130 SER D CA 1
ATOM 4296 C C . SER D 1 138 ? 12.039 1.229 -34.987 1.00 58.52 130 SER D C 1
ATOM 4297 O O . SER D 1 138 ? 11.506 0.947 -36.062 1.00 67.36 130 SER D O 1
ATOM 4300 N N . ARG D 1 139 ? 13.121 1.992 -34.907 1.00 56.26 131 ARG D N 1
ATOM 4301 C CA . ARG D 1 139 ? 13.781 2.487 -36.107 1.00 55.47 131 ARG D CA 1
ATOM 4302 C C . ARG D 1 139 ? 14.650 1.377 -36.684 1.00 56.31 131 ARG D C 1
ATOM 4303 O O . ARG D 1 139 ? 15.575 0.901 -36.014 1.00 57.53 131 ARG D O 1
ATOM 4311 N N . ALA D 1 140 ? 14.336 0.937 -37.903 1.00 57.83 132 ALA D N 1
ATOM 4312 C CA . ALA D 1 140 ? 15.071 -0.168 -38.508 1.00 63.43 132 ALA D CA 1
ATOM 4313 C C . ALA D 1 140 ? 14.938 -0.116 -40.023 1.00 63.58 132 ALA D C 1
ATOM 4314 O O . ALA D 1 140 ? 14.059 0.556 -40.570 1.00 57.27 132 ALA D O 1
ATOM 4316 N N . VAL D 1 141 ? 15.852 -0.820 -40.691 1.00 58.17 133 VAL D N 1
ATOM 4317 C CA . VAL D 1 141 ? 15.922 -0.872 -42.148 1.00 58.85 133 VAL D CA 1
ATOM 4318 C C . VAL D 1 141 ? 16.173 -2.312 -42.573 1.00 72.62 133 VAL D C 1
ATOM 4319 O O . VAL D 1 141 ? 17.049 -2.988 -42.021 1.00 78.51 133 VAL D O 1
ATOM 4323 N N . VAL D 1 142 ? 15.380 -2.797 -43.522 1.00 68.96 134 VAL D N 1
ATOM 4324 C CA . VAL D 1 142 ? 15.567 -4.119 -44.101 1.00 60.38 134 VAL D CA 1
ATOM 4325 C C . VAL D 1 142 ? 15.636 -3.976 -45.615 1.00 61.57 134 VAL D C 1
ATOM 4326 O O . VAL D 1 142 ? 14.724 -3.411 -46.227 1.00 67.05 134 VAL D O 1
ATOM 4330 N N . VAL D 1 143 ? 16.712 -4.481 -46.216 1.00 63.40 135 VAL D N 1
ATOM 4331 C CA . VAL D 1 143 ? 16.882 -4.490 -47.666 1.00 65.03 135 VAL D CA 1
ATOM 4332 C C . VAL D 1 143 ? 16.856 -5.940 -48.134 1.00 88.71 135 VAL D C 1
ATOM 4333 O O . VAL D 1 143 ? 17.474 -6.813 -47.513 1.00 94.38 135 VAL D O 1
ATOM 4337 N N . ALA D 1 144 ? 16.126 -6.202 -49.218 1.00 80.67 136 ALA D N 1
ATOM 4338 C CA . ALA D 1 144 ? 16.030 -7.544 -49.772 1.00 77.93 136 ALA D CA 1
ATOM 4339 C C . ALA D 1 144 ? 16.338 -7.515 -51.263 1.00 83.03 136 ALA D C 1
ATOM 4340 O O . ALA D 1 144 ? 16.263 -6.470 -51.915 1.00 82.75 136 ALA D O 1
ATOM 4342 N N . ASP D 1 145 ? 16.665 -8.692 -51.805 1.00 83.74 137 ASP D N 1
ATOM 4343 C CA . ASP D 1 145 ? 17.015 -8.815 -53.213 1.00 87.84 137 ASP D CA 1
ATOM 4344 C C . ASP D 1 145 ? 15.746 -9.024 -54.037 1.00 86.00 137 ASP D C 1
ATOM 4345 O O . ASP D 1 145 ? 14.631 -9.006 -53.510 1.00 81.20 137 ASP D O 1
ATOM 4350 N N . GLU D 1 146 ? 15.904 -9.283 -55.338 1.00 97.53 138 GLU D N 1
ATOM 4351 C CA . GLU D 1 146 ? 14.727 -9.455 -56.180 1.00 103.84 138 GLU D CA 1
ATOM 4352 C C . GLU D 1 146 ? 13.988 -10.742 -55.853 1.00 111.10 138 GLU D C 1
ATOM 4353 O O . GLU D 1 146 ? 12.756 -10.788 -55.945 1.00 104.03 138 GLU D O 1
ATOM 4359 N N . ASN D 1 147 ? 14.711 -11.777 -55.421 1.00 119.09 139 ASN D N 1
ATOM 4360 C CA . ASN D 1 147 ? 14.062 -13.041 -55.092 1.00 118.22 139 ASN D CA 1
ATOM 4361 C C . ASN D 1 147 ? 13.287 -12.951 -53.784 1.00 114.07 139 ASN D C 1
ATOM 4362 O O . ASN D 1 147 ? 12.331 -13.705 -53.582 1.00 124.18 139 ASN D O 1
ATOM 4367 N N . GLY D 1 148 ? 13.674 -12.045 -52.891 1.00 105.48 140 GLY D N 1
ATOM 4368 C CA . GLY D 1 148 ? 12.971 -11.856 -51.634 1.00 90.90 140 GLY D CA 1
ATOM 4369 C C . GLY D 1 148 ? 13.771 -12.206 -50.398 1.00 82.35 140 GLY D C 1
ATOM 4370 O O . GLY D 1 148 ? 13.233 -12.096 -49.285 1.00 70.26 140 GLY D O 1
ATOM 4371 N N . ASN D 1 149 ? 15.027 -12.628 -50.533 1.00 84.20 141 ASN D N 1
ATOM 4372 C CA . ASN D 1 149 ? 15.835 -12.984 -49.377 1.00 82.73 141 ASN D CA 1
ATOM 4373 C C . ASN D 1 149 ? 16.456 -11.730 -48.778 1.00 83.49 141 ASN D C 1
ATOM 4374 O O . ASN D 1 149 ? 17.020 -10.894 -49.495 1.00 81.31 141 ASN D O 1
ATOM 4376 N N . VAL D 1 150 ? 16.375 -11.623 -47.450 1.00 75.81 142 VAL D N 1
ATOM 4377 C CA . VAL D 1 150 ? 16.904 -10.465 -46.751 1.00 70.72 142 VAL D CA 1
ATOM 4378 C C . VAL D 1 150 ? 18.406 -10.392 -46.981 1.00 86.90 142 VAL D C 1
ATOM 4379 O O . VAL D 1 150 ? 19.138 -11.362 -46.743 1.00 86.13 142 VAL D O 1
ATOM 4383 N N . VAL D 1 151 ? 18.874 -9.236 -47.447 1.00 90.62 143 VAL D N 1
ATOM 4384 C CA . VAL D 1 151 ? 20.284 -9.032 -47.763 1.00 89.02 143 VAL D CA 1
ATOM 4385 C C . VAL D 1 151 ? 21.001 -8.235 -46.682 1.00 84.29 143 VAL D C 1
ATOM 4386 O O . VAL D 1 151 ? 22.141 -8.545 -46.332 1.00 83.86 143 VAL D O 1
ATOM 4390 N N . TYR D 1 152 ? 20.331 -7.241 -46.111 1.00 78.27 144 TYR D N 1
ATOM 4391 C CA . TYR D 1 152 ? 20.949 -6.352 -45.141 1.00 74.47 144 TYR D CA 1
ATOM 4392 C C . TYR D 1 152 ? 19.876 -5.886 -44.175 1.00 76.13 144 TYR D C 1
ATOM 4393 O O . TYR D 1 152 ? 18.718 -5.713 -44.563 1.00 78.75 144 TYR D O 1
ATOM 4402 N N . THR D 1 153 ? 20.253 -5.731 -42.909 1.00 72.75 145 THR D N 1
ATOM 4403 C CA . THR D 1 153 ? 19.359 -5.178 -41.905 1.00 72.56 145 THR D CA 1
ATOM 4404 C C . THR D 1 153 ? 20.107 -4.157 -41.067 1.00 75.62 145 THR D C 1
ATOM 4405 O O . THR D 1 153 ? 21.336 -4.178 -40.966 1.00 78.45 145 THR D O 1
ATOM 4409 N N . GLU D 1 154 ? 19.343 -3.275 -40.435 1.00 73.96 146 GLU D N 1
ATOM 4410 C CA . GLU D 1 154 ? 19.905 -2.364 -39.449 1.00 76.63 146 GLU D CA 1
ATOM 4411 C C . GLU D 1 154 ? 18.871 -2.150 -38.360 1.00 79.59 146 GLU D C 1
ATOM 4412 O O . GLU D 1 154 ? 17.745 -1.729 -38.640 1.00 78.53 146 GLU D O 1
ATOM 4418 N N . GLN D 1 155 ? 19.259 -2.427 -37.126 1.00 62.36 147 GLN D N 1
ATOM 4419 C CA . GLN D 1 155 ? 18.464 -2.082 -35.959 1.00 69.24 147 GLN D CA 1
ATOM 4420 C C . GLN D 1 155 ? 19.140 -0.846 -35.370 1.00 72.21 147 GLN D C 1
ATOM 4421 O O . GLN D 1 155 ? 20.127 -0.950 -34.639 1.00 71.78 147 GLN D O 1
ATOM 4427 N N . VAL D 1 156 ? 18.617 0.326 -35.714 1.00 80.52 148 VAL D N 1
ATOM 4428 C CA . VAL D 1 156 ? 19.207 1.606 -35.328 1.00 84.33 148 VAL D CA 1
ATOM 4429 C C . VAL D 1 156 ? 19.394 1.657 -33.815 1.00 91.62 148 VAL D C 1
ATOM 4430 O O . VAL D 1 156 ? 18.408 1.608 -33.067 1.00 95.39 148 VAL D O 1
ATOM 4434 N N . PRO D 1 157 ? 20.639 1.746 -33.332 1.00 72.04 149 PRO D N 1
ATOM 4435 C CA . PRO D 1 157 ? 20.885 1.672 -31.878 1.00 67.26 149 PRO D CA 1
ATOM 4436 C C . PRO D 1 157 ? 20.162 2.730 -31.065 1.00 91.01 149 PRO D C 1
ATOM 4437 O O . PRO D 1 157 ? 19.704 2.446 -29.950 1.00 87.09 149 PRO D O 1
ATOM 4441 N N . GLU D 1 158 ? 20.050 3.947 -31.583 1.00 81.63 150 GLU D N 1
ATOM 4442 C CA . GLU D 1 158 ? 19.318 5.013 -30.918 1.00 75.07 150 GLU D CA 1
ATOM 4443 C C . GLU D 1 158 ? 18.091 5.310 -31.764 1.00 68.65 150 GLU D C 1
ATOM 4444 O O . GLU D 1 158 ? 18.213 5.631 -32.951 1.00 70.51 150 GLU D O 1
ATOM 4450 N N . ILE D 1 159 ? 16.912 5.158 -31.162 1.00 69.50 151 ILE D N 1
ATOM 4451 C CA . ILE D 1 159 ? 15.661 5.285 -31.904 1.00 73.36 151 ILE D CA 1
ATOM 4452 C C . ILE D 1 159 ? 15.523 6.688 -32.490 1.00 72.93 151 ILE D C 1
ATOM 4453 O O . ILE D 1 159 ? 14.951 6.873 -33.575 1.00 65.99 151 ILE D O 1
ATOM 4458 N N . ALA D 1 160 ? 16.080 7.689 -31.806 1.00 73.76 152 ALA D N 1
ATOM 4459 C CA . ALA D 1 160 ? 16.025 9.057 -32.307 1.00 76.28 152 ALA D CA 1
ATOM 4460 C C . ALA D 1 160 ? 16.899 9.234 -33.541 1.00 80.89 152 ALA D C 1
ATOM 4461 O O . ALA D 1 160 ? 16.540 9.977 -34.460 1.00 86.39 152 ALA D O 1
ATOM 4463 N N . GLN D 1 161 ? 18.045 8.560 -33.579 1.00 82.74 153 GLN D N 1
ATOM 4464 C CA . GLN D 1 161 ? 19.003 8.742 -34.660 1.00 83.30 153 GLN D CA 1
ATOM 4465 C C . GLN D 1 161 ? 18.430 8.285 -35.999 1.00 86.00 153 GLN D C 1
ATOM 4466 O O . GLN D 1 161 ? 17.500 7.470 -36.076 1.00 81.92 153 GLN D O 1
ATOM 4468 N N . GLU D 1 162 ? 18.987 8.855 -37.069 1.00 82.91 154 GLU D N 1
ATOM 4469 C CA . GLU D 1 162 ? 18.624 8.488 -38.425 1.00 81.17 154 GLU D CA 1
ATOM 4470 C C . GLU D 1 162 ? 19.409 7.251 -38.871 1.00 85.18 154 GLU D C 1
ATOM 4471 O O . GLU D 1 162 ? 20.540 7.023 -38.422 1.00 75.51 154 GLU D O 1
ATOM 4473 N N . PRO D 1 163 ? 18.823 6.445 -39.761 1.00 83.06 155 PRO D N 1
ATOM 4474 C CA . PRO D 1 163 ? 19.510 5.253 -40.267 1.00 73.14 155 PRO D CA 1
ATOM 4475 C C . PRO D 1 163 ? 20.775 5.564 -41.058 1.00 67.38 155 PRO D C 1
ATOM 4476 O O . PRO D 1 163 ? 20.988 6.671 -41.555 1.00 81.54 155 PRO D O 1
ATOM 4480 N N . ASN D 1 164 ? 21.617 4.537 -41.177 1.00 72.62 156 ASN D N 1
ATOM 4481 C CA . ASN D 1 164 ? 22.802 4.554 -42.030 1.00 72.50 156 ASN D CA 1
ATOM 4482 C C . ASN D 1 164 ? 22.343 4.296 -43.464 1.00 76.21 156 ASN D C 1
ATOM 4483 O O . ASN D 1 164 ? 22.476 3.195 -44.005 1.00 83.98 156 ASN D O 1
ATOM 4488 N N . TYR D 1 165 ? 21.777 5.339 -44.084 1.00 70.46 157 TYR D N 1
ATOM 4489 C CA . TYR D 1 165 ? 21.201 5.192 -45.421 1.00 75.40 157 TYR D CA 1
ATOM 4490 C C . TYR D 1 165 ? 22.255 4.845 -46.472 1.00 72.84 157 TYR D C 1
ATOM 4491 O O . TYR D 1 165 ? 21.918 4.291 -47.524 1.00 72.97 157 TYR D O 1
ATOM 4500 N N . ASP D 1 166 ? 23.520 5.201 -46.235 1.00 74.99 158 ASP D N 1
ATOM 4501 C CA . ASP D 1 166 ? 24.560 4.906 -47.218 1.00 86.18 158 ASP D CA 1
ATOM 4502 C C . ASP D 1 166 ? 24.850 3.413 -47.276 1.00 99.23 158 ASP D C 1
ATOM 4503 O O . ASP D 1 166 ? 25.019 2.848 -48.363 1.00 105.77 158 ASP D O 1
ATOM 4508 N N . ALA D 1 167 ? 24.923 2.759 -46.113 1.00 98.10 159 ALA D N 1
ATOM 4509 C CA . ALA D 1 167 ? 25.138 1.317 -46.091 1.00 82.75 159 ALA D CA 1
ATOM 4510 C C . ALA D 1 167 ? 23.957 0.583 -46.700 1.00 75.81 159 ALA D C 1
ATOM 4511 O O . ALA D 1 167 ? 24.140 -0.394 -47.437 1.00 79.72 159 ALA D O 1
ATOM 4513 N N . ALA D 1 168 ? 22.740 1.064 -46.432 1.00 72.76 160 ALA D N 1
ATOM 4514 C CA . ALA D 1 168 ? 21.549 0.447 -47.011 1.00 75.87 160 ALA D CA 1
ATOM 4515 C C . ALA D 1 168 ? 21.540 0.576 -48.529 1.00 83.00 160 ALA D C 1
ATOM 4516 O O . ALA D 1 168 ? 21.261 -0.398 -49.240 1.00 85.65 160 ALA D O 1
ATOM 4518 N N . LEU D 1 169 ? 21.867 1.766 -49.041 1.00 73.15 161 LEU D N 1
ATOM 4519 C CA . LEU D 1 169 ? 21.930 1.966 -50.485 1.00 75.31 161 LEU D CA 1
ATOM 4520 C C . LEU D 1 169 ? 22.920 1.003 -51.121 1.00 77.17 161 LEU D C 1
ATOM 4521 O O . LEU D 1 169 ? 22.700 0.522 -52.237 1.00 82.38 161 LEU D O 1
ATOM 4523 N N . ALA D 1 170 ? 24.031 0.736 -50.430 1.00 80.65 162 ALA D N 1
ATOM 4524 C CA . ALA D 1 170 ? 25.044 -0.178 -50.946 1.00 82.85 162 ALA D CA 1
ATOM 4525 C C . ALA D 1 170 ? 24.484 -1.583 -51.147 1.00 86.32 162 ALA D C 1
ATOM 4526 O O . ALA D 1 170 ? 24.846 -2.269 -52.112 1.00 89.78 162 ALA D O 1
ATOM 4528 N N . ALA D 1 171 ? 23.603 -2.033 -50.247 1.00 84.67 163 ALA D N 1
ATOM 4529 C CA . ALA D 1 171 ? 23.020 -3.364 -50.402 1.00 82.98 163 ALA D CA 1
ATOM 4530 C C . ALA D 1 171 ? 22.192 -3.457 -51.674 1.00 84.23 163 ALA D C 1
ATOM 4531 O O . ALA D 1 171 ? 22.215 -4.484 -52.359 1.00 94.18 163 ALA D O 1
ATOM 4533 N N . LEU D 1 172 ? 21.484 -2.381 -52.026 1.00 84.28 164 LEU D N 1
ATOM 4534 C CA . LEU D 1 172 ? 20.739 -2.370 -53.279 1.00 87.02 164 LEU D CA 1
ATOM 4535 C C . LEU D 1 172 ? 21.671 -2.512 -54.471 1.00 97.55 164 LEU D C 1
ATOM 4536 O O . LEU D 1 172 ? 21.288 -3.090 -55.494 1.00 105.75 164 LEU D O 1
ATOM 4541 N N . LYS D 1 173 ? 22.889 -1.996 -54.360 1.00 99.06 165 LYS D N 1
ATOM 4542 C CA . LYS D 1 173 ? 23.851 -2.055 -55.448 1.00 103.98 165 LYS D CA 1
ATOM 4543 C C . LYS D 1 173 ? 24.491 -3.439 -55.504 1.00 116.51 165 LYS D C 1
ATOM 4544 O O . LYS D 1 173 ? 25.676 -3.572 -55.808 1.00 123.86 165 LYS D O 1
#

B-factor: mean 80.74, std 23.17, range [38.83, 206.73]

Foldseek 3Di:
DAAEPNHDWFWQDAADDFFAFDDWKWWAALVRDIDIPVNLALAKEKEFEALDLQPLDADPVLLVLQQVQQVDPRYAYEYEKQDDSPCQVSRCSCVPNPRYTYTHCVPMCPSPVRRFQICDDPSHRMGAGKMWIAHSNGGTHDIDRDRYRPDHDPSVVNVVSVD/DEPPDDWFWQAAADDFQAFDDWKWWAALVRDIDIPVNLAQAKEKEFFALDLQPQDQDPVLLVLLVVQLPDPRYAYEYEKQDDSPRQVNNCSCPVHPRYTYTHCVPMCPQNVRRFQICDDVSHRIGAGKIWIAHNNGGTHDIDRPRYRPDHDPSVVVVVSHD/DDEVRHDWFWQAAADDFFDFDDWKWWAALVRDIDIPVNLALAKEKEFFALDLQPPDPPPVLLVLLQVQLVDPRYAYEYEKQDDSNRQVVNPSCPPGPRYTYTHCVPMCSSNVRRFAICDDPSHRIGAGKMWIDHNNGGTHDIDRPNYRPDDDPSVVSVVSSD/DAEPRHDWFWQAAADDFQAFDDWKWWAALVRHIDIPVVLALAKEKEFFALDLQPQDPPVVLLVLLQVQLVDPRYAYEYEKQDDSPRQVVNCSCPPGPRYGYTHCVPMCPQNVRRFAICDDPSHRIGAGKMWIAHNNGGTHDIDRDRYRPDDDPSVVNVVSHD

InterPro domains:
  IPR002065 Thiol peroxidase Tpx [MF_00269] (3-165)
  IPR002065 Thiol peroxidase Tpx [NF001808] (1-165)
  IPR002065 Thiol peroxidase Tpx [cd03014] (20-163)
  IPR013740 Redoxin [PF08534] (21-161)
  IPR013766 Thioredoxin domain [PS51352] (18-165)
  IPR018219 Thiol peroxidase conserved site [PS01265] (83-94)
  IPR036249 Thioredoxin-like superfamily [SSF52833] (1-162)
  IPR050455 Thiol Peroxidase Tpx Subfamily [PTHR43110] (2-165)

Sequence (648 aa):
NITLKGNAISTVGNLPNIGEQLKDFTLVNADLSEKTLADYKGKKVVLNIFPSIDTGVCAASARKFNQEASNLDNTVVVNVSKDLPFALGRFCAAEGLNNVDTLSDFRGHFGDDYGVTLADSPLQGLLSRAVVVADENGNVVYTEQVPEIAQEPNYDAALAALKTLKGNAISTVGNLPNIGEQLKDFTLVNADLSEKTLADYKGKKVVLNIFPSIDTGVCAASARKFNQEASNLDNTVVVNVSKDLPFALGRFCAAEGLNNVDTLSDFRGHFGDDYGVTLADSPLQGLLSRAVVVADENGNVVYTEQVPEIAQEPNYDAALAALKITLKGNAISTVGNLPNIGEQLKDFTLVNADLSEKTLADYKGKKVVLNIFPSIDTGVCAASARKFNQEASNLDNTVVVNVSKDLPFALGRFCAAEGLNNVDTLSDFRGHFGDDYGVTLADSPLQGLLSRAVVVADENGNVVYTEQVPEIAQEPNYDAALAALKITLKGNAISTVGNLPNIGEQLKDFTLVNADLSEKTLADYKGKKVVLNIFPSIDTGVCAASARKFNQEASNLDNTVVVNVSKDLPFALGRFCAAEGLNNVDTLSDFRGHFGDDYGVTLADSPLQGLLSRAVVVADENGNVVYTEQVPEIAQEPNYDAALAALK

CATH classification: 3.40.30.10

Nearest PDB structures (foldseek):
  6udg-assembly1_B  TM=9.946E-01  e=2.648E-36  Elizabethkingia anophelis NUHP1
  2xpe-assembly1_A  TM=9.686E-01  e=2.250E-25  Yersinia pseudotuberculosis YPIII
  1q98-assembly1_B  TM=9.733E-01  e=2.858E-24  Haemophilus influenzae
  4je1-assembly1_B  TM=9.657E-01  e=3.045E-24  Burkholderia cenocepacia J2315
  2yzh-assembly1_D  TM=9.025E-01  e=2.576E-17  Aquifex aeolicus VF5

Radius of gyration: 25.78 Å; Cα contacts (8 Å, |Δi|>4): 1628; chains: 4; bounding box: 61×67×64 Å